Protein 4UYP (pdb70)

Nearest PDB structures (foldseek):
  4uyp-assembly1_D  TM=9.983E-01  e=4.289E-13  Acetivibrio cellulolyticus
  4uyq-assembly1_B  TM=9.859E-01  e=1.990E-11  Acetivibrio cellulolyticus
  4dh2-assembly2_D  TM=9.293E-01  e=2.620E-05  Acetivibrio thermocellus ATCC 27405
  4fl4-assembly3_G  TM=9.402E-01  e=3.414E-05  Acetivibrio thermocellus
  4fl4-assembly4_J  TM=9.364E-01  e=2.037E-04  Acetivibrio thermocellus

Foldseek 3Di:
DWEWEFEAEEDAAQDKDKTWIKIPPAAQLFWQKKKWKKFWQLVFKFFPDKFADPLDPDPVQKDKDADSVRGMIMMMGHQPPVPPRGRRHIDTGMMTTIGGHNPDDAFDKIKIGIDPVGIWIASDPPHTPPPYHYHIYIYGHHDD/DAAQCPLQRPRDRALVSLVVLVCCQVVVDVGTPPPCNQVSQPLLPPNDRHNVSSVQSNCCNVPVDVGGNVPPD/DKEWEFAAEEEAAQDKDKTWIKIPPAAQLFWQKKKWKKFWDLQFKFFPDKFADPLDPDCVQKDKDADSVGGMIMMMGHQPPVPPRGRRHIDTGMMTIIGGHNPDDAFDKMKTGIDVVGIWIASDPPHTDPDYYYHTYIYGHHDDDD/DAAQCPLQRPPDRALVSLVVLVCCQVVVDVGTNDPCNQVSQPQLPPPHRDNVSSVQSVCCNVPVDPGGNVVVD

CATH classification: 2.60.40.680

InterPro domains:
  IPR001119 S-layer homology domain [PF00395] (1042-1062)
  IPR001119 S-layer homology domain [PF00395] (1081-1124)
  IPR001119 S-layer homology domain [PF00395] (1142-1180)
  IPR001119 S-layer homology domain [PS51272] (1014-1077)
  IPR001119 S-layer homology domain [PS51272] (1078-1141)
  IPR001119 S-layer homology domain [PS51272] (1142-1201)
  IPR002102 Cellulosome anchoring protein, cohesin domain [PF00963] (41-179)
  IPR002102 Cellulosome anchoring protein, cohesin domain [PF00963] (184-322)
  IPR002102 Cellulosome anchoring protein, cohesin domain [PF00963] (327-465)
  IPR008965 CBM2/CBM3, carbohydrate-binding domain superfamily [SSF49384] (40-179)
  IPR008965 CBM2/CBM3, carbohydrate-binding domain superfamily [SSF49384] (183-322)
  IPR008965 CBM2/CBM3, carbohydrate-binding domain superfamily [SSF49384] (326-465)
  IPR051465 Cell Envelope Structural Component [PTHR43308] (1080-1146)

Secondary structure (DSSP, 8-state):
--EEEEPPEEE-TT-EEEEEEEEES--TT-B-EEEEEEE--TTTEEEEEEEE-TT-S-GGGEEEEEETTTTEEEEEEE--TT-SS-B-S-EEEEEEEEEE-TT--TT-EEEEEE-TTT-EEEEETTEE----EEE-EEEEE---/---TT-TT-SSS--HHHHHHHHHHHHTS-SS-SSTTHHHHH-TT-SSS--HHHHHHHHHHHTTS-SS-GGG--/--EEEE--EEE-TT-EEEEEEEEES--TT-B-EEEEEEE--TTTEEEEEEEE-TT-S-GGGEEEEEETTTTEEEEEEE--TT-SS-B-S-EEEEEEEEEEPTT--TT-EEEEEE-TTT-EEEEETTEE----EEE-EEEEE-SS--/---TT-TT-SSS--HHHHHHHHHHHHTS-SS-SSTTHHHHH-TT-SSS--HHHHHHHHHHHTTS-SS-GGGT-

Sequence (436 aa):
MMLQQVDIGSSTSGKKAGSSVVSSVPITTFTNVPKSGIYALSFRTTNFDPQKKVTVASIDAGSLIENASSDFTTYYNNEENGFASSMTFEAPVDRARIIDSDGVFATTINFKVSSDSAKVGELYNITTNSAYTSFYYSGTDDEIKNVVVVYNDGKKIEVIALKFIYGDVVDGNGSSVRSSIDAVLIRDYVLGKKINEFPYEYGMMLAADVDGNGSIIKINDAVVLVRDYVLGKIFLLFPVEEKMMLQVDIGSTSGKKAGSVVSSVPIITTFTTNVPKSGIYALSFRTTNFDPQKVTVASIDAGSLIEENASSDFTTYYNNEENGFASSMMTFEAPVVDRARIIDSDGVFATTINFKVSDSAKVGELYNITTNSAYTSSFYYSGTDDEIKNVVVYNNDGKIEVIALEHKFIYGDVDGNGSSVRSSIDAVLIRDYVLGKKINEFPYEYGMMLAADVDGNGSSIIKINDAVVLVRDYVLGKIFLFPVEEK

Structure (mmCIF, N/CA/C/O backbone):
data_4UYP
#
_entry.id   4UYP
#
_cell.length_a   107.750
_cell.length_b   107.750
_cell.length_c   100.810
_cell.angle_alpha   90.00
_cell.angle_beta   90.00
_cell.angle_gamma   90.00
#
_symmetry.space_group_name_H-M   'P 41 21 2'
#
loop_
_entity.id
_entity.type
_entity.pdbx_description
1 polymer 'Cellulosomal scaffoldin anchoring protein C'
2 polymer 'Cellulosomal scaffoldin adaptor protein B'
3 non-polymer 'SULFATE ION'
4 non-polymer '4-(2-HYDROXYETHYL)-1-PIPERAZINE ETHANESULFONIC ACID'
5 non-polymer (4S)-2-METHYL-2,4-PENTANEDIOL
6 non-polymer 'CALCIUM ION'
7 water water
#
loop_
_atom_site.group_PDB
_atom_site.id
_atom_site.type_symbol
_atom_site.label_atom_id
_atom_site.label_alt_id
_atom_site.label_comp_id
_atom_site.label_asym_id
_atom_site.label_entity_id
_atom_site.label_seq_id
_atom_site.pdbx_PDB_ins_code
_atom_site.Cartn_x
_atom_site.Cartn_y
_atom_site.Cartn_z
_atom_site.occupancy
_atom_site.B_iso_or_equiv
_atom_site.auth_seq_id
_atom_site.auth_comp_id
_atom_site.auth_asym_id
_atom_site.auth_atom_id
_atom_site.pdbx_PDB_model_num
ATOM 1 N N . MET A 1 1 ? 28.525 -24.209 13.858 1.00 19.61 1 MET A N 1
ATOM 2 C CA A MET A 1 1 ? 27.899 -25.600 13.883 0.50 16.39 1 MET A CA 1
ATOM 3 C CA B MET A 1 1 ? 27.661 -25.419 13.777 0.50 17.39 1 MET A CA 1
ATOM 4 C C . MET A 1 1 ? 27.966 -26.079 12.423 1.00 15.52 1 MET A C 1
ATOM 5 O O . MET A 1 1 ? 28.114 -25.339 11.497 1.00 15.68 1 MET A O 1
ATOM 14 N N . LEU A 1 2 ? 27.897 -27.425 12.311 1.00 13.95 2 LEU A N 1
ATOM 15 C CA . LEU A 1 2 ? 27.716 -27.950 10.931 1.00 15.83 2 LEU A CA 1
ATOM 16 C C . LEU A 1 2 ? 26.405 -27.399 10.343 1.00 14.47 2 LEU A C 1
ATOM 17 O O . LEU A 1 2 ? 25.359 -27.440 10.972 1.00 14.63 2 LEU A O 1
ATOM 22 N N . GLN A 1 3 ? 26.547 -26.994 9.102 1.00 13.59 3 GLN A N 1
ATOM 23 C CA A GLN A 1 3 ? 25.449 -26.362 8.338 0.50 14.00 3 GLN A CA 1
ATOM 24 C CA B GLN A 1 3 ? 25.427 -26.399 8.356 0.50 13.73 3 GLN A CA 1
ATOM 25 C C . GLN A 1 3 ? 25.235 -27.208 7.070 1.00 15.66 3 GLN A C 1
ATOM 26 O O . GLN A 1 3 ? 26.175 -27.376 6.247 1.00 15.55 3 GLN A O 1
ATOM 37 N N . VAL A 1 4 ? 24.026 -27.704 6.881 1.00 13.06 4 VAL A N 1
ATOM 38 C CA . VAL A 1 4 ? 23.660 -28.461 5.680 1.00 12.58 4 VAL A CA 1
ATOM 39 C C . VAL A 1 4 ? 22.790 -27.563 4.828 1.00 14.64 4 VAL A C 1
ATOM 40 O O . VAL A 1 4 ? 21.886 -26.942 5.394 1.00 15.36 4 VAL A O 1
ATOM 44 N N . ASP A 1 5 ? 23.048 -27.459 3.571 1.00 13.35 5 ASP A N 1
ATOM 45 C CA . ASP A 1 5 ? 22.300 -26.546 2.719 1.00 13.32 5 ASP A CA 1
ATOM 46 C C . ASP A 1 5 ? 21.768 -27.362 1.557 1.00 13.82 5 ASP A C 1
ATOM 47 O O . ASP A 1 5 ? 22.572 -28.009 0.820 1.00 12.84 5 ASP A O 1
ATOM 52 N N . ILE A 1 6 ? 20.469 -27.215 1.280 1.00 11.97 6 ILE A N 1
ATOM 53 C CA . ILE A 1 6 ? 19.894 -27.696 0.005 1.00 11.94 6 ILE A CA 1
ATOM 54 C C . ILE A 1 6 ? 19.926 -26.501 -0.920 1.00 12.63 6 ILE A C 1
ATOM 55 O O . ILE A 1 6 ? 19.282 -25.439 -0.610 1.00 14.65 6 ILE A O 1
ATOM 60 N N . GLY A 1 7 ? 20.656 -26.532 -2.036 1.00 13.10 7 GLY A N 1
ATOM 61 C CA . GLY A 1 7 ? 20.818 -25.415 -2.942 1.00 12.58 7 GLY A CA 1
ATOM 62 C C . GLY A 1 7 ? 19.598 -25.051 -3.666 1.00 18.11 7 GLY A C 1
ATOM 63 O O . GLY A 1 7 ? 18.760 -25.867 -3.914 1.00 21.25 7 GLY A O 1
ATOM 64 N N . SER A 1 8 ? 19.400 -23.782 -3.927 1.00 16.88 8 SER A N 1
ATOM 65 C CA A SER A 1 8 ? 18.260 -23.426 -4.788 0.50 18.77 8 SER A CA 1
ATOM 66 C CA B SER A 1 8 ? 18.295 -23.336 -4.761 0.50 15.42 8 SER A CA 1
ATOM 67 C C . SER A 1 8 ? 18.713 -23.252 -6.222 1.00 16.42 8 SER A C 1
ATOM 68 O O . SER A 1 8 ? 19.888 -23.067 -6.539 1.00 18.35 8 SER A O 1
ATOM 73 N N . THR A 1 9 ? 17.755 -23.357 -7.118 1.00 17.12 9 THR A N 1
ATOM 74 C CA . THR A 1 9 ? 18.062 -23.296 -8.531 1.00 17.45 9 THR A CA 1
ATOM 75 C C . THR A 1 9 ? 16.775 -22.887 -9.281 1.00 15.89 9 THR A C 1
ATOM 76 O O . THR A 1 9 ? 15.743 -22.607 -8.665 1.00 18.71 9 THR A O 1
ATOM 80 N N . SER A 1 10 ? 16.918 -22.871 -10.600 1.00 18.08 10 SER A N 1
ATOM 81 C CA . SER A 1 10 ? 15.779 -22.574 -11.499 1.00 17.40 10 SER A CA 1
ATOM 82 C C . SER A 1 10 ? 15.902 -23.307 -12.778 1.00 19.03 10 SER A C 1
ATOM 83 O O . SER A 1 10 ? 16.999 -23.702 -13.256 1.00 20.19 10 SER A O 1
ATOM 86 N N . GLY A 1 11 ? 14.754 -23.445 -13.413 1.00 17.40 11 GLY A N 1
ATOM 87 C CA . GLY A 1 11 ? 14.690 -24.009 -14.693 1.00 18.51 11 GLY A CA 1
ATOM 88 C C . GLY A 1 11 ? 13.321 -23.898 -15.356 1.00 16.22 11 GLY A C 1
ATOM 89 O O . GLY A 1 11 ? 12.323 -23.483 -14.714 1.00 19.09 11 GLY A O 1
ATOM 90 N N . LYS A 1 12 ? 13.290 -24.346 -16.604 1.00 19.02 12 LYS A N 1
ATOM 91 C CA A LYS A 1 12 ? 12.048 -24.307 -17.417 0.50 19.85 12 LYS A CA 1
ATOM 92 C CA B LYS A 1 12 ? 12.038 -24.273 -17.359 0.50 18.30 12 LYS A CA 1
ATOM 93 C C . LYS A 1 12 ? 11.129 -25.444 -17.092 1.00 18.31 12 LYS A C 1
ATOM 94 O O . LYS A 1 12 ? 11.596 -26.548 -16.593 1.00 15.62 12 LYS A O 1
ATOM 105 N N . ALA A 1 13 ? 9.854 -25.312 -17.407 1.00 18.49 13 ALA A N 1
ATOM 106 C CA . ALA A 1 13 ? 8.961 -26.378 -17.366 1.00 15.84 13 ALA A CA 1
ATOM 107 C C . ALA A 1 13 ? 9.466 -27.537 -18.225 1.00 16.22 13 ALA A C 1
ATOM 108 O O . ALA A 1 13 ? 10.007 -27.309 -19.284 1.00 17.44 13 ALA A O 1
ATOM 110 N N . GLY A 1 14 ? 9.400 -28.787 -17.705 1.00 14.02 14 GLY A N 1
ATOM 111 C CA . GLY A 1 14 ? 9.837 -29.924 -18.462 1.00 16.01 14 GLY A CA 1
ATOM 112 C C . GLY A 1 14 ? 11.356 -30.204 -18.334 1.00 13.55 14 GLY A C 1
ATOM 113 O O . GLY A 1 14 ? 11.766 -31.234 -18.905 1.00 13.97 14 GLY A O 1
ATOM 114 N N . SER A 1 15 ? 12.150 -29.359 -17.644 1.00 13.99 15 SER A N 1
ATOM 115 C CA A SER A 1 15 ? 13.622 -29.500 -17.680 0.50 13.79 15 SER A CA 1
ATOM 116 C CA B SER A 1 15 ? 13.618 -29.496 -17.677 0.50 11.85 15 SER A CA 1
ATOM 117 C C . SER A 1 15 ? 14.085 -30.370 -16.513 1.00 13.64 15 SER A C 1
ATOM 118 O O . SER A 1 15 ? 13.302 -30.611 -15.557 1.00 15.98 15 SER A O 1
ATOM 123 N N . VAL A 1 16 ? 15.307 -30.796 -16.601 1.00 12.18 16 VAL A N 1
ATOM 124 C CA . VAL A 1 16 ? 15.981 -31.397 -15.398 1.00 12.97 16 VAL A CA 1
ATOM 125 C C . VAL A 1 16 ? 16.861 -30.314 -14.790 1.00 12.90 16 VAL A C 1
ATOM 126 O O . VAL A 1 16 ? 17.714 -29.674 -15.521 1.00 15.56 16 VAL A O 1
ATOM 130 N N . VAL A 1 17 ? 16.762 -30.100 -13.470 1.00 13.35 17 VAL A N 1
ATOM 131 C CA . VAL A 1 17 ? 17.563 -29.117 -12.731 1.00 14.46 17 VAL A CA 1
ATOM 132 C C . VAL A 1 17 ? 18.358 -29.888 -11.685 1.00 14.01 17 VAL A C 1
ATOM 133 O O . VAL A 1 17 ? 18.013 -31.041 -11.339 1.00 14.22 17 VAL A O 1
ATOM 137 N N A SER A 1 18 ? 19.372 -29.285 -11.153 0.50 13.67 18 SER A N 1
ATOM 138 N N B SER A 1 18 ? 19.458 -29.322 -11.266 0.50 13.83 18 SER A N 1
ATOM 139 C CA A SER A 1 18 ? 20.277 -29.964 -10.263 0.50 13.46 18 SER A CA 1
ATOM 140 C CA B SER A 1 18 ? 20.367 -29.870 -10.261 0.50 13.49 18 SER A CA 1
ATOM 141 C C A SER A 1 18 ? 20.409 -29.199 -8.957 0.50 13.09 18 SER A C 1
ATOM 142 C C B SER A 1 18 ? 20.184 -29.141 -8.914 0.50 12.85 18 SER A C 1
ATOM 143 O O A SER A 1 18 ? 20.878 -28.013 -8.973 0.50 12.98 18 SER A O 1
ATOM 144 O O B SER A 1 18 ? 20.221 -27.931 -8.809 0.50 12.11 18 SER A O 1
ATOM 149 N N . VAL A 1 19 ? 20.017 -29.886 -7.864 1.00 11.98 19 VAL A N 1
ATOM 150 C CA . VAL A 1 19 ? 19.938 -29.310 -6.522 1.00 12.20 19 VAL A CA 1
ATOM 151 C C . VAL A 1 19 ? 21.076 -29.877 -5.649 1.00 12.89 19 VAL A C 1
ATOM 152 O O . VAL A 1 19 ? 21.021 -31.081 -5.260 1.00 12.89 19 VAL A O 1
ATOM 156 N N . PRO A 1 20 ? 22.147 -29.186 -5.344 1.00 13.04 20 PRO A N 1
ATOM 157 C CA . PRO A 1 20 ? 23.244 -29.693 -4.550 1.00 12.36 20 PRO A CA 1
ATOM 158 C C . PRO A 1 20 ? 22.986 -29.656 -3.058 1.00 13.13 20 PRO A C 1
ATOM 159 O O . PRO A 1 20 ? 22.326 -28.720 -2.588 1.00 16.06 20 PRO A O 1
ATOM 163 N N . ILE A 1 21 ? 23.440 -30.663 -2.341 1.00 11.85 21 ILE A N 1
ATOM 164 C CA . ILE A 1 21 ? 23.354 -30.707 -0.912 1.00 11.62 21 ILE A CA 1
ATOM 165 C C . ILE A 1 21 ? 24.774 -30.535 -0.430 1.00 13.22 21 ILE A C 1
ATOM 166 O O . ILE A 1 21 ? 25.638 -31.365 -0.688 1.00 12.66 21 ILE A O 1
ATOM 171 N N A THR A 1 22 ? 24.987 -29.417 0.289 0.50 12.26 22 THR A N 1
ATOM 172 N N B THR A 1 22 ? 25.035 -29.433 0.277 0.50 11.64 22 THR A N 1
ATOM 173 C CA A THR A 1 22 ? 26.327 -28.946 0.712 0.50 13.18 22 THR A CA 1
ATOM 174 C CA B THR A 1 22 ? 26.412 -29.118 0.681 0.50 12.10 22 THR A CA 1
ATOM 175 C C A THR A 1 22 ? 26.482 -29.106 2.264 0.50 12.48 22 THR A C 1
ATOM 176 C C B THR A 1 22 ? 26.527 -28.999 2.197 0.50 11.61 22 THR A C 1
ATOM 177 O O A THR A 1 22 ? 25.527 -29.041 3.044 0.50 13.48 22 THR A O 1
ATOM 178 O O B THR A 1 22 ? 25.639 -28.480 2.857 0.50 12.01 22 THR A O 1
ATOM 185 N N . PHE A 1 23 ? 27.709 -29.409 2.707 1.00 12.38 23 PHE A N 1
ATOM 186 C CA . PHE A 1 23 ? 28.023 -29.411 4.119 1.00 12.24 23 PHE A CA 1
ATOM 187 C C . PHE A 1 23 ? 29.104 -28.318 4.336 1.00 13.92 23 PHE A C 1
ATOM 188 O O . PHE A 1 23 ? 30.139 -28.308 3.605 1.00 14.39 23 PHE A O 1
ATOM 196 N N . THR A 1 24 ? 28.836 -27.437 5.289 1.00 13.38 24 THR A N 1
ATOM 197 C CA . THR A 1 24 ? 29.832 -26.367 5.693 1.00 13.67 24 THR A CA 1
ATOM 198 C C . THR A 1 24 ? 30.056 -26.519 7.168 1.00 14.17 24 THR A C 1
ATOM 199 O O . THR A 1 24 ? 29.221 -26.861 7.949 1.00 15.54 24 THR A O 1
ATOM 203 N N . ASN A 1 25 ? 31.289 -26.199 7.572 1.00 16.60 25 ASN A N 1
ATOM 204 C CA . ASN A 1 25 ? 31.709 -26.383 8.967 1.00 16.96 25 ASN A CA 1
ATOM 205 C C . ASN A 1 25 ? 31.622 -27.818 9.450 1.00 13.90 25 ASN A C 1
ATOM 206 O O . ASN A 1 25 ? 31.289 -28.149 10.558 1.00 17.16 25 ASN A O 1
ATOM 211 N N . VAL A 1 26 ? 32.085 -28.681 8.543 1.00 15.80 26 VAL A N 1
ATOM 212 C CA . VAL A 1 26 ? 32.211 -30.068 8.868 1.00 15.50 26 VAL A CA 1
ATOM 213 C C . VAL A 1 26 ? 33.279 -30.314 9.984 1.00 16.22 26 VAL A C 1
ATOM 214 O O . VAL A 1 26 ? 34.385 -29.719 9.882 1.00 17.76 26 VAL A O 1
ATOM 218 N N . PRO A 1 27 ? 32.938 -31.085 11.020 1.00 17.34 27 PRO A N 1
ATOM 219 C CA . PRO A 1 27 ? 33.927 -31.245 12.123 1.00 18.65 27 PRO A CA 1
ATOM 220 C C . PRO A 1 27 ? 35.172 -31.878 11.578 1.00 19.15 27 PRO A C 1
ATOM 221 O O . PRO A 1 27 ? 35.067 -32.918 10.877 1.00 19.41 27 PRO A O 1
ATOM 225 N N . LYS A 1 28 ? 36.396 -31.370 11.946 1.00 19.55 28 LYS A N 1
ATOM 226 C CA . LYS A 1 28 ? 37.572 -31.997 11.442 1.00 20.78 28 LYS A CA 1
ATOM 227 C C . LYS A 1 28 ? 37.816 -33.410 11.961 1.00 18.01 28 LYS A C 1
ATOM 228 O O . LYS A 1 28 ? 38.525 -34.194 11.332 1.00 22.28 28 LYS A O 1
ATOM 234 N N . SER A 1 29 ? 37.167 -33.763 13.080 1.00 18.10 29 SER A N 1
ATOM 235 C CA . SER A 1 29 ? 37.238 -35.125 13.578 1.00 19.05 29 SER A CA 1
ATOM 236 C C . SER A 1 29 ? 36.463 -36.166 12.741 1.00 18.25 29 SER A C 1
ATOM 237 O O . SER A 1 29 ? 36.617 -37.390 12.928 1.00 19.62 29 SER A O 1
ATOM 240 N N . GLY A 1 30 ? 35.515 -35.640 11.947 1.00 18.37 30 GLY A N 1
ATOM 241 C CA . GLY A 1 30 ? 34.841 -36.476 10.952 1.00 16.81 30 GLY A CA 1
ATOM 242 C C . GLY A 1 30 ? 33.408 -36.812 11.314 1.00 15.88 30 GLY A C 1
ATOM 243 O O . GLY A 1 30 ? 33.041 -37.139 12.445 1.00 15.12 30 GLY A O 1
ATOM 244 N N . ILE A 1 31 ? 32.608 -36.885 10.221 1.00 13.85 31 ILE A N 1
ATOM 245 C CA . ILE A 1 31 ? 31.256 -37.479 10.291 1.00 13.40 31 ILE A CA 1
ATOM 246 C C . ILE A 1 31 ? 31.396 -38.987 9.967 1.00 12.41 31 ILE A C 1
ATOM 247 O O . ILE A 1 31 ? 31.865 -39.285 8.834 1.00 14.56 31 ILE A O 1
ATOM 252 N N . TYR A 1 32 ? 30.993 -39.859 10.860 1.00 12.37 32 TYR A N 1
ATOM 253 C CA . TYR A 1 32 ? 31.109 -41.313 10.667 1.00 12.40 32 TYR A CA 1
ATOM 254 C C . TYR A 1 32 ? 29.877 -41.871 9.960 1.00 12.67 32 TYR A C 1
ATOM 255 O O . TYR A 1 32 ? 29.952 -42.889 9.278 1.00 12.14 32 TYR A O 1
ATOM 264 N N . ALA A 1 33 ? 28.674 -41.287 10.204 1.00 12.11 33 ALA A N 1
ATOM 265 C CA . ALA A 1 33 ? 27.434 -41.858 9.646 1.00 10.84 33 ALA A CA 1
ATOM 266 C C . ALA A 1 33 ? 26.400 -40.778 9.590 1.00 11.34 33 ALA A C 1
ATOM 267 O O . ALA A 1 33 ? 26.404 -39.889 10.480 1.00 12.35 33 ALA A O 1
ATOM 269 N N . LEU A 1 34 ? 25.587 -40.750 8.534 1.00 10.12 34 LEU A N 1
ATOM 270 C CA . LEU A 1 34 ? 24.505 -39.761 8.516 1.00 10.13 34 LEU A CA 1
ATOM 271 C C . LEU A 1 34 ? 23.417 -40.330 7.658 1.00 9.98 34 LEU A C 1
ATOM 272 O O . LEU A 1 34 ? 23.632 -41.184 6.761 1.00 9.19 34 LEU A O 1
ATOM 277 N N . SER A 1 35 ? 22.207 -39.800 7.855 1.00 9.72 35 SER A N 1
ATOM 278 C CA . SER A 1 35 ? 21.149 -39.936 6.868 1.00 9.35 35 SER A CA 1
ATOM 279 C C . SER A 1 35 ? 20.605 -38.573 6.568 1.00 9.52 35 SER A C 1
ATOM 280 O O . SER A 1 35 ? 20.585 -37.652 7.429 1.00 9.38 35 SER A O 1
ATOM 283 N N . PHE A 1 36 ? 20.138 -38.351 5.345 1.00 8.76 36 PHE A N 1
ATOM 284 C CA . PHE A 1 36 ? 19.580 -37.063 4.951 1.00 9.06 36 PHE A CA 1
ATOM 285 C C . PHE A 1 36 ? 18.376 -37.348 4.075 1.00 9.95 36 PHE A C 1
ATOM 286 O O . PHE A 1 36 ? 18.498 -38.046 3.058 1.00 9.34 36 PHE A O 1
ATOM 294 N N . ARG A 1 37 ? 17.218 -36.768 4.398 1.00 9.19 37 ARG A N 1
ATOM 295 C CA . ARG A 1 37 ? 15.949 -36.955 3.624 1.00 9.13 37 ARG A CA 1
ATOM 296 C C . ARG A 1 37 ? 15.407 -35.609 3.258 1.00 10.38 37 ARG A C 1
ATOM 297 O O . ARG A 1 37 ? 15.304 -34.690 4.097 1.00 10.46 37 ARG A O 1
ATOM 305 N N . THR A 1 38 ? 15.083 -35.440 1.947 1.00 9.92 38 THR A N 1
ATOM 306 C CA A THR A 1 38 ? 14.424 -34.238 1.422 0.50 10.67 38 THR A CA 1
ATOM 307 C CA B THR A 1 38 ? 14.424 -34.237 1.521 0.50 10.64 38 THR A CA 1
ATOM 308 C C . THR A 1 38 ? 13.046 -34.638 0.975 1.00 10.21 38 THR A C 1
ATOM 309 O O . THR A 1 38 ? 12.810 -35.740 0.389 1.00 10.46 38 THR A O 1
ATOM 316 N N . ASN A 1 39 ? 12.089 -33.782 1.235 1.00 9.05 39 ASN A N 1
ATOM 317 C CA . ASN A 1 39 ? 10.712 -33.913 0.651 1.00 9.30 39 ASN A CA 1
ATOM 318 C C . ASN A 1 39 ? 10.472 -32.873 -0.396 1.00 9.84 39 ASN A C 1
ATOM 319 O O . ASN A 1 39 ? 11.132 -31.802 -0.487 1.00 9.11 39 ASN A O 1
ATOM 324 N N . PHE A 1 40 ? 9.464 -33.205 -1.255 1.00 10.04 40 PHE A N 1
ATOM 325 C CA . PHE A 1 40 ? 9.064 -32.287 -2.355 1.00 9.60 40 PHE A CA 1
ATOM 326 C C . PHE A 1 40 ? 7.648 -32.787 -2.745 1.00 8.96 40 PHE A C 1
ATOM 327 O O . PHE A 1 40 ? 7.230 -33.893 -2.431 1.00 10.21 40 PHE A O 1
ATOM 335 N N . ASP A 1 41 ? 6.974 -31.854 -3.453 1.00 11.05 41 ASP A N 1
ATOM 336 C CA . ASP A 1 41 ? 5.600 -32.160 -3.973 1.00 11.28 41 ASP A CA 1
ATOM 337 C C . ASP A 1 41 ? 5.787 -32.822 -5.352 1.00 11.59 41 ASP A C 1
ATOM 338 O O . ASP A 1 41 ? 6.335 -32.134 -6.230 1.00 12.00 41 ASP A O 1
ATOM 343 N N . PRO A 1 42 ? 5.420 -34.122 -5.425 1.00 11.94 42 PRO A N 1
ATOM 344 C CA . PRO A 1 42 ? 5.710 -34.815 -6.735 1.00 12.73 42 PRO A CA 1
ATOM 345 C C . PRO A 1 42 ? 4.826 -34.350 -7.864 1.00 14.86 42 PRO A C 1
ATOM 346 O O . PRO A 1 42 ? 5.102 -34.782 -9.028 1.00 16.92 42 PRO A O 1
ATOM 350 N N . GLN A 1 43 ? 3.871 -33.472 -7.630 1.00 13.20 43 GLN A N 1
ATOM 351 C CA . GLN A 1 43 ? 3.172 -32.768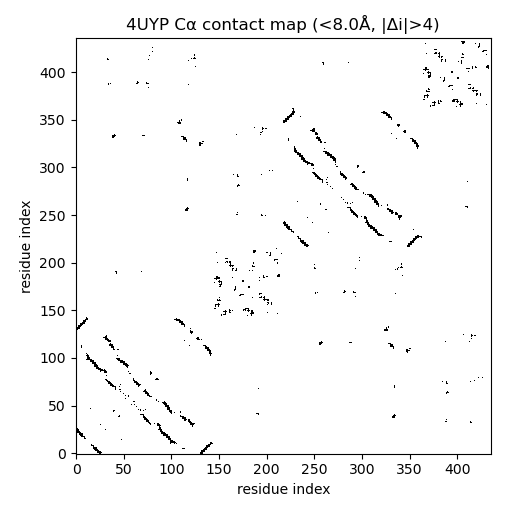 -8.775 1.00 17.71 43 GLN A CA 1
ATOM 352 C C . GLN A 1 43 ? 3.932 -31.653 -9.352 1.00 18.90 43 GLN A C 1
ATOM 353 O O . GLN A 1 43 ? 3.583 -31.134 -10.477 1.00 17.80 43 GLN A O 1
ATOM 359 N N . LYS A 1 44 ? 5.003 -31.254 -8.676 1.00 15.03 44 LYS A N 1
ATOM 360 C CA A LYS A 1 44 ? 5.797 -30.098 -9.064 0.50 15.42 44 LYS A CA 1
ATOM 361 C CA B LYS A 1 44 ? 5.779 -30.142 -9.147 0.50 14.69 44 LYS A CA 1
ATOM 362 C C . LYS A 1 44 ? 7.151 -30.578 -9.655 1.00 16.10 44 LYS A C 1
ATOM 363 O O . LYS A 1 44 ? 7.575 -30.099 -10.728 1.00 16.26 44 LYS A O 1
ATOM 374 N N . VAL A 1 45 ? 7.828 -31.452 -8.921 1.00 13.73 45 VAL A N 1
ATOM 375 C CA . VAL A 1 45 ? 9.104 -31.997 -9.412 1.00 12.20 45 VAL A CA 1
ATOM 376 C C . VAL A 1 45 ? 9.122 -33.472 -9.034 1.00 11.20 45 VAL A C 1
ATOM 377 O O . VAL A 1 45 ? 8.444 -33.947 -8.102 1.00 12.70 45 VAL A O 1
ATOM 381 N N . THR A 1 46 ? 9.931 -34.265 -9.768 1.00 11.83 46 THR A N 1
ATOM 382 C CA . THR A 1 46 ? 10.210 -35.653 -9.404 1.00 10.62 46 THR A CA 1
ATOM 383 C C . THR A 1 46 ? 11.717 -35.896 -9.532 1.00 10.95 46 THR A C 1
ATOM 384 O O . THR A 1 46 ? 12.401 -35.175 -10.234 1.00 11.50 46 THR A O 1
ATOM 388 N N . VAL A 1 47 ? 12.220 -36.877 -8.806 1.00 9.55 47 VAL A N 1
ATOM 389 C CA . VAL A 1 47 ? 13.633 -37.218 -8.890 1.00 9.18 47 VAL A CA 1
ATOM 390 C C . VAL A 1 47 ? 13.873 -38.052 -10.135 1.00 9.77 47 VAL A C 1
ATOM 391 O O . VAL A 1 47 ? 13.293 -39.120 -10.322 1.00 11.06 47 VAL A O 1
ATOM 395 N N . ALA A 1 48 ? 14.829 -37.567 -10.953 1.00 10.18 48 ALA A N 1
ATOM 396 C CA . ALA A 1 48 ? 15.378 -38.315 -12.080 1.00 10.19 48 ALA A CA 1
ATOM 397 C C . ALA A 1 48 ? 16.531 -39.202 -11.657 1.00 10.37 48 ALA A C 1
ATOM 398 O O . ALA A 1 48 ? 16.577 -40.368 -12.119 1.00 11.86 48 ALA A O 1
ATOM 400 N N . SER A 1 49 ? 17.419 -38.701 -10.802 1.00 10.34 49 SER A N 1
ATOM 401 C CA . SER A 1 49 ? 18.570 -39.461 -10.278 1.00 9.99 49 SER A CA 1
ATOM 402 C C . SER A 1 49 ? 19.170 -38.688 -9.163 1.00 10.01 49 SER A C 1
ATOM 403 O O . SER A 1 49 ? 18.875 -37.452 -8.981 1.00 10.04 49 SER A O 1
ATOM 406 N N . ILE A 1 50 ? 19.995 -39.331 -8.353 1.00 9.60 50 ILE A N 1
ATOM 407 C CA . ILE A 1 50 ? 20.762 -38.737 -7.283 1.00 9.46 50 ILE A CA 1
ATOM 408 C C . ILE A 1 50 ? 22.185 -39.099 -7.500 1.00 9.37 50 ILE A C 1
ATOM 409 O O . ILE A 1 50 ? 22.551 -40.285 -7.734 1.00 9.70 50 ILE A O 1
ATOM 414 N N . ASP A 1 51 ? 23.083 -38.089 -7.432 1.00 8.85 51 ASP A N 1
ATOM 415 C CA . ASP A 1 51 ? 24.535 -38.349 -7.702 1.00 9.94 51 ASP A CA 1
ATOM 416 C C . ASP A 1 51 ? 25.364 -38.001 -6.476 1.00 10.26 51 ASP A C 1
ATOM 417 O O . ASP A 1 51 ? 25.334 -36.877 -5.983 1.00 11.71 51 ASP A O 1
ATOM 422 N N . ALA A 1 52 ? 26.168 -38.942 -6.027 1.00 10.21 52 ALA A N 1
ATOM 423 C CA . ALA A 1 52 ? 27.147 -38.640 -4.981 1.00 9.96 52 ALA A CA 1
ATOM 424 C C . ALA A 1 52 ? 28.045 -37.506 -5.405 1.00 11.66 52 ALA A C 1
ATOM 425 O O . ALA A 1 52 ? 28.496 -37.416 -6.556 1.00 12.39 52 ALA A O 1
ATOM 427 N N . GLY A 1 53 ? 28.304 -36.658 -4.410 1.00 11.62 53 GLY A N 1
ATOM 428 C CA . GLY A 1 53 ? 29.221 -35.527 -4.587 1.00 12.98 53 GLY A CA 1
ATOM 429 C C . GLY A 1 53 ? 30.668 -35.862 -4.233 1.00 13.38 53 GLY A C 1
ATOM 430 O O . GLY A 1 53 ? 30.994 -36.995 -3.860 1.00 12.24 53 GLY A O 1
ATOM 431 N N . SER A 1 54 ? 31.536 -34.851 -4.389 1.00 14.04 54 SER A N 1
ATOM 432 C CA . SER A 1 54 ? 32.991 -35.131 -4.199 1.00 16.11 54 SER A CA 1
ATOM 433 C C . SER A 1 54 ? 33.364 -35.435 -2.763 1.00 14.96 54 SER A C 1
ATOM 434 O O . SER A 1 54 ? 34.458 -36.020 -2.522 1.00 16.79 54 SER A O 1
ATOM 437 N N . LEU A 1 55 ? 32.470 -35.211 -1.763 1.00 13.29 55 LEU A N 1
ATOM 438 C CA . LEU A 1 55 ? 32.750 -35.698 -0.439 1.00 13.27 55 LEU A CA 1
ATOM 439 C C . LEU A 1 55 ? 32.685 -37.201 -0.283 1.00 12.46 55 LEU A C 1
ATOM 440 O O . LEU A 1 55 ? 33.210 -37.763 0.721 1.00 14.99 55 LEU A O 1
ATOM 445 N N . ILE A 1 56 ? 32.079 -37.917 -1.264 1.00 12.44 56 ILE A N 1
ATOM 446 C CA . ILE A 1 56 ? 32.083 -39.354 -1.203 1.00 11.82 56 ILE A CA 1
ATOM 447 C C . ILE A 1 56 ? 33.341 -39.890 -1.955 1.00 14.08 56 ILE A C 1
ATOM 448 O O . ILE A 1 56 ? 33.446 -39.703 -3.145 1.00 15.94 56 ILE A O 1
ATOM 453 N N . GLU A 1 57 ? 34.186 -40.564 -1.195 1.00 13.79 57 GLU A N 1
ATOM 454 C CA . GLU A 1 57 ? 35.423 -41.113 -1.727 1.00 15.40 57 GLU A CA 1
ATOM 455 C C . GLU A 1 57 ? 35.212 -42.502 -2.228 1.00 16.77 57 GLU A C 1
ATOM 456 O O . GLU A 1 57 ? 36.053 -42.969 -2.990 1.00 20.18 57 GLU A O 1
ATOM 462 N N . ASN A 1 58 ? 34.260 -43.278 -1.749 1.00 13.58 58 ASN A N 1
ATOM 463 C CA . ASN A 1 58 ? 34.066 -44.630 -2.177 1.00 14.11 58 ASN A CA 1
ATOM 464 C C . ASN A 1 58 ? 32.569 -44.885 -2.175 1.00 12.53 58 ASN A C 1
ATOM 465 O O . ASN A 1 58 ? 31.915 -44.740 -1.143 1.00 12.84 58 ASN A O 1
ATOM 470 N N . ALA A 1 59 ? 32.030 -45.343 -3.328 1.00 12.16 59 ALA A N 1
ATOM 471 C CA . ALA A 1 59 ? 30.639 -45.653 -3.419 1.00 11.58 59 ALA A CA 1
ATOM 472 C C . ALA A 1 59 ? 30.087 -46.629 -2.443 1.00 12.51 59 ALA A C 1
ATOM 473 O O . ALA A 1 59 ? 28.862 -46.592 -2.150 1.00 11.91 59 ALA A O 1
ATOM 475 N N A SER A 1 60 ? 30.890 -47.550 -1.893 0.50 12.26 60 SER A N 1
ATOM 476 N N B SER A 1 60 ? 30.921 -47.503 -1.903 0.50 12.18 60 SER A N 1
ATOM 477 C CA A SER A 1 60 ? 30.382 -48.517 -0.918 0.50 12.61 60 SER A CA 1
ATOM 478 C CA B SER A 1 60 ? 30.478 -48.471 -0.949 0.50 12.40 60 SER A CA 1
ATOM 479 C C A SER A 1 60 ? 29.928 -47.804 0.334 0.50 11.49 60 SER A C 1
ATOM 480 C C B SER A 1 60 ? 29.875 -47.769 0.261 0.50 11.18 60 SER A C 1
ATOM 481 O O A SER A 1 60 ? 29.222 -48.432 1.135 0.50 12.74 60 SER A O 1
ATOM 482 O O B SER A 1 60 ? 28.935 -48.321 0.872 0.50 11.55 60 SER A O 1
ATOM 487 N N . ASP A 1 61 ? 30.328 -46.555 0.524 1.00 11.45 61 ASP A N 1
ATOM 488 C CA . ASP A 1 61 ? 29.903 -45.860 1.760 1.00 11.24 61 ASP A CA 1
ATOM 489 C C . ASP A 1 61 ? 28.558 -45.150 1.641 1.00 11.78 61 ASP A C 1
ATOM 490 O O . ASP A 1 61 ? 28.043 -44.584 2.678 1.00 11.61 61 ASP A O 1
ATOM 495 N N . PHE A 1 62 ? 28.035 -45.037 0.435 1.00 10.24 62 PHE A N 1
ATOM 496 C CA . PHE A 1 62 ? 26.931 -44.062 0.133 1.00 9.34 62 PHE A CA 1
ATOM 497 C C . PHE A 1 62 ? 25.788 -44.871 -0.473 1.00 10.39 62 PHE A C 1
ATOM 498 O O . PHE A 1 62 ? 25.953 -45.632 -1.402 1.00 10.91 62 PHE A O 1
ATOM 506 N N . THR A 1 63 ? 24.589 -44.638 -0.003 1.00 9.25 63 THR A N 1
ATOM 507 C CA . THR A 1 63 ? 23.381 -45.353 -0.465 1.00 9.35 63 THR A CA 1
ATOM 508 C C . THR A 1 63 ? 22.255 -44.356 -0.608 1.00 9.09 63 THR A C 1
ATOM 509 O O . THR A 1 63 ? 22.130 -43.420 0.183 1.00 10.55 63 THR A O 1
ATOM 513 N N . THR A 1 64 ? 21.472 -44.508 -1.687 1.00 9.80 64 THR A N 1
ATOM 514 C CA . THR A 1 64 ? 20.337 -43.601 -1.957 1.00 11.08 64 THR A CA 1
ATOM 515 C C . THR A 1 64 ? 19.070 -44.361 -2.271 1.00 11.54 64 THR A C 1
ATOM 516 O O . THR A 1 64 ? 19.086 -45.516 -2.688 1.00 12.72 64 THR A O 1
ATOM 520 N N . TYR A 1 65 ? 17.968 -43.635 -2.120 1.00 11.08 65 TYR A N 1
ATOM 521 C CA . TYR A 1 65 ? 16.666 -44.180 -2.453 1.00 10.08 65 TYR A CA 1
ATOM 522 C C . TYR A 1 65 ? 15.737 -43.046 -2.683 1.00 11.13 65 TYR A C 1
ATOM 523 O O . TYR A 1 65 ? 15.812 -42.092 -1.937 1.00 15.01 65 TYR A O 1
ATOM 532 N N . TYR A 1 66 ? 14.827 -43.133 -3.610 1.00 10.05 66 TYR A N 1
ATOM 533 C CA . TYR A 1 66 ? 13.809 -42.059 -3.664 1.00 10.07 66 TYR A CA 1
ATOM 534 C C . TYR A 1 66 ? 12.465 -42.759 -4.039 1.00 10.06 66 TYR A C 1
ATOM 535 O O . TYR A 1 66 ? 12.353 -43.852 -4.607 1.00 11.27 66 TYR A O 1
ATOM 544 N N . ASN A 1 67 ? 11.399 -42.078 -3.616 1.00 9.86 67 ASN A N 1
ATOM 545 C CA . ASN A 1 67 ? 10.031 -42.536 -3.915 1.00 10.82 67 ASN A CA 1
ATOM 546 C C . ASN A 1 67 ? 9.262 -41.355 -4.403 1.00 10.86 67 ASN A C 1
ATOM 547 O O . ASN A 1 67 ? 8.898 -40.447 -3.582 1.00 11.38 67 ASN A O 1
ATOM 552 N N . ASN A 1 68 ? 9.061 -41.286 -5.712 1.00 10.65 68 ASN A N 1
ATOM 553 C CA . ASN A 1 68 ? 8.385 -40.099 -6.223 1.00 11.89 68 ASN A CA 1
ATOM 554 C C . ASN A 1 68 ? 6.900 -39.980 -5.798 1.00 13.20 68 ASN A C 1
ATOM 555 O O . ASN A 1 68 ? 6.487 -38.836 -5.345 1.00 14.63 68 ASN A O 1
ATOM 560 N N . GLU A 1 69 ? 6.217 -41.136 -5.710 1.00 11.96 69 GLU A N 1
ATOM 561 C CA A GLU A 1 69 ? 4.777 -41.050 -5.297 0.50 13.37 69 GLU A CA 1
ATOM 562 C CA B GLU A 1 69 ? 4.790 -40.964 -5.306 0.50 12.69 69 GLU A CA 1
ATOM 563 C C . GLU A 1 69 ? 4.620 -40.422 -3.919 1.00 12.94 69 GLU A C 1
ATOM 564 O O . GLU A 1 69 ? 3.696 -39.644 -3.648 1.00 13.76 69 GLU A O 1
ATOM 575 N N . ASN A 1 70 ? 5.567 -40.760 -3.053 1.00 11.83 70 ASN A N 1
ATOM 576 C CA . ASN A 1 70 ? 5.476 -40.286 -1.637 1.00 12.11 70 ASN A CA 1
ATOM 577 C C . ASN A 1 70 ? 6.331 -39.079 -1.428 1.00 11.11 70 ASN A C 1
ATOM 578 O O . ASN A 1 70 ? 6.571 -38.670 -0.251 1.00 13.08 70 ASN A O 1
ATOM 583 N N . GLY A 1 71 ? 6.880 -38.465 -2.464 1.00 10.56 71 GLY A N 1
ATOM 584 C CA . GLY A 1 71 ? 7.615 -37.185 -2.358 1.00 10.19 71 GLY A CA 1
ATOM 585 C C . GLY A 1 71 ? 8.826 -37.133 -1.428 1.00 9.15 71 GLY A C 1
ATOM 586 O O . GLY A 1 71 ? 9.047 -36.164 -0.707 1.00 9.65 71 GLY A O 1
ATOM 587 N N . PHE A 1 72 ? 9.687 -38.136 -1.526 1.00 8.94 72 PHE A N 1
ATOM 588 C CA . PHE A 1 72 ? 10.939 -38.011 -0.813 1.00 9.10 72 PHE A CA 1
ATOM 589 C C . PHE A 1 72 ? 12.148 -38.676 -1.465 1.00 9.26 72 PHE A C 1
ATOM 590 O O . PHE A 1 72 ? 11.993 -39.579 -2.329 1.00 9.79 72 PHE A O 1
ATOM 598 N N . ALA A 1 73 ? 13.322 -38.208 -1.090 1.00 8.48 73 ALA A N 1
ATOM 599 C CA . ALA A 1 73 ? 14.605 -38.797 -1.501 1.00 8.93 73 ALA A CA 1
ATOM 600 C C . ALA A 1 73 ? 15.415 -38.882 -0.245 1.00 10.03 73 ALA A C 1
ATOM 601 O O . ALA A 1 73 ? 15.487 -37.899 0.549 1.00 10.74 73 ALA A O 1
ATOM 603 N N . SER A 1 74 ? 16.088 -40.026 -0.084 1.00 10.07 74 SER A N 1
ATOM 604 C CA A SER A 1 74 ? 16.930 -40.264 1.091 0.50 8.67 74 SER A CA 1
ATOM 605 C CA B SER A 1 74 ? 16.942 -40.202 1.076 0.50 10.58 74 SER A CA 1
ATOM 606 C C . SER A 1 74 ? 18.319 -40.650 0.679 1.00 9.93 74 SER A C 1
ATOM 607 O O . SER A 1 74 ? 18.539 -41.352 -0.326 1.00 10.23 74 SER A O 1
ATOM 612 N N . MET A 1 75 ? 19.322 -40.297 1.495 1.00 8.88 75 MET A N 1
ATOM 613 C CA . MET A 1 75 ? 20.709 -40.693 1.265 1.00 9.12 75 MET A CA 1
ATOM 614 C C . MET A 1 75 ? 21.317 -41.081 2.577 1.00 9.14 75 MET A C 1
ATOM 615 O O . MET A 1 75 ? 21.000 -40.442 3.662 1.00 9.88 75 MET A O 1
ATOM 620 N N . THR A 1 76 ? 22.184 -42.055 2.597 1.00 8.75 76 THR A N 1
ATOM 621 C CA . THR A 1 76 ? 22.973 -42.387 3.797 1.00 8.98 76 THR A CA 1
ATOM 622 C C . THR A 1 76 ? 24.460 -42.389 3.478 1.00 10.35 76 THR A C 1
ATOM 623 O O . THR A 1 76 ? 24.886 -42.744 2.379 1.00 10.15 76 THR A O 1
ATOM 627 N N . PHE A 1 77 ? 25.237 -42.113 4.529 1.00 9.95 77 PHE A N 1
ATOM 628 C CA . PHE A 1 77 ? 26.702 -42.272 4.515 1.00 9.30 77 PHE A CA 1
ATOM 629 C C . PHE A 1 77 ? 27.094 -43.092 5.687 1.00 9.78 77 PHE A C 1
ATOM 630 O O . PHE A 1 77 ? 26.636 -42.835 6.788 1.00 10.65 77 PHE A O 1
ATOM 638 N N . GLU A 1 78 ? 27.947 -44.123 5.486 1.00 10.71 78 GLU A N 1
ATOM 639 C CA . GLU A 1 78 ? 28.505 -44.942 6.543 1.00 11.35 78 GLU A CA 1
ATOM 640 C C . GLU A 1 78 ? 29.988 -45.063 6.233 1.00 12.69 78 GLU A C 1
ATOM 641 O O . GLU A 1 78 ? 30.376 -45.781 5.282 1.00 13.91 78 GLU A O 1
ATOM 647 N N . ALA A 1 79 ? 30.808 -44.433 7.031 1.00 12.69 79 ALA A N 1
ATOM 648 C CA . ALA A 1 79 ? 32.295 -44.562 6.817 1.00 14.13 79 ALA A CA 1
ATOM 649 C C . ALA A 1 79 ? 32.680 -45.969 7.188 1.00 15.06 79 ALA A C 1
ATOM 650 O O . ALA A 1 79 ? 32.027 -46.642 7.940 1.00 14.28 79 ALA A O 1
ATOM 652 N N . PRO A 1 80 ? 33.792 -46.477 6.588 1.00 15.17 80 PRO A N 1
ATOM 653 C CA . PRO A 1 80 ? 34.251 -47.773 6.943 1.00 17.25 80 PRO A CA 1
ATOM 654 C C . PRO A 1 80 ? 34.690 -47.760 8.395 1.00 17.93 80 PRO A C 1
ATOM 655 O O . PRO A 1 80 ? 35.036 -46.700 8.969 1.00 18.05 80 PRO A O 1
ATOM 659 N N . VAL A 1 81 ? 34.746 -48.964 8.932 1.00 18.05 81 VAL A N 1
ATOM 660 C CA . VAL A 1 81 ? 34.999 -49.118 10.375 1.00 20.94 81 VAL A CA 1
ATOM 661 C C . VAL A 1 81 ? 36.361 -48.613 10.812 1.00 20.65 81 VAL A C 1
ATOM 662 O O . VAL A 1 81 ? 36.495 -48.171 11.965 1.00 23.65 81 VAL A O 1
ATOM 666 N N . ASP A 1 82 ? 37.360 -48.568 9.913 1.00 22.89 82 ASP A N 1
ATOM 667 C CA . ASP A 1 82 ? 38.615 -47.951 10.274 1.00 25.13 82 ASP A CA 1
ATOM 668 C C . ASP A 1 82 ? 38.753 -46.468 10.047 1.00 25.92 82 ASP A C 1
ATOM 669 O O . ASP A 1 82 ? 39.771 -45.799 10.305 1.00 24.76 82 ASP A O 1
ATOM 674 N N . ARG A 1 83 ? 37.606 -45.828 9.665 1.00 22.13 83 ARG A N 1
ATOM 675 C CA . ARG A 1 83 ? 37.642 -44.403 9.366 1.00 22.34 83 ARG A CA 1
ATOM 676 C C . ARG A 1 83 ? 38.653 -44.014 8.304 1.00 22.58 83 ARG A C 1
ATOM 677 O O . ARG A 1 83 ? 39.031 -42.849 8.226 1.00 27.99 83 ARG A O 1
ATOM 685 N N . ALA A 1 84 ? 39.017 -44.987 7.463 1.00 26.12 84 ALA A N 1
ATOM 686 C CA . ALA A 1 84 ? 39.981 -44.706 6.341 1.00 31.06 84 ALA A CA 1
ATOM 687 C C . ALA A 1 84 ? 39.371 -43.770 5.344 1.00 34.52 84 ALA A C 1
ATOM 688 O O . ALA A 1 84 ? 40.097 -43.047 4.681 1.00 34.25 84 ALA A O 1
ATOM 690 N N . ARG A 1 85 ? 38.028 -43.783 5.236 1.00 26.42 85 ARG A N 1
ATOM 691 C CA . ARG A 1 85 ? 37.349 -42.661 4.558 1.00 23.07 85 ARG A CA 1
ATOM 692 C C . ARG A 1 85 ? 36.403 -42.115 5.597 1.00 21.02 85 ARG A C 1
ATOM 693 O O . ARG A 1 85 ? 35.922 -42.882 6.391 1.00 20.84 85 ARG A O 1
ATOM 701 N N . ILE A 1 86 ? 36.231 -40.802 5.557 1.00 20.89 86 ILE A N 1
ATOM 702 C CA . ILE A 1 86 ? 35.461 -40.070 6.620 1.00 17.72 86 ILE A CA 1
ATOM 703 C C . ILE A 1 86 ? 35.146 -38.767 5.953 1.00 18.47 86 ILE A C 1
ATOM 704 O O . ILE A 1 86 ? 35.817 -38.265 5.060 1.00 23.12 86 ILE A O 1
ATOM 709 N N . ILE A 1 87 ? 34.002 -38.170 6.353 1.00 14.23 87 ILE A N 1
ATOM 710 C CA . ILE A 1 87 ? 33.728 -36.815 5.834 1.00 14.79 87 ILE A CA 1
ATOM 711 C C . ILE A 1 87 ? 34.197 -35.796 6.871 1.00 15.95 87 ILE A C 1
ATOM 712 O O . ILE A 1 87 ? 33.657 -35.676 7.945 1.00 16.53 87 ILE A O 1
ATOM 717 N N . ASP A 1 88 ? 35.307 -35.133 6.560 1.00 17.26 88 ASP A N 1
ATOM 718 C CA . ASP A 1 88 ? 35.926 -34.256 7.556 1.00 18.78 88 ASP A CA 1
ATOM 719 C C . ASP A 1 88 ? 36.354 -32.985 6.884 1.00 16.81 88 ASP A C 1
ATOM 720 O O . ASP A 1 88 ? 37.318 -32.213 7.430 1.00 19.77 88 ASP A O 1
ATOM 725 N N . SER A 1 89 ? 35.724 -32.571 5.799 1.00 15.81 89 SER A N 1
ATOM 726 C CA . SER A 1 89 ? 35.990 -31.324 5.117 1.00 16.33 89 SER A CA 1
ATOM 727 C C . SER A 1 89 ? 34.713 -30.860 4.464 1.00 18.21 89 SER A C 1
ATOM 728 O O . SER A 1 89 ? 33.786 -31.677 4.300 1.00 15.08 89 SER A O 1
ATOM 731 N N . ASP A 1 90 ? 34.649 -29.614 4.028 1.00 16.76 90 ASP A N 1
ATOM 732 C CA . ASP A 1 90 ? 33.408 -29.031 3.481 1.00 16.35 90 ASP A CA 1
ATOM 733 C C . ASP A 1 90 ? 33.283 -29.275 1.977 1.00 17.23 90 ASP A C 1
ATOM 734 O O . ASP A 1 90 ? 34.283 -29.408 1.202 1.00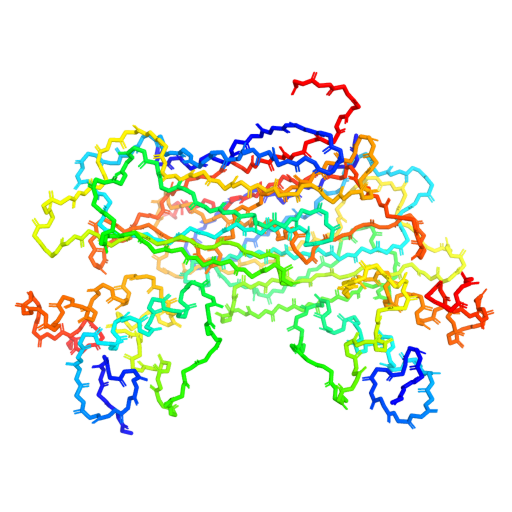 16.81 90 ASP A O 1
ATOM 739 N N . GLY A 1 91 ? 32.024 -29.365 1.531 1.00 15.35 91 GLY A N 1
ATOM 740 C CA . GLY A 1 91 ? 31.830 -29.512 0.107 1.00 15.30 91 GLY A CA 1
ATOM 741 C C . GLY A 1 91 ? 30.471 -30.141 -0.221 1.00 13.44 91 GLY A C 1
ATOM 742 O O . GLY A 1 91 ? 29.525 -30.115 0.568 1.00 13.47 91 GLY A O 1
ATOM 743 N N . VAL A 1 92 ? 30.386 -30.669 -1.421 1.00 13.54 92 VAL A N 1
ATOM 744 C CA . VAL A 1 92 ? 29.130 -31.194 -1.937 1.00 13.06 92 VAL A CA 1
ATOM 745 C C . VAL A 1 92 ? 28.984 -32.660 -1.543 1.00 11.25 92 VAL A C 1
ATOM 746 O O . VAL A 1 92 ? 29.798 -33.553 -1.938 1.00 11.52 92 VAL A O 1
ATOM 750 N N . PHE A 1 93 ? 27.942 -32.979 -0.790 1.00 12.55 93 PHE A N 1
ATOM 751 C CA . PHE A 1 93 ? 27.651 -34.370 -0.370 1.00 10.70 93 PHE A CA 1
ATOM 752 C C . PHE A 1 93 ? 26.954 -35.113 -1.512 1.00 11.26 93 PHE A C 1
ATOM 753 O O . PHE A 1 93 ? 27.347 -36.284 -1.782 1.00 11.71 93 PHE A O 1
ATOM 761 N N . ALA A 1 94 ? 25.972 -34.502 -2.138 1.00 11.58 94 ALA A N 1
ATOM 762 C CA . ALA A 1 94 ? 25.190 -35.169 -3.221 1.00 10.91 94 ALA A CA 1
ATOM 763 C C . ALA A 1 94 ? 24.458 -34.176 -3.981 1.00 11.76 94 ALA A C 1
ATOM 764 O O . ALA A 1 94 ? 24.281 -33.049 -3.477 1.00 12.95 94 ALA A O 1
ATOM 766 N N . THR A 1 95 ? 24.042 -34.510 -5.192 1.00 10.92 95 THR A N 1
ATOM 767 C CA A THR A 1 95 ? 23.176 -33.622 -5.930 0.50 11.01 95 THR A CA 1
ATOM 768 C CA B THR A 1 95 ? 23.160 -33.612 -5.977 0.50 11.81 95 THR A CA 1
ATOM 769 C C . THR A 1 95 ? 21.944 -34.425 -6.394 1.00 11.37 95 THR A C 1
ATOM 770 O O . THR A 1 95 ? 22.053 -35.583 -6.776 1.00 11.91 95 THR A O 1
ATOM 777 N N . ILE A 1 96 ? 20.774 -33.828 -6.291 1.00 10.90 96 ILE A N 1
ATOM 778 C CA . ILE A 1 96 ? 19.551 -34.443 -6.780 1.00 10.91 96 ILE A CA 1
ATOM 779 C C . ILE A 1 96 ? 19.142 -33.821 -8.084 1.00 12.18 96 ILE A C 1
ATOM 780 O O . ILE A 1 96 ? 19.070 -32.580 -8.217 1.00 11.88 96 ILE A O 1
ATOM 785 N N . ASN A 1 97 ? 19.049 -34.629 -9.104 1.00 10.62 97 ASN A N 1
ATOM 786 C CA . ASN A 1 97 ? 18.557 -34.152 -10.407 1.00 11.01 97 ASN A CA 1
ATOM 787 C C . ASN A 1 97 ? 17.034 -34.273 -10.459 1.00 9.97 97 ASN A C 1
ATOM 788 O O . ASN A 1 97 ? 16.520 -35.395 -10.477 1.00 11.01 97 ASN A O 1
ATOM 793 N N . PHE A 1 98 ? 16.370 -33.131 -10.473 1.00 10.57 98 PHE A N 1
ATOM 794 C CA . PHE A 1 98 ? 14.885 -33.119 -10.420 1.00 10.38 98 PHE A CA 1
ATOM 795 C C . PHE A 1 98 ? 14.315 -32.783 -11.833 1.00 11.21 98 PHE A C 1
ATOM 796 O O . PHE A 1 98 ? 14.796 -31.819 -12.465 1.00 13.26 98 PHE A O 1
ATOM 804 N N . LYS A 1 99 ? 13.321 -33.541 -12.231 1.00 12.21 99 LYS A N 1
ATOM 805 C CA . LYS A 1 99 ? 12.542 -33.176 -13.447 1.00 13.12 99 LYS A CA 1
ATOM 806 C C . LYS A 1 99 ? 11.447 -32.185 -12.990 1.00 13.13 99 LYS A C 1
ATOM 807 O O . LYS A 1 99 ? 10.623 -32.574 -12.151 1.00 12.48 99 LYS A O 1
ATOM 813 N N . VAL A 1 100 ? 11.436 -30.963 -13.556 1.00 12.30 100 VAL A N 1
ATOM 814 C CA . VAL A 1 100 ? 10.349 -29.994 -13.301 1.00 13.49 100 VAL A CA 1
ATOM 815 C C . VAL A 1 100 ? 9.150 -30.431 -14.165 1.00 14.67 100 VAL A C 1
ATOM 816 O O . VAL A 1 100 ? 9.276 -30.728 -15.382 1.00 14.26 100 VAL A O 1
ATOM 820 N N . SER A 1 101 ? 7.986 -30.503 -13.538 1.00 14.98 101 SER A N 1
ATOM 821 C CA A SER A 1 101 ? 6.748 -30.782 -14.296 0.50 14.93 101 SER A CA 1
ATOM 822 C CA B SER A 1 101 ? 6.802 -30.885 -14.338 0.50 16.62 101 SER A CA 1
ATOM 823 C C . SER A 1 101 ? 6.632 -30.041 -15.633 1.00 14.30 101 SER A C 1
ATOM 824 O O . SER A 1 101 ? 6.922 -28.806 -15.661 1.00 15.22 101 SER A O 1
ATOM 829 N N . ASP A 1 102 ? 6.174 -30.734 -16.653 1.00 17.88 102 ASP A N 1
ATOM 830 C CA . ASP A 1 102 ? 5.813 -30.071 -17.932 1.00 16.59 102 ASP A CA 1
ATOM 831 C C . ASP A 1 102 ? 4.743 -29.007 -17.693 1.00 17.42 102 ASP A C 1
ATOM 832 O O . ASP A 1 102 ? 4.704 -28.066 -18.532 1.00 19.65 102 ASP A O 1
ATOM 837 N N . SER A 1 103 ? 3.953 -29.119 -16.650 1.00 18.53 103 SER A N 1
ATOM 838 C CA . SER A 1 103 ? 2.923 -28.108 -16.395 1.00 20.74 103 SER A CA 1
ATOM 839 C C . SER A 1 103 ? 3.289 -26.940 -15.499 1.00 20.81 103 SER A C 1
ATOM 840 O O . SER A 1 103 ? 2.447 -26.075 -15.181 1.00 21.25 103 SER A O 1
ATOM 843 N N . ALA A 1 104 ? 4.553 -26.828 -15.072 1.00 17.39 104 ALA A N 1
ATOM 844 C CA . ALA A 1 104 ? 5.050 -25.757 -14.283 1.00 16.17 104 ALA A CA 1
ATOM 845 C C . ALA A 1 104 ? 4.762 -24.418 -15.007 1.00 19.72 104 ALA A C 1
ATOM 846 O O . ALA A 1 104 ? 4.940 -24.321 -16.240 1.00 18.11 104 ALA A O 1
ATOM 848 N N . LYS A 1 105 ? 4.501 -23.396 -14.234 1.00 19.57 105 LYS A N 1
ATOM 849 C CA . LYS A 1 105 ? 4.328 -22.028 -14.776 1.00 20.76 105 LYS A CA 1
ATOM 850 C C . LYS A 1 105 ? 5.370 -21.124 -14.202 1.00 22.86 105 LYS A C 1
ATOM 851 O O . LYS A 1 105 ? 5.757 -21.204 -13.000 1.00 20.59 105 LYS A O 1
ATOM 857 N N . VAL A 1 106 ? 5.768 -20.155 -15.024 1.00 23.22 106 VAL A N 1
ATOM 858 C CA . VAL A 1 106 ? 6.709 -19.185 -14.626 1.00 22.22 106 VAL A CA 1
ATOM 859 C C . VAL A 1 106 ? 6.291 -18.477 -13.306 1.00 26.90 106 VAL A C 1
ATOM 860 O O . VAL A 1 106 ? 5.118 -18.084 -13.139 1.00 26.60 106 VAL A O 1
ATOM 864 N N . GLY A 1 107 ? 7.247 -18.317 -12.376 1.00 24.60 107 GLY A N 1
ATOM 865 C CA . GLY A 1 107 ? 7.096 -17.791 -11.007 1.00 22.37 107 GLY A CA 1
ATOM 866 C C . GLY A 1 107 ? 6.683 -18.697 -9.875 1.00 22.88 107 GLY A C 1
ATOM 867 O O . GLY A 1 107 ? 6.656 -18.304 -8.700 1.00 25.02 107 GLY A O 1
ATOM 868 N N . GLU A 1 108 ? 6.399 -19.962 -10.203 1.00 19.53 108 GLU A N 1
ATOM 869 C CA . GLU A 1 108 ? 6.079 -20.949 -9.180 1.00 18.85 108 GLU A CA 1
ATOM 870 C C . GLU A 1 108 ? 7.338 -21.251 -8.440 1.00 19.96 108 GLU A C 1
ATOM 871 O O . GLU A 1 108 ? 8.410 -21.119 -9.038 1.00 21.43 108 GLU A O 1
ATOM 877 N N . LEU A 1 109 ? 7.169 -21.604 -7.155 1.00 18.72 109 LEU A N 1
ATOM 878 C CA . LEU A 1 109 ? 8.315 -21.909 -6.245 1.00 18.00 109 LEU A CA 1
ATOM 879 C C . LEU A 1 109 ? 8.047 -23.242 -5.631 1.00 19.07 109 LEU A C 1
ATOM 880 O O . LEU A 1 109 ? 7.022 -23.435 -5.000 1.00 19.43 109 LEU A O 1
ATOM 885 N N . TYR A 1 110 ? 9.016 -24.190 -5.771 1.00 16.00 110 TYR A N 1
ATOM 886 C CA . TYR A 1 110 ? 8.810 -25.540 -5.315 1.00 14.84 110 TYR A CA 1
ATOM 887 C C . TYR A 1 110 ? 9.826 -25.745 -4.215 1.00 16.42 110 TYR A C 1
ATOM 888 O O . TYR A 1 110 ? 11.059 -25.699 -4.458 1.00 19.09 110 TYR A O 1
ATOM 897 N N . ASN A 1 111 ? 9.345 -25.881 -3.015 1.00 13.92 111 ASN A N 1
ATOM 898 C CA . ASN A 1 111 ? 10.280 -26.002 -1.866 1.00 14.92 111 ASN A CA 1
ATOM 899 C C . ASN A 1 111 ? 10.770 -27.448 -1.736 1.00 12.77 111 ASN A C 1
ATOM 900 O O . ASN A 1 111 ? 10.027 -28.414 -1.821 1.00 13.35 111 ASN A O 1
ATOM 905 N N . ILE A 1 112 ? 12.100 -27.537 -1.545 1.00 12.54 112 ILE A N 1
ATOM 906 C CA . ILE A 1 112 ? 12.796 -28.827 -1.372 1.00 11.62 112 ILE A CA 1
ATOM 907 C C . ILE A 1 112 ? 13.260 -28.781 0.089 1.00 10.49 112 ILE A C 1
ATOM 908 O O . ILE A 1 112 ? 14.135 -27.957 0.424 1.00 11.98 112 ILE A O 1
ATOM 913 N N . THR A 1 113 ? 12.681 -29.640 0.898 1.00 11.06 113 THR A N 1
ATOM 914 C CA . THR A 1 113 ? 12.751 -29.432 2.338 1.00 11.18 113 THR A CA 1
ATOM 915 C C . THR A 1 113 ? 13.537 -30.527 3.025 1.00 12.66 113 THR A C 1
ATOM 916 O O . THR A 1 113 ? 13.476 -31.669 2.609 1.00 13.88 113 THR A O 1
ATOM 920 N N . THR A 1 114 ? 14.216 -30.227 4.123 1.00 11.18 114 THR A N 1
ATOM 921 C CA . THR A 1 114 ? 14.871 -31.210 4.916 1.00 10.97 114 THR A CA 1
ATOM 922 C C . THR A 1 114 ? 13.961 -31.886 5.895 1.00 11.13 114 THR A C 1
ATOM 923 O O . THR A 1 114 ? 13.280 -31.171 6.691 1.00 13.15 114 THR A O 1
ATOM 927 N N . ASN A 1 115 ? 13.897 -33.181 5.995 1.00 10.43 115 ASN A N 1
ATOM 928 C CA . ASN A 1 115 ? 13.013 -33.846 6.880 1.00 9.86 115 ASN A CA 1
ATOM 929 C C . ASN A 1 115 ? 13.787 -34.184 8.147 1.00 10.69 115 ASN A C 1
ATOM 930 O O . ASN A 1 115 ? 14.537 -35.188 8.232 1.00 11.34 115 ASN A O 1
ATOM 935 N N . SER A 1 116 ? 13.478 -33.463 9.249 1.00 10.58 116 SER A N 1
ATOM 936 C CA . SER A 1 116 ? 14.255 -33.669 10.459 1.00 10.70 116 SER A CA 1
ATOM 937 C C . SER A 1 116 ? 13.980 -34.992 11.135 1.00 10.63 116 SER A C 1
ATOM 938 O O . SER A 1 116 ? 14.768 -35.437 12.014 1.00 11.79 116 SER A O 1
ATOM 941 N N . ALA A 1 117 ? 12.881 -35.705 10.861 1.00 9.45 117 ALA A N 1
ATOM 942 C CA . ALA A 1 117 ? 12.609 -36.985 11.460 1.00 9.47 117 ALA A CA 1
ATOM 943 C C . ALA A 1 117 ? 13.465 -38.105 10.897 1.00 10.42 117 ALA A C 1
ATOM 944 O O . ALA A 1 117 ? 13.570 -39.157 11.513 1.00 13.39 117 ALA A O 1
ATOM 946 N N . TYR A 1 118 ? 13.995 -37.874 9.678 1.00 10.48 118 TYR A N 1
ATOM 947 C CA . TYR A 1 118 ? 14.751 -38.936 8.991 1.00 10.38 118 TYR A CA 1
ATOM 948 C C . TYR A 1 118 ? 16.127 -38.481 8.666 1.00 10.91 118 TYR A C 1
ATOM 949 O O . TYR A 1 118 ? 16.868 -39.223 7.920 1.00 10.97 118 TYR A O 1
ATOM 958 N N . THR A 1 119 ? 16.624 -37.413 9.250 1.00 10.07 119 THR A N 1
ATOM 959 C CA . THR A 1 119 ? 17.922 -36.855 9.010 1.00 9.70 119 THR A CA 1
ATOM 960 C C . THR A 1 119 ? 18.677 -36.868 10.342 1.00 11.84 119 THR A C 1
ATOM 961 O O . THR A 1 119 ? 18.165 -36.288 11.352 1.00 13.21 119 THR A O 1
ATOM 965 N N . SER A 1 120 ? 19.912 -37.351 10.361 1.00 10.32 120 SER A N 1
ATOM 966 C CA . SER A 1 120 ? 20.725 -37.311 11.582 1.00 10.06 120 SER A CA 1
ATOM 967 C C . SER A 1 120 ? 22.179 -37.437 11.174 1.00 10.19 120 SER A C 1
ATOM 968 O O . SER A 1 120 ? 22.493 -38.003 10.131 1.00 10.52 120 SER A O 1
ATOM 971 N N . PHE A 1 121 ? 23.079 -37.032 12.025 1.00 9.91 121 PHE A N 1
ATOM 972 C CA . PHE A 1 121 ? 24.557 -36.948 11.743 1.00 10.13 121 PHE A CA 1
ATOM 973 C C . PHE A 1 121 ? 25.270 -37.464 12.996 1.00 11.71 121 PHE A C 1
ATOM 974 O O . PHE A 1 121 ? 24.868 -37.053 14.135 1.00 11.46 121 PHE A O 1
ATOM 982 N N . TYR A 1 122 ? 26.325 -38.291 12.795 1.00 11.38 122 TYR A N 1
ATOM 983 C CA . TYR A 1 122 ? 27.048 -38.877 13.927 1.00 11.58 122 TYR A CA 1
ATOM 984 C C . TYR A 1 122 ? 28.530 -38.749 13.764 1.00 12.81 122 TYR A C 1
ATOM 985 O O . TYR A 1 122 ? 29.087 -38.979 12.681 1.00 13.01 122 TYR A O 1
ATOM 994 N N . TYR A 1 123 ? 29.143 -38.389 14.895 1.00 11.71 123 TYR A N 1
ATOM 995 C CA . TYR A 1 123 ? 30.609 -38.439 14.972 1.00 12.75 123 TYR A CA 1
ATOM 996 C C . TYR A 1 123 ? 31.110 -39.851 15.065 1.00 13.51 123 TYR A C 1
ATOM 997 O O . TYR A 1 123 ? 32.295 -40.031 14.624 1.00 16.06 123 TYR A O 1
ATOM 1006 N N . SER A 1 124 ? 30.401 -40.759 15.659 1.00 12.89 124 SER A N 1
ATOM 1007 C CA . SER A 1 124 ? 30.803 -42.140 15.859 1.00 14.26 124 SER A CA 1
ATOM 1008 C C . SER A 1 124 ? 29.564 -42.969 16.011 1.00 14.42 124 SER A C 1
ATOM 1009 O O . SER A 1 124 ? 28.419 -42.393 15.943 1.00 16.50 124 SER A O 1
ATOM 1012 N N . GLY A 1 125 ? 29.600 -44.276 16.227 1.00 15.70 125 GLY A N 1
ATOM 1013 C CA . GLY A 1 125 ? 28.422 -45.061 16.387 1.00 14.91 125 GLY A CA 1
ATOM 1014 C C . GLY A 1 125 ? 27.490 -44.575 17.513 1.00 15.42 125 GLY A C 1
ATOM 1015 O O . GLY A 1 125 ? 26.336 -44.862 17.435 1.00 15.45 125 GLY A O 1
ATOM 1016 N N . THR A 1 126 ? 28.023 -43.961 18.568 1.00 17.32 126 THR A N 1
ATOM 1017 C CA . THR A 1 126 ? 27.216 -43.561 19.737 1.00 17.70 126 THR A CA 1
ATOM 1018 C C . THR A 1 126 ? 27.204 -42.068 20.012 1.00 19.63 126 THR A C 1
ATOM 1019 O O . THR A 1 126 ? 26.768 -41.683 21.115 1.00 28.26 126 THR A O 1
ATOM 1023 N N . ASP A 1 127 ? 27.864 -41.276 19.228 1.00 14.35 127 ASP A N 1
ATOM 1024 C CA A ASP A 1 127 ? 28.025 -39.867 19.552 0.50 14.69 127 ASP A CA 1
ATOM 1025 C CA B ASP A 1 127 ? 28.012 -39.850 19.552 0.50 15.80 127 ASP A CA 1
ATOM 1026 C C . ASP A 1 127 ? 27.399 -39.044 18.420 1.00 15.30 127 ASP A C 1
ATOM 1027 O O . ASP A 1 127 ? 27.966 -38.930 17.367 1.00 13.56 127 ASP A O 1
ATOM 1036 N N . GLU A 1 128 ? 26.192 -38.540 18.669 1.00 13.42 128 GLU A N 1
ATOM 1037 C CA . GLU A 1 128 ? 25.451 -37.792 17.635 1.00 13.59 128 GLU A CA 1
ATOM 1038 C C . GLU A 1 128 ? 25.891 -36.325 17.589 1.00 13.35 128 GLU A C 1
ATOM 1039 O O . GLU A 1 128 ? 26.309 -35.709 18.629 1.00 15.83 128 GLU A O 1
ATOM 1045 N N . ILE A 1 129 ? 25.894 -35.717 16.388 1.00 11.78 129 ILE A N 1
ATOM 1046 C CA . ILE A 1 129 ? 26.095 -34.322 16.184 1.00 11.59 129 ILE A CA 1
ATOM 1047 C C . ILE A 1 129 ? 24.725 -33.703 16.404 1.00 13.54 129 ILE A C 1
ATOM 1048 O O . ILE A 1 129 ? 23.839 -33.780 15.537 1.00 13.92 129 ILE A O 1
ATOM 1053 N N . LYS A 1 130 ? 24.556 -33.010 17.547 1.00 14.23 130 LYS A N 1
ATOM 1054 C CA . LYS A 1 130 ? 23.215 -32.624 18.027 1.00 14.65 130 LYS A CA 1
ATOM 1055 C C . LYS A 1 130 ? 22.991 -31.102 17.835 1.00 14.28 130 LYS A C 1
ATOM 1056 O O . LYS A 1 130 ? 21.902 -30.685 18.335 1.00 16.22 130 LYS A O 1
ATOM 1062 N N . ASN A 1 131 ? 23.872 -30.418 17.167 1.00 12.75 131 ASN A N 1
ATOM 1063 C CA . ASN A 1 131 ? 23.685 -28.989 16.855 1.00 14.55 131 ASN A CA 1
ATOM 1064 C C . ASN A 1 131 ? 23.823 -28.667 15.426 1.00 13.58 131 ASN A C 1
ATOM 1065 O O . ASN A 1 131 ? 24.241 -27.614 15.018 1.00 16.13 131 ASN A O 1
ATOM 1070 N N . VAL A 1 132 ? 23.494 -29.664 14.556 1.00 13.19 132 VAL A N 1
ATOM 1071 C CA A VAL A 1 132 ? 23.495 -29.360 13.124 0.50 12.32 132 VAL A CA 1
ATOM 1072 C CA B VAL A 1 132 ? 23.497 -29.439 13.149 0.50 13.39 132 VAL A CA 1
ATOM 1073 C C . VAL A 1 132 ? 22.294 -28.544 12.737 1.00 13.86 132 VAL A C 1
ATOM 1074 O O . VAL A 1 132 ? 21.162 -28.765 13.275 1.00 14.77 132 VAL A O 1
ATOM 1081 N N . VAL A 1 133 ? 22.537 -27.599 11.845 1.00 13.90 133 VAL A N 1
ATOM 1082 C CA A VAL A 1 133 ? 21.500 -26.674 11.331 0.50 14.37 133 VAL A CA 1
ATOM 1083 C CA B VAL A 1 133 ? 21.465 -26.722 11.311 0.50 14.97 133 VAL A CA 1
ATOM 1084 C C . VAL A 1 133 ? 21.196 -27.055 9.885 1.00 16.54 133 VAL A C 1
ATOM 1085 O O . VAL A 1 133 ? 22.146 -27.199 9.089 1.00 15.53 133 VAL A O 1
ATOM 1092 N N . TYR A 1 134 ? 19.897 -27.242 9.595 1.00 18.09 134 TYR A N 1
ATOM 1093 C CA . TYR A 1 134 ? 19.433 -27.557 8.235 1.00 17.95 134 TYR A CA 1
ATOM 1094 C C . TYR A 1 134 ? 18.976 -26.240 7.549 1.00 20.50 134 TYR A C 1
ATOM 1095 O O . TYR A 1 134 ? 18.235 -25.416 8.192 1.00 22.24 134 TYR A O 1
ATOM 1104 N N . ASN A 1 135 ? 19.318 -25.963 6.294 1.00 17.38 135 ASN A N 1
ATOM 1105 C CA . ASN A 1 135 ? 18.852 -24.853 5.466 1.00 17.80 135 ASN A CA 1
ATOM 1106 C C . ASN A 1 135 ? 18.218 -25.430 4.169 1.00 16.30 135 ASN A C 1
ATOM 1107 O O . ASN A 1 135 ? 18.896 -26.204 3.458 1.00 17.41 135 ASN A O 1
ATOM 1112 N N . ASP A 1 136 ? 16.998 -25.057 3.849 1.00 13.73 136 ASP A N 1
ATOM 1113 C CA . ASP A 1 136 ? 16.289 -25.663 2.674 1.00 13.37 136 ASP A CA 1
ATOM 1114 C C . ASP A 1 136 ? 16.442 -24.891 1.444 1.00 13.71 136 ASP A C 1
ATOM 1115 O O . ASP A 1 136 ? 17.005 -23.760 1.401 1.00 16.53 136 ASP A O 1
ATOM 1120 N N . GLY A 1 137 ? 15.924 -25.419 0.331 1.00 13.53 137 GLY A N 1
ATOM 1121 C CA . GLY A 1 137 ? 16.116 -24.781 -0.954 1.00 15.24 137 GLY A CA 1
ATOM 1122 C C . GLY A 1 137 ? 14.828 -24.767 -1.754 1.00 15.52 137 GLY A C 1
ATOM 1123 O O . GLY A 1 137 ? 13.810 -25.280 -1.289 1.00 16.01 137 GLY A O 1
ATOM 1124 N N . LYS A 1 138 ? 14.897 -24.084 -2.868 1.00 17.53 138 LYS A N 1
ATOM 1125 C CA A LYS A 1 138 ? 13.737 -23.702 -3.691 0.50 19.31 138 LYS A CA 1
ATOM 1126 C CA B LYS A 1 138 ? 13.691 -24.069 -3.701 0.50 17.42 138 LYS A CA 1
ATOM 1127 C C . LYS A 1 138 ? 14.108 -23.959 -5.169 1.00 17.65 138 LYS A C 1
ATOM 1128 O O . LYS A 1 138 ? 15.222 -23.639 -5.527 1.00 18.66 138 LYS A O 1
ATOM 1139 N N . ILE A 1 139 ? 13.196 -24.476 -6.010 1.00 16.51 139 ILE A N 1
ATOM 1140 C CA . ILE A 1 139 ? 13.345 -24.454 -7.462 1.00 14.92 139 ILE A CA 1
ATOM 1141 C C . ILE A 1 139 ? 12.322 -23.427 -7.996 1.00 16.42 139 ILE A C 1
ATOM 1142 O O . ILE A 1 139 ? 11.154 -23.577 -7.742 1.00 16.83 139 ILE A O 1
ATOM 1147 N N . GLU A 1 140 ? 12.844 -22.464 -8.672 1.00 19.17 140 GLU A N 1
ATOM 1148 C CA . GLU A 1 140 ? 11.990 -21.418 -9.310 1.00 18.96 140 GLU A CA 1
ATOM 1149 C C . GLU A 1 140 ? 11.800 -21.716 -10.763 1.00 21.57 140 GLU A C 1
ATOM 1150 O O . GLU A 1 140 ? 12.733 -22.011 -11.489 1.00 20.57 140 GLU A O 1
ATOM 1156 N N . VAL A 1 141 ? 10.555 -21.593 -11.215 1.00 20.81 141 VAL A N 1
ATOM 1157 C CA . VAL A 1 141 ? 10.305 -21.804 -12.626 1.00 20.53 141 VAL A CA 1
ATOM 1158 C C . VAL A 1 141 ? 10.489 -20.525 -13.418 1.00 26.96 141 VAL A C 1
ATOM 1159 O O . VAL A 1 141 ? 9.873 -19.500 -13.022 1.00 24.31 141 VAL A O 1
ATOM 1163 N N . ILE A 1 142 ? 11.281 -20.640 -14.460 1.00 22.76 142 ILE A N 1
ATOM 1164 C CA . ILE A 1 142 ? 11.592 -19.540 -15.342 1.00 24.86 142 ILE A CA 1
ATOM 1165 C C . ILE A 1 142 ? 11.116 -19.803 -16.745 1.00 29.94 142 ILE A C 1
ATOM 1166 O O . ILE A 1 142 ? 10.797 -20.901 -17.144 1.00 27.06 142 ILE A O 1
ATOM 1171 N N . ALA A 1 143 ? 11.051 -18.723 -17.502 1.00 34.26 143 ALA A N 1
ATOM 1172 C CA . ALA A 1 143 ? 10.482 -18.783 -18.816 1.00 39.62 143 ALA A CA 1
ATOM 1173 C C . ALA A 1 143 ? 11.486 -19.189 -19.822 1.00 42.10 143 ALA A C 1
ATOM 1174 O O . ALA A 1 143 ? 12.678 -18.863 -19.784 1.00 42.54 143 ALA A O 1
ATOM 1176 N N . LEU A 1 144 ? 10.948 -19.938 -20.745 1.00 34.51 144 LEU A N 1
ATOM 1177 C CA . LEU A 1 144 ? 11.564 -20.126 -22.004 1.00 34.63 144 LEU A CA 1
ATOM 1178 C C . LEU A 1 144 ? 11.251 -18.877 -22.822 1.00 35.73 144 LEU A C 1
ATOM 1179 O O . LEU A 1 144 ? 10.171 -18.782 -23.400 1.00 35.67 144 LEU A O 1
ATOM 1181 N N . LYS B 2 1 ? -13.551 -51.181 -11.293 1.00 54.12 1 LYS B N 1
ATOM 1182 C CA . LYS B 2 1 ? -14.803 -50.373 -11.078 1.00 47.65 1 LYS B CA 1
ATOM 1183 C C . LYS B 2 1 ? -14.795 -49.690 -9.685 1.00 44.00 1 LYS B C 1
ATOM 1184 O O . LYS B 2 1 ? -14.599 -50.350 -8.651 1.00 40.16 1 LYS B O 1
ATOM 1190 N N . PHE B 2 2 ? -14.999 -48.368 -9.675 1.00 32.97 2 PHE B N 1
ATOM 1191 C CA . PHE B 2 2 ? -15.168 -47.651 -8.421 1.00 30.07 2 PHE B CA 1
ATOM 1192 C C . PHE B 2 2 ? -15.878 -46.326 -8.739 1.00 26.74 2 PHE B C 1
ATOM 1193 O O . PHE B 2 2 ? -15.894 -45.893 -9.911 1.00 25.16 2 PHE B O 1
ATOM 1201 N N . ILE B 2 3 ? -16.436 -45.658 -7.721 1.00 20.60 3 ILE B N 1
ATOM 1202 C CA . ILE B 2 3 ? -17.042 -44.311 -7.867 1.00 18.99 3 ILE B CA 1
ATOM 1203 C C . ILE B 2 3 ? -16.086 -43.259 -7.325 1.00 18.76 3 ILE B C 1
ATOM 1204 O O . ILE B 2 3 ? -15.585 -43.429 -6.224 1.00 18.43 3 ILE B O 1
ATOM 1209 N N . TYR B 2 4 ? -15.783 -42.272 -8.154 1.00 16.24 4 TYR B N 1
ATOM 1210 C CA . TYR B 2 4 ? -14.877 -41.174 -7.698 1.00 16.73 4 TYR B CA 1
ATOM 1211 C C . TYR B 2 4 ? -15.512 -40.604 -6.402 1.00 14.69 4 TYR B C 1
ATOM 1212 O O . TYR B 2 4 ? -16.696 -40.301 -6.355 1.00 16.73 4 TYR B O 1
ATOM 1221 N N . GLY B 2 5 ? -14.651 -40.381 -5.426 1.00 13.77 5 GLY B N 1
ATOM 1222 C CA . GLY B 2 5 ? -15.189 -39.782 -4.162 1.00 14.24 5 GLY B CA 1
ATOM 1223 C C . GLY B 2 5 ? -15.489 -40.818 -3.124 1.00 14.84 5 GLY B C 1
ATOM 1224 O O . GLY B 2 5 ? -15.547 -40.524 -1.935 1.00 14.77 5 GLY B O 1
ATOM 1225 N N . ASP B 2 6 ? -15.660 -42.088 -3.540 1.00 13.52 6 ASP B N 1
ATOM 1226 C CA . ASP B 2 6 ? -16.127 -43.112 -2.614 1.00 13.75 6 ASP B CA 1
ATOM 1227 C C . ASP B 2 6 ? -14.987 -43.875 -1.976 1.00 15.89 6 ASP B C 1
ATOM 1228 O O . ASP B 2 6 ? -14.650 -44.999 -2.297 1.00 17.16 6 ASP B O 1
ATOM 1233 N N . VAL B 2 7 ? -14.288 -43.175 -1.062 1.00 14.34 7 VAL B N 1
ATOM 1234 C CA A VAL B 2 7 ? -12.973 -43.636 -0.631 0.50 13.83 7 VAL B CA 1
ATOM 1235 C CA B VAL B 2 7 ? -13.003 -43.621 -0.598 0.50 13.56 7 VAL B CA 1
ATOM 1236 C C . VAL B 2 7 ? -13.059 -44.847 0.341 1.00 14.67 7 VAL B C 1
ATOM 1237 O O . VAL B 2 7 ? -12.114 -45.604 0.407 1.00 15.41 7 VAL B O 1
ATOM 1244 N N . ASP B 2 8 ? -14.211 -45.024 0.987 1.00 14.58 8 ASP B N 1
ATOM 1245 C CA . ASP B 2 8 ? -14.471 -46.199 1.841 1.00 15.06 8 ASP B CA 1
ATOM 1246 C C . ASP B 2 8 ? -15.107 -47.348 1.076 1.00 17.07 8 ASP B C 1
ATOM 1247 O O . ASP B 2 8 ? -15.302 -48.407 1.677 1.00 18.92 8 ASP B O 1
ATOM 1252 N N . GLY B 2 9 ? -15.399 -47.138 -0.207 1.00 16.80 9 GLY B N 1
ATOM 1253 C CA . GLY B 2 9 ? -15.892 -48.266 -1.079 1.00 19.32 9 GLY B CA 1
ATOM 1254 C C . GLY B 2 9 ? -17.267 -48.702 -0.734 1.00 19.79 9 GLY B C 1
ATOM 1255 O O . GLY B 2 9 ? -17.598 -49.863 -1.043 1.00 22.74 9 GLY B O 1
ATOM 1256 N N . ASN B 2 10 ? -18.115 -47.920 -0.132 1.00 16.99 10 ASN B N 1
ATOM 1257 C CA . ASN B 2 10 ? -19.399 -48.403 0.307 1.00 18.32 10 ASN B CA 1
ATOM 1258 C C . ASN B 2 10 ? -20.476 -48.147 -0.790 1.00 17.17 10 ASN B C 1
ATOM 1259 O O . ASN B 2 10 ? -21.675 -48.416 -0.490 1.00 22.29 10 ASN B O 1
ATOM 1264 N N . GLY B 2 11 ? -20.085 -47.591 -1.941 1.00 18.44 11 GLY B N 1
ATOM 1265 C CA . GLY B 2 11 ? -21.082 -47.392 -2.999 1.00 21.01 11 GLY B CA 1
ATOM 1266 C C . GLY B 2 11 ? -21.723 -46.006 -3.053 1.00 20.07 11 GLY B C 1
ATOM 1267 O O . GLY B 2 11 ? -22.610 -45.767 -3.909 1.00 21.84 11 GLY B O 1
ATOM 1268 N N . SER B 2 12 ? -21.336 -45.078 -2.122 1.00 18.20 12 SER B N 1
ATOM 1269 C CA A SER B 2 12 ? -21.957 -43.823 -2.021 0.50 17.19 12 SER B CA 1
ATOM 1270 C CA B SER B 2 12 ? -21.903 -43.766 -2.189 0.50 16.18 12 SER B CA 1
ATOM 1271 C C . SER B 2 12 ? -20.896 -42.770 -1.662 1.00 15.93 12 SER B C 1
ATOM 1272 O O . SER B 2 12 ? -20.063 -43.122 -0.836 1.00 15.98 12 SER B O 1
ATOM 1277 N N . VAL B 2 13 ? -20.983 -41.557 -2.206 1.00 15.38 13 VAL B N 1
ATOM 1278 C CA . VAL B 2 13 ? -20.078 -40.480 -1.790 1.00 14.44 13 VAL B CA 1
ATOM 1279 C C . VAL B 2 13 ? -20.783 -39.712 -0.690 1.00 15.53 13 VAL B C 1
ATOM 1280 O O . VAL B 2 13 ? -21.863 -39.146 -0.837 1.00 15.10 13 VAL B O 1
ATOM 1284 N N . ARG B 2 14 ? -20.124 -39.683 0.488 1.00 14.35 14 ARG B N 1
ATOM 1285 C CA . ARG B 2 14 ? -20.750 -39.223 1.734 1.00 15.55 14 ARG B CA 1
ATOM 1286 C C . ARG B 2 14 ? -19.759 -38.362 2.480 1.00 13.46 14 ARG B C 1
ATOM 1287 O O . ARG B 2 14 ? -18.582 -38.376 2.219 1.00 12.30 14 ARG B O 1
ATOM 1295 N N . SER B 2 15 ? -20.280 -37.681 3.482 1.00 12.63 15 SER B N 1
ATOM 1296 C CA A SER B 2 15 ? -19.405 -36.775 4.298 0.50 11.57 15 SER B CA 1
ATOM 1297 C CA B SER B 2 15 ? -19.362 -36.761 4.172 0.50 13.44 15 SER B CA 1
ATOM 1298 C C . SER B 2 15 ? -18.160 -37.457 4.805 1.00 11.46 15 SER B C 1
ATOM 1299 O O . SER B 2 15 ? -17.018 -36.893 4.869 1.00 12.48 15 SER B O 1
ATOM 1304 N N . ILE B 2 16 ? -18.355 -38.707 5.281 1.00 11.11 16 ILE B N 1
ATOM 1305 C CA . ILE B 2 16 ? -17.229 -39.420 5.898 1.00 11.78 16 ILE B CA 1
ATOM 1306 C C . ILE B 2 16 ? -16.095 -39.669 4.925 1.00 12.13 16 ILE B C 1
ATOM 1307 O O . ILE B 2 16 ? -14.939 -39.754 5.296 1.00 11.97 16 ILE B O 1
ATOM 1312 N N . ASP B 2 17 ? -16.427 -39.842 3.599 1.00 11.15 17 ASP B N 1
ATOM 1313 C CA . ASP B 2 17 ? -15.358 -40.025 2.613 1.00 11.36 17 ASP B CA 1
ATOM 1314 C C . ASP B 2 17 ? -14.369 -38.858 2.654 1.00 11.62 17 ASP B C 1
ATOM 1315 O O . ASP B 2 17 ? -13.192 -39.089 2.501 1.00 11.99 17 ASP B O 1
ATOM 1320 N N . ALA B 2 18 ? -14.871 -37.628 2.819 1.00 11.18 18 ALA B N 1
ATOM 1321 C CA . ALA B 2 18 ? -13.943 -36.494 2.798 1.00 10.93 18 ALA B CA 1
ATOM 1322 C C . ALA B 2 18 ? -13.145 -36.505 4.098 1.00 11.18 18 ALA B C 1
ATOM 1323 O O . ALA B 2 18 ? -12.004 -36.043 4.102 1.00 10.33 18 ALA B O 1
ATOM 1325 N N . VAL B 2 19 ? -13.764 -36.941 5.222 1.00 10.28 19 VAL B N 1
ATOM 1326 C CA . VAL B 2 19 ? -12.998 -37.090 6.475 1.00 9.95 19 VAL B CA 1
ATOM 1327 C C . VAL B 2 19 ? -11.849 -38.076 6.312 1.00 10.18 19 VAL B C 1
ATOM 1328 O O . VAL B 2 19 ? -10.701 -37.837 6.784 1.00 10.74 19 VAL B O 1
ATOM 1332 N N . LEU B 2 20 ? -12.080 -39.200 5.611 1.00 11.31 20 LEU B N 1
ATOM 1333 C CA . LEU B 2 20 ? -11.041 -40.171 5.388 1.00 10.85 20 LEU B CA 1
ATOM 1334 C C . LEU B 2 20 ? -9.911 -39.637 4.571 1.00 10.96 20 LEU B C 1
ATOM 1335 O O . LEU B 2 20 ? -8.719 -39.899 4.850 1.00 11.01 20 LEU B O 1
ATOM 1340 N N . ILE B 2 21 ? -10.198 -38.816 3.514 1.00 10.85 21 ILE B N 1
ATOM 1341 C CA . ILE B 2 21 ? -9.128 -38.222 2.757 1.00 10.14 21 ILE B CA 1
ATOM 1342 C C . ILE B 2 21 ? -8.336 -37.272 3.682 1.00 10.54 21 ILE B C 1
ATOM 1343 O O . ILE B 2 21 ? -7.076 -37.266 3.608 1.00 10.22 21 ILE B O 1
ATOM 1348 N N . ARG B 2 22 ? -9.038 -36.475 4.495 1.00 10.20 22 ARG B N 1
ATOM 1349 C CA . ARG B 2 22 ? -8.313 -35.622 5.461 1.00 9.69 22 ARG B CA 1
ATOM 1350 C C . ARG B 2 22 ? -7.406 -36.487 6.431 1.00 9.61 22 ARG B C 1
ATOM 1351 O O . ARG B 2 22 ? -6.241 -36.075 6.704 1.00 10.41 22 ARG B O 1
ATOM 1359 N N . ASP B 2 23 ? -7.889 -37.643 6.842 1.00 9.80 23 ASP B N 1
ATOM 1360 C CA . ASP B 2 23 ? -7.059 -38.522 7.742 1.00 10.88 23 ASP B CA 1
ATOM 1361 C C . ASP B 2 23 ? -5.831 -38.887 6.987 1.00 12.12 23 ASP B C 1
ATOM 1362 O O . ASP B 2 23 ? -4.728 -38.995 7.612 1.00 11.35 23 ASP B O 1
ATOM 1367 N N . TYR B 2 24 ? -5.886 -39.201 5.666 1.00 10.42 24 TYR B N 1
ATOM 1368 C CA . TYR B 2 24 ? -4.678 -39.519 4.934 1.00 11.07 24 TYR B CA 1
ATOM 1369 C C . TYR B 2 24 ? -3.679 -38.364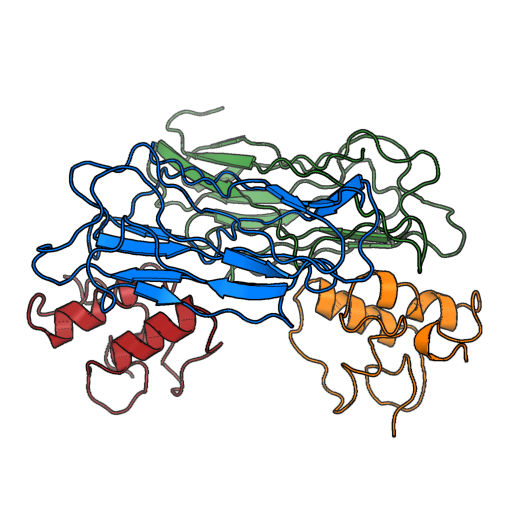 4.827 1.00 10.02 24 TYR B C 1
ATOM 1370 O O . TYR B 2 24 ? -2.449 -38.510 5.027 1.00 13.00 24 TYR B O 1
ATOM 1379 N N . VAL B 2 25 ? -4.212 -37.154 4.513 1.00 10.03 25 VAL B N 1
ATOM 1380 C CA . VAL B 2 25 ? -3.374 -35.991 4.459 1.00 10.03 25 VAL B CA 1
ATOM 1381 C C . VAL B 2 25 ? -2.684 -35.691 5.809 1.00 9.94 25 VAL B C 1
ATOM 1382 O O . VAL B 2 25 ? -1.490 -35.298 5.836 1.00 11.27 25 VAL B O 1
ATOM 1386 N N . LEU B 2 26 ? -3.441 -35.864 6.880 1.00 9.53 26 LEU B N 1
ATOM 1387 C CA . LEU B 2 26 ? -2.922 -35.663 8.263 1.00 9.32 26 LEU B CA 1
ATOM 1388 C C . LEU B 2 26 ? -1.881 -36.695 8.643 1.00 11.36 26 LEU B C 1
ATOM 1389 O O . LEU B 2 26 ? -1.116 -36.482 9.609 1.00 10.62 26 LEU B O 1
ATOM 1394 N N . GLY B 2 27 ? -1.885 -37.833 7.965 1.00 11.53 27 GLY B N 1
ATOM 1395 C CA . GLY B 2 27 ? -0.951 -38.912 8.354 1.00 11.20 27 GLY B CA 1
ATOM 1396 C C . GLY B 2 27 ? -1.540 -39.853 9.361 1.00 11.97 27 GLY B C 1
ATOM 1397 O O . GLY B 2 27 ? -0.783 -40.724 9.853 1.00 13.55 27 GLY B O 1
ATOM 1398 N N . LYS B 2 28 ? -2.816 -39.775 9.724 1.00 12.13 28 LYS B N 1
ATOM 1399 C CA A LYS B 2 28 ? -3.434 -40.720 10.640 0.50 13.12 28 LYS B CA 1
ATOM 1400 C CA B LYS B 2 28 ? -3.460 -40.759 10.668 0.50 12.51 28 LYS B CA 1
ATOM 1401 C C . LYS B 2 28 ? -3.562 -42.107 9.994 1.00 14.39 28 LYS B C 1
ATOM 1402 O O . LYS B 2 28 ? -3.507 -43.132 10.710 1.00 17.32 28 LYS B O 1
ATOM 1413 N N . ILE B 2 29 ? -3.646 -42.145 8.665 1.00 14.55 29 ILE B N 1
ATOM 1414 C CA . ILE B 2 29 ? -3.648 -43.378 7.912 1.00 15.91 29 ILE B CA 1
ATOM 1415 C C . ILE B 2 29 ? -2.659 -43.284 6.841 1.00 18.80 29 ILE B C 1
ATOM 1416 O O . ILE B 2 29 ? -2.417 -42.198 6.316 1.00 18.26 29 ILE B O 1
ATOM 1421 N N . ASN B 2 30 ? -2.167 -44.447 6.347 1.00 19.84 30 ASN B N 1
ATOM 1422 C CA . ASN B 2 30 ? -1.192 -44.515 5.282 1.00 21.89 30 ASN B CA 1
ATOM 1423 C C . ASN B 2 30 ? -1.742 -45.219 4.015 1.00 21.68 30 ASN B C 1
ATOM 1424 O O . ASN B 2 30 ? -1.078 -45.273 2.986 1.00 23.79 30 ASN B O 1
ATOM 1429 N N . GLU B 2 31 ? -2.948 -45.667 4.146 1.00 21.67 31 GLU B N 1
ATOM 1430 C CA . GLU B 2 31 ? -3.623 -46.317 3.035 1.00 24.16 31 GLU B CA 1
ATOM 1431 C C . GLU B 2 31 ? -5.056 -46.310 3.312 1.00 22.90 31 GLU B C 1
ATOM 1432 O O . GLU B 2 31 ? -5.524 -46.052 4.432 1.00 26.13 31 GLU B O 1
ATOM 1438 N N . PHE B 2 32 ? -5.880 -46.517 2.289 1.00 25.04 32 PHE B N 1
ATOM 1439 C CA . PHE B 2 32 ? -7.292 -46.630 2.464 1.00 21.81 32 PHE B CA 1
ATOM 1440 C C . PHE B 2 32 ? -7.678 -48.173 2.530 1.00 24.39 32 PHE B C 1
ATOM 1441 O O . PHE B 2 32 ? -7.115 -48.901 1.804 1.00 28.48 32 PHE B O 1
ATOM 1449 N N . PRO B 2 33 ? -8.510 -48.617 3.497 1.00 32.70 33 PRO B N 1
ATOM 1450 C CA . PRO B 2 33 ? -9.271 -49.895 3.470 1.00 35.93 33 PRO B CA 1
ATOM 1451 C C . PRO B 2 33 ? -10.512 -49.814 2.484 1.00 36.12 33 PRO B C 1
ATOM 1452 O O . PRO B 2 33 ? -11.734 -49.852 2.806 1.00 48.86 33 PRO B O 1
ATOM 1456 N N . TYR B 2 34 ? -10.121 -49.655 1.264 1.00 24.48 34 TYR B N 1
ATOM 1457 C CA . TYR B 2 34 ? -10.919 -50.040 0.107 1.00 22.75 34 TYR B CA 1
ATOM 1458 C C . TYR B 2 34 ? -9.880 -50.203 -0.921 1.00 22.71 34 TYR B C 1
ATOM 1459 O O . TYR B 2 34 ? -8.919 -49.415 -1.026 1.00 22.25 34 TYR B O 1
ATOM 1468 N N . GLU B 2 35 ? -10.023 -51.308 -1.671 1.00 21.82 35 GLU B N 1
ATOM 1469 C CA . GLU B 2 35 ? -9.082 -51.654 -2.716 1.00 23.90 35 GLU B CA 1
ATOM 1470 C C . GLU B 2 35 ? -8.780 -50.529 -3.749 1.00 21.42 35 GLU B C 1
ATOM 1471 O O . GLU B 2 35 ? -7.695 -50.341 -4.257 1.00 22.93 35 GLU B O 1
ATOM 1477 N N . TYR B 2 36 ? -9.815 -49.736 -4.033 1.00 18.49 36 TYR B N 1
ATOM 1478 C CA . TYR B 2 36 ? -9.726 -48.595 -4.947 1.00 19.78 36 TYR B CA 1
ATOM 1479 C C . TYR B 2 36 ? -9.775 -47.206 -4.247 1.00 18.15 36 TYR B C 1
ATOM 1480 O O . TYR B 2 36 ? -10.068 -46.217 -4.943 1.00 19.40 36 TYR B O 1
ATOM 1489 N N . GLY B 2 37 ? -9.463 -47.197 -2.943 1.00 17.15 37 GLY B N 1
ATOM 1490 C CA . GLY B 2 37 ? -9.635 -45.879 -2.178 1.00 15.89 37 GLY B CA 1
ATOM 1491 C C . GLY B 2 37 ? -8.670 -44.885 -2.716 1.00 16.38 37 GLY B C 1
ATOM 1492 O O . GLY B 2 37 ? -9.016 -43.682 -2.764 1.00 16.17 37 GLY B O 1
ATOM 1493 N N . MET B 2 38 ? -7.427 -45.225 -3.046 1.00 16.44 38 MET B N 1
ATOM 1494 C CA A MET B 2 38 ? -6.507 -44.220 -3.517 0.50 20.44 38 MET B CA 1
ATOM 1495 C CA B MET B 2 38 ? -6.496 -44.206 -3.584 0.50 19.17 38 MET B CA 1
ATOM 1496 C C . MET B 2 38 ? -6.960 -43.547 -4.815 1.00 20.70 38 MET B C 1
ATOM 1497 O O . MET B 2 38 ? -6.943 -42.323 -4.945 1.00 20.82 38 MET B O 1
ATOM 1506 N N . LEU B 2 39 ? -7.410 -44.342 -5.814 1.00 18.94 39 LEU B N 1
ATOM 1507 C CA . LEU B 2 39 ? -7.868 -43.773 -7.033 1.00 19.15 39 LEU B CA 1
ATOM 1508 C C . LEU B 2 39 ? -9.187 -42.990 -6.780 1.00 16.31 39 LEU B C 1
ATOM 1509 O O . LEU B 2 39 ? -9.427 -41.919 -7.390 1.00 21.36 39 LEU B O 1
ATOM 1514 N N . ALA B 2 40 ? -10.049 -43.498 -5.887 1.00 15.35 40 ALA B N 1
ATOM 1515 C CA . ALA B 2 40 ? -11.324 -42.823 -5.631 1.00 15.17 40 ALA B CA 1
ATOM 1516 C C . ALA B 2 40 ? -11.073 -41.461 -4.921 1.00 15.04 40 ALA B C 1
ATOM 1517 O O . ALA B 2 40 ? -11.865 -40.542 -5.081 1.00 15.72 40 ALA B O 1
ATOM 1519 N N . ALA B 2 41 ? -10.026 -41.434 -4.131 1.00 13.66 41 ALA B N 1
ATOM 1520 C CA . ALA B 2 41 ? -9.785 -40.180 -3.363 1.00 14.15 41 ALA B CA 1
ATOM 1521 C C . ALA B 2 41 ? -9.252 -39.064 -4.254 1.00 13.84 41 ALA B C 1
ATOM 1522 O O . ALA B 2 41 ? -9.332 -37.887 -3.898 1.00 13.92 41 ALA B O 1
ATOM 1524 N N . ASP B 2 42 ? -8.584 -39.374 -5.359 1.00 13.70 42 ASP B N 1
ATOM 1525 C CA . ASP B 2 42 ? -7.908 -38.387 -6.152 1.00 12.55 42 ASP B CA 1
ATOM 1526 C C . ASP B 2 42 ? -8.940 -37.730 -7.129 1.00 14.07 42 ASP B C 1
ATOM 1527 O O . ASP B 2 42 ? -8.847 -37.939 -8.381 1.00 14.41 42 ASP B O 1
ATOM 1532 N N . VAL B 2 43 ? -9.826 -36.938 -6.566 1.00 12.52 43 VAL B N 1
ATOM 1533 C CA . VAL B 2 43 ? -10.946 -36.462 -7.363 1.00 12.83 43 VAL B CA 1
ATOM 1534 C C . VAL B 2 43 ? -10.527 -35.326 -8.274 1.00 15.16 43 VAL B C 1
ATOM 1535 O O . VAL B 2 43 ? -11.332 -34.990 -9.193 1.00 15.97 43 VAL B O 1
ATOM 1539 N N . ASP B 2 44 ? -9.405 -34.632 -8.086 1.00 14.57 44 ASP B N 1
ATOM 1540 C CA . ASP B 2 44 ? -8.928 -33.715 -9.140 1.00 18.31 44 ASP B CA 1
ATOM 1541 C C . ASP B 2 44 ? -8.063 -34.407 -10.241 1.00 17.90 44 ASP B C 1
ATOM 1542 O O . ASP B 2 44 ? -7.701 -33.762 -11.216 1.00 21.95 44 ASP B O 1
ATOM 1547 N N . GLY B 2 45 ? -7.801 -35.649 -10.092 1.00 16.43 45 GLY B N 1
ATOM 1548 C CA . GLY B 2 45 ? -7.140 -36.480 -11.066 1.00 18.82 45 GLY B CA 1
ATOM 1549 C C . GLY B 2 45 ? -5.698 -36.088 -11.288 1.00 22.91 45 GLY B C 1
ATOM 1550 O O . GLY B 2 45 ? -5.117 -36.416 -12.324 1.00 22.61 45 GLY B O 1
ATOM 1551 N N . ASN B 2 46 ? -5.084 -35.408 -10.308 1.00 19.69 46 ASN B N 1
ATOM 1552 C CA . ASN B 2 46 ? -3.676 -34.969 -10.529 1.00 20.95 46 ASN B CA 1
ATOM 1553 C C . ASN B 2 46 ? -2.647 -35.959 -10.168 1.00 21.71 46 ASN B C 1
ATOM 1554 O O . ASN B 2 46 ? -1.438 -35.720 -10.496 1.00 24.73 46 ASN B O 1
ATOM 1559 N N . GLY B 2 47 ? -3.010 -37.096 -9.594 1.00 18.19 47 GLY B N 1
ATOM 1560 C CA . GLY B 2 47 ? -2.081 -38.136 -9.258 1.00 17.28 47 GLY B CA 1
ATOM 1561 C C . GLY B 2 47 ? -1.575 -38.209 -7.836 1.00 17.93 47 GLY B C 1
ATOM 1562 O O . GLY B 2 47 ? -0.960 -39.202 -7.448 1.00 18.47 47 GLY B O 1
ATOM 1563 N N . SER B 2 48 ? -1.998 -37.208 -7.022 1.00 14.93 48 SER B N 1
ATOM 1564 C CA . SER B 2 48 ? -1.624 -37.154 -5.607 1.00 14.16 48 SER B CA 1
ATOM 1565 C C . SER B 2 48 ? -2.857 -36.896 -4.797 1.00 13.28 48 SER B C 1
ATOM 1566 O O . SER B 2 48 ? -3.834 -36.265 -5.278 1.00 15.51 48 SER B O 1
ATOM 1569 N N . ILE B 2 49 ? -2.867 -37.443 -3.570 1.00 12.34 49 ILE B N 1
ATOM 1570 C CA A ILE B 2 49 ? -3.929 -37.127 -2.616 0.50 12.07 49 ILE B CA 1
ATOM 1571 C CA B ILE B 2 49 ? -3.931 -37.117 -2.610 0.50 11.41 49 ILE B CA 1
ATOM 1572 C C . ILE B 2 49 ? -3.481 -35.897 -1.792 1.00 12.31 49 ILE B C 1
ATOM 1573 O O . ILE B 2 49 ? -2.412 -35.932 -1.149 1.00 13.28 49 ILE B O 1
ATOM 1582 N N . LYS B 2 50 ? -4.248 -34.829 -1.850 1.00 11.69 50 LYS B N 1
ATOM 1583 C CA . LYS B 2 50 ? -3.930 -33.582 -1.156 1.00 11.13 50 LYS B CA 1
ATOM 1584 C C . LYS B 2 50 ? -5.150 -33.051 -0.545 1.00 10.11 50 LYS B C 1
ATOM 1585 O O . LYS B 2 50 ? -6.270 -33.532 -0.709 1.00 10.61 50 LYS B O 1
ATOM 1591 N N . ILE B 2 51 ? -4.986 -31.988 0.307 1.00 9.95 51 ILE B N 1
ATOM 1592 C CA . ILE B 2 51 ? -6.135 -31.494 1.026 1.00 10.66 51 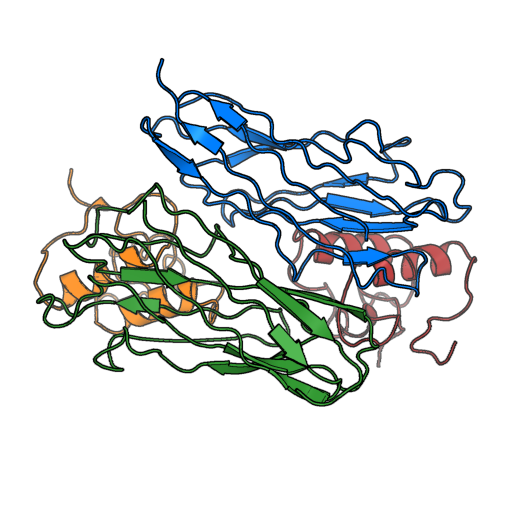ILE B CA 1
ATOM 1593 C C . ILE B 2 51 ? -7.285 -31.036 0.108 1.00 10.31 51 ILE B C 1
ATOM 1594 O O . ILE B 2 51 ? -8.444 -31.090 0.555 1.00 10.87 51 ILE B O 1
ATOM 1599 N N . ASN B 2 52 ? -6.940 -30.526 -1.077 1.00 10.08 52 ASN B N 1
ATOM 1600 C CA . ASN B 2 52 ? -8.093 -30.067 -1.857 1.00 10.57 52 ASN B CA 1
ATOM 1601 C C . ASN B 2 52 ? -8.926 -31.227 -2.362 1.00 11.31 52 ASN B C 1
ATOM 1602 O O . ASN B 2 52 ? -10.126 -30.999 -2.577 1.00 11.34 52 ASN B O 1
ATOM 1607 N N . ASP B 2 53 ? -8.402 -32.440 -2.471 1.00 10.31 53 ASP B N 1
ATOM 1608 C CA . ASP B 2 53 ? -9.268 -33.599 -2.802 1.00 10.65 53 ASP B CA 1
ATOM 1609 C C . ASP B 2 53 ? -10.292 -33.759 -1.736 1.00 11.38 53 ASP B C 1
ATOM 1610 O O . ASP B 2 53 ? -11.453 -34.061 -2.002 1.00 11.58 53 ASP B O 1
ATOM 1615 N N . ALA B 2 54 ? -9.903 -33.556 -0.425 1.00 10.68 54 ALA B N 1
ATOM 1616 C CA . ALA B 2 54 ? -10.868 -33.771 0.636 1.00 10.95 54 ALA B CA 1
ATOM 1617 C C . ALA B 2 54 ? -11.976 -32.683 0.553 1.00 10.38 54 ALA B C 1
ATOM 1618 O O . ALA B 2 54 ? -13.143 -33.030 0.732 1.00 11.07 54 ALA B O 1
ATOM 1620 N N . VAL B 2 55 ? -11.601 -31.442 0.311 1.00 11.29 55 VAL B N 1
ATOM 1621 C CA A VAL B 2 55 ? -12.600 -30.401 0.289 0.50 10.48 55 VAL B CA 1
ATOM 1622 C CA B VAL B 2 55 ? -12.607 -30.391 0.287 0.50 11.61 55 VAL B CA 1
ATOM 1623 C C . VAL B 2 55 ? -13.493 -30.522 -0.953 1.00 11.06 55 VAL B C 1
ATOM 1624 O O . VAL B 2 55 ? -14.692 -30.232 -0.831 1.00 11.55 55 VAL B O 1
ATOM 1631 N N . LEU B 2 56 ? -12.923 -31.043 -2.050 1.00 11.53 56 LEU B N 1
ATOM 1632 C CA . LEU B 2 56 ? -13.775 -31.335 -3.222 1.00 11.50 56 LEU B CA 1
ATOM 1633 C C . LEU B 2 56 ? -14.793 -32.372 -2.906 1.00 12.28 56 LEU B C 1
ATOM 1634 O O . LEU B 2 56 ? -15.981 -32.223 -3.319 1.00 11.99 56 LEU B O 1
ATOM 1639 N N . VAL B 2 57 ? -14.414 -33.469 -2.285 1.00 11.43 57 VAL B N 1
ATOM 1640 C CA . VAL B 2 57 ? -15.430 -34.432 -1.912 1.00 11.12 57 VAL B CA 1
ATOM 1641 C C . VAL B 2 57 ? -16.475 -33.834 -0.986 1.00 12.73 57 VAL B C 1
ATOM 1642 O O . VAL B 2 57 ? -17.696 -34.039 -1.179 1.00 12.57 57 VAL B O 1
ATOM 1646 N N . ARG B 2 58 ? -16.070 -33.094 0.064 1.00 11.65 58 ARG B N 1
ATOM 1647 C CA . ARG B 2 58 ? -17.059 -32.473 0.919 1.00 12.41 58 ARG B CA 1
ATOM 1648 C C . ARG B 2 58 ? -17.998 -31.573 0.131 1.00 12.35 58 ARG B C 1
ATOM 1649 O O . ARG B 2 58 ? -19.225 -31.633 0.336 1.00 12.16 58 ARG B O 1
ATOM 1657 N N . ASP B 2 59 ? -17.409 -30.785 -0.768 1.00 11.68 59 ASP B N 1
ATOM 1658 C CA . ASP B 2 59 ? -18.237 -29.811 -1.554 1.00 12.64 59 ASP B CA 1
ATOM 1659 C C . ASP B 2 59 ? -19.142 -30.558 -2.493 1.00 13.63 59 ASP B C 1
ATOM 1660 O O . ASP B 2 59 ? -20.268 -30.033 -2.714 1.00 15.01 59 ASP B O 1
ATOM 1665 N N . TYR B 2 60 ? -18.766 -31.678 -3.029 1.00 12.72 60 TYR B N 1
ATOM 1666 C CA . TYR B 2 60 ? -19.740 -32.467 -3.820 1.00 13.84 60 TYR B CA 1
ATOM 1667 C C . TYR B 2 60 ? -20.893 -32.940 -2.916 1.00 14.29 60 TYR B C 1
ATOM 1668 O O . TYR B 2 60 ? -22.090 -32.862 -3.283 1.00 15.62 60 TYR B O 1
ATOM 1677 N N . VAL B 2 61 ? -20.563 -33.503 -1.746 1.00 12.69 61 VAL B N 1
ATOM 1678 C CA . VAL B 2 61 ? -21.596 -33.988 -0.838 1.00 14.04 61 VAL B CA 1
ATOM 1679 C C . VAL B 2 61 ? -22.591 -32.873 -0.541 1.00 15.93 61 VAL B C 1
ATOM 1680 O O . VAL B 2 61 ? -23.808 -33.108 -0.460 1.00 17.32 61 VAL B O 1
ATOM 1684 N N . LEU B 2 62 ? -22.073 -31.661 -0.305 1.00 13.89 62 LEU B N 1
ATOM 1685 C CA . LEU B 2 62 ? -22.918 -30.513 0.109 1.00 15.09 62 LEU B CA 1
ATOM 1686 C C . LEU B 2 62 ? -23.651 -29.897 -1.084 1.00 16.56 62 LEU B C 1
ATOM 1687 O O . LEU B 2 62 ? -24.450 -28.965 -0.845 1.00 20.20 62 LEU B O 1
ATOM 1692 N N . GLY B 2 63 ? -23.349 -30.305 -2.282 1.00 15.95 63 GLY B N 1
ATOM 1693 C CA . GLY B 2 63 ? -24.114 -29.807 -3.397 1.00 16.83 63 GLY B CA 1
ATOM 1694 C C . GLY B 2 63 ? -23.537 -28.590 -4.062 1.00 17.67 63 GLY B C 1
ATOM 1695 O O . GLY B 2 63 ? -24.223 -27.961 -4.855 1.00 18.78 63 GLY B O 1
ATOM 1696 N N . LYS B 2 64 ? -22.276 -28.237 -3.831 1.00 14.84 64 LYS B N 1
ATOM 1697 C CA . LYS B 2 64 ? -21.655 -27.107 -4.519 1.00 15.68 64 LYS B CA 1
ATOM 1698 C C . LYS B 2 64 ? -21.266 -27.486 -5.909 1.00 17.82 64 LYS B C 1
ATOM 1699 O O . LYS B 2 64 ? -21.365 -26.639 -6.859 1.00 20.28 64 LYS B O 1
ATOM 1705 N N . ILE B 2 65 ? -20.796 -28.721 -6.113 1.00 16.65 65 ILE B N 1
ATOM 1706 C CA . ILE B 2 65 ? -20.398 -29.191 -7.428 1.00 16.60 65 ILE B CA 1
ATOM 1707 C C . ILE B 2 65 ? -21.125 -30.505 -7.666 1.00 17.51 65 ILE B C 1
ATOM 1708 O O . ILE B 2 65 ? -21.554 -31.220 -6.727 1.00 16.65 65 ILE B O 1
ATOM 1713 N N . PHE B 2 66 ? -21.292 -30.843 -8.953 1.00 19.94 66 PHE B N 1
ATOM 1714 C CA . PHE B 2 66 ? -22.080 -32.025 -9.337 1.00 19.76 66 PHE B CA 1
ATOM 1715 C C . PHE B 2 66 ? -21.304 -33.097 -10.019 1.00 19.88 66 PHE B C 1
ATOM 1716 O O . PHE B 2 66 ? -21.812 -34.155 -10.390 1.00 21.86 66 PHE B O 1
ATOM 1724 N N . LEU B 2 67 ? -20.017 -32.833 -10.202 1.00 19.41 67 LEU B N 1
ATOM 1725 C CA A LEU B 2 67 ? -19.074 -33.792 -10.731 0.50 19.28 67 LEU B CA 1
ATOM 1726 C CA B LEU B 2 67 ? -19.085 -33.816 -10.697 0.50 17.61 67 LEU B CA 1
ATOM 1727 C C . LEU B 2 67 ? -17.713 -33.361 -10.235 1.00 17.17 67 LEU B C 1
ATOM 1728 O O . LEU B 2 67 ? -17.528 -32.159 -9.889 1.00 17.72 67 LEU B O 1
ATOM 1737 N N . PHE B 2 68 ? -16.784 -34.295 -10.283 1.00 16.83 68 PHE B N 1
ATOM 1738 C CA . PHE B 2 68 ? -15.381 -33.994 -9.890 1.00 14.70 68 PHE B CA 1
ATOM 1739 C C . PHE B 2 68 ? -14.563 -33.569 -11.087 1.00 18.08 68 PHE B C 1
ATOM 1740 O O . PHE B 2 68 ? -14.860 -33.947 -12.258 1.00 18.54 68 PHE B O 1
ATOM 1748 N N . PRO B 2 69 ? -13.501 -32.796 -10.909 1.00 17.98 69 PRO B N 1
ATOM 1749 C CA . PRO B 2 69 ? -12.650 -32.420 -12.055 1.00 18.83 69 PRO B CA 1
ATOM 1750 C C . PRO B 2 69 ? -12.110 -33.595 -12.810 1.00 22.12 69 PRO B C 1
ATOM 1751 O O . PRO B 2 69 ? -12.025 -33.501 -14.096 1.00 24.08 69 PRO B O 1
ATOM 1755 N N . VAL B 2 70 ? -11.784 -34.750 -12.169 1.00 18.29 70 VAL B N 1
ATOM 1756 C CA . VAL B 2 70 ? -11.332 -35.922 -12.893 1.00 22.96 70 VAL B CA 1
ATOM 1757 C C . VAL B 2 70 ? -12.378 -36.461 -13.896 1.00 25.23 70 VAL B C 1
ATOM 1758 O O . VAL B 2 70 ? -11.979 -37.122 -14.864 1.00 26.17 70 VAL B O 1
ATOM 1762 N N . GLU B 2 71 ? -13.642 -36.174 -13.652 1.00 21.90 71 GLU B N 1
ATOM 1763 C CA . GLU B 2 71 ? -14.762 -36.646 -14.540 1.00 23.86 71 GLU B CA 1
ATOM 1764 C C . GLU B 2 71 ? -15.044 -35.638 -15.688 1.00 30.25 71 GLU B C 1
ATOM 1765 O O . GLU B 2 71 ? -15.784 -36.011 -16.631 1.00 36.46 71 GLU B O 1
ATOM 1771 N N . GLU B 2 72 ? -14.588 -34.395 -15.638 1.00 32.08 72 GLU B N 1
ATOM 1772 C CA . GLU B 2 72 ? -14.936 -33.428 -16.681 1.00 43.18 72 GLU B CA 1
ATOM 1773 C C . GLU B 2 72 ? -14.174 -33.883 -17.935 1.00 51.23 72 GLU B C 1
ATOM 1774 O O . GLU B 2 72 ? -12.968 -34.101 -17.877 1.00 57.41 72 GLU B O 1
ATOM 1780 N N . LYS B 2 73 ? -14.912 -34.085 -19.048 1.00 68.84 73 LYS B N 1
ATOM 1781 C CA . LYS B 2 73 ? -14.403 -34.787 -20.275 1.00 74.61 73 LYS B CA 1
ATOM 1782 C C . LYS B 2 73 ? -13.672 -33.893 -21.298 1.00 71.62 73 LYS B C 1
ATOM 1783 O O . LYS B 2 73 ? -13.523 -32.682 -21.107 1.00 69.83 73 LYS B O 1
ATOM 1785 N N . MET C 1 1 ? 4.841 -12.880 -1.746 1.00 20.71 1 MET C N 1
ATOM 1786 C CA A MET C 1 1 ? 4.015 -14.123 -1.759 0.50 19.67 1 MET C CA 1
ATOM 1787 C CA B MET C 1 1 ? 4.215 -14.247 -1.763 0.50 18.16 1 MET C CA 1
ATOM 1788 C C . MET C 1 1 ? 3.774 -14.566 -0.329 1.00 16.99 1 MET C C 1
ATOM 1789 O O . MET C 1 1 ? 4.364 -13.989 0.593 1.00 16.25 1 MET C O 1
ATOM 1798 N N . LEU C 1 2 ? 2.823 -15.486 -0.193 1.00 12.52 2 LEU C N 1
ATOM 1799 C CA . LEU C 1 2 ? 2.506 -16.025 1.158 1.00 13.59 2 LEU C CA 1
ATOM 1800 C C . LEU C 1 2 ? 3.772 -16.623 1.767 1.00 12.57 2 LEU C C 1
ATOM 1801 O O . LEU C 1 2 ? 4.475 -17.386 1.091 1.00 13.36 2 LEU C O 1
ATOM 1806 N N . GLN C 1 3 ? 3.970 -16.280 3.052 1.00 12.17 3 GLN C N 1
ATOM 1807 C CA . GLN C 1 3 ? 5.184 -16.791 3.783 1.00 13.10 3 GLN C CA 1
ATOM 1808 C C . GLN C 1 3 ? 4.658 -17.441 5.044 1.00 12.77 3 GLN C C 1
ATOM 1809 O O . GLN C 1 3 ? 3.924 -16.832 5.858 1.00 14.12 3 GLN C O 1
ATOM 1815 N N . VAL C 1 4 ? 5.153 -18.664 5.194 1.00 11.37 4 VAL C N 1
ATOM 1816 C CA . VAL C 1 4 ? 4.833 -19.446 6.453 1.00 11.40 4 VAL C CA 1
ATOM 1817 C C . VAL C 1 4 ? 6.141 -19.471 7.289 1.00 12.35 4 VAL C C 1
ATOM 1818 O O . VAL C 1 4 ? 7.212 -19.840 6.782 1.00 15.07 4 VAL C O 1
ATOM 1822 N N . ASP C 1 5 ? 5.991 -19.106 8.543 1.00 12.22 5 ASP C N 1
ATOM 1823 C CA . ASP C 1 5 ? 7.187 -19.042 9.451 1.00 13.39 5 ASP C CA 1
ATOM 1824 C C . ASP C 1 5 ? 6.931 -20.011 10.603 1.00 12.75 5 ASP C C 1
ATOM 1825 O O . ASP C 1 5 ? 5.911 -19.843 11.319 1.00 12.04 5 ASP C O 1
ATOM 1830 N N . ILE C 1 6 ? 7.870 -20.928 10.838 1.00 12.21 6 ILE C N 1
ATOM 1831 C CA . ILE C 1 6 ? 7.903 -21.750 12.097 1.00 10.53 6 ILE C CA 1
ATOM 1832 C C . ILE C 1 6 ? 8.800 -20.997 13.046 1.00 11.41 6 ILE C C 1
ATOM 1833 O O . ILE C 1 6 ? 10.030 -20.824 12.750 1.00 11.93 6 ILE C O 1
ATOM 1838 N N . GLY C 1 7 ? 8.316 -20.487 14.166 1.00 11.35 7 GLY C N 1
ATOM 1839 C CA . GLY C 1 7 ? 9.124 -19.683 15.085 1.00 11.58 7 GLY C CA 1
ATOM 1840 C C . GLY C 1 7 ? 10.168 -20.542 15.800 1.00 11.25 7 GLY C C 1
ATOM 1841 O O . GLY C 1 7 ? 9.993 -21.761 15.973 1.00 15.85 7 GLY C O 1
ATOM 1842 N N . SER C 1 8 ? 11.241 -19.907 16.158 1.00 11.08 8 SER C N 1
ATOM 1843 C CA . SER C 1 8 ? 12.249 -20.544 16.969 1.00 9.62 8 SER C CA 1
ATOM 1844 C C . SER C 1 8 ? 12.055 -20.151 18.440 1.00 10.23 8 SER C C 1
ATOM 1845 O O . SER C 1 8 ? 11.445 -19.128 18.815 1.00 10.63 8 SER C O 1
ATOM 1848 N N . THR C 1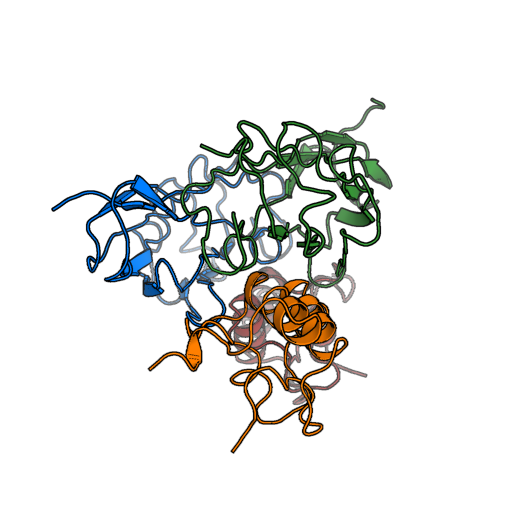 9 ? 12.557 -21.038 19.316 1.00 9.02 9 THR C N 1
ATOM 1849 C CA . THR C 1 9 ? 12.494 -20.811 20.730 1.00 8.84 9 THR C CA 1
ATOM 1850 C C . THR C 1 9 ? 13.547 -21.560 21.465 1.00 9.76 9 THR C C 1
ATOM 1851 O O . THR C 1 9 ? 14.431 -22.141 20.837 1.00 9.58 9 THR C O 1
ATOM 1855 N N . SER C 1 10 ? 13.500 -21.532 22.782 1.00 9.92 10 SER C N 1
ATOM 1856 C CA . SER C 1 10 ? 14.503 -22.181 23.607 1.00 9.58 10 SER C CA 1
ATOM 1857 C C . SER C 1 10 ? 13.874 -22.600 24.910 1.00 9.33 10 SER C C 1
ATOM 1858 O O . SER C 1 10 ? 12.895 -22.035 25.365 1.00 10.82 10 SER C O 1
ATOM 1861 N N . GLY C 1 11 ? 14.474 -23.619 25.531 1.00 9.10 11 GLY C N 1
ATOM 1862 C CA . GLY C 1 11 ? 13.991 -24.057 26.877 1.00 9.36 11 GLY C CA 1
ATOM 1863 C C . GLY C 1 11 ? 14.950 -25.065 27.434 1.00 8.96 11 GLY C C 1
ATOM 1864 O O . GLY C 1 11 ? 15.898 -25.533 26.749 1.00 9.00 11 GLY C O 1
ATOM 1865 N N . LYS C 1 12 ? 14.655 -25.410 28.701 1.00 9.77 12 LYS C N 1
ATOM 1866 C CA A LYS C 1 12 ? 15.451 -26.360 29.453 0.50 10.79 12 LYS C CA 1
ATOM 1867 C CA B LYS C 1 12 ? 15.532 -26.406 29.356 0.50 9.68 12 LYS C CA 1
ATOM 1868 C C . LYS C 1 12 ? 15.107 -27.813 29.077 1.00 10.08 12 LYS C C 1
ATOM 1869 O O . LYS C 1 12 ? 13.934 -28.102 28.641 1.00 11.16 12 LYS C O 1
ATOM 1880 N N . ALA C 1 13 ? 16.007 -28.728 29.295 1.00 11.48 13 ALA C N 1
ATOM 1881 C CA . ALA C 1 13 ? 15.620 -30.137 29.267 1.00 11.37 13 ALA C CA 1
ATOM 1882 C C . ALA C 1 13 ? 14.439 -30.370 30.172 1.00 10.38 13 ALA C C 1
ATOM 1883 O O . ALA C 1 13 ? 14.386 -29.874 31.279 1.00 12.44 13 ALA C O 1
ATOM 1885 N N . GLY C 1 14 ? 13.496 -31.164 29.659 1.00 10.31 14 GLY C N 1
ATOM 1886 C CA . GLY C 1 14 ? 12.314 -31.444 30.491 1.00 10.09 14 GLY C CA 1
ATOM 1887 C C . GLY C 1 14 ? 11.177 -30.466 30.390 1.00 10.63 14 GLY C C 1
ATOM 1888 O O . GLY C 1 14 ? 10.085 -30.713 30.909 1.00 11.79 14 GLY C O 1
ATOM 1889 N N . SER C 1 15 ? 11.368 -29.295 29.724 1.00 9.42 15 SER C N 1
ATOM 1890 C CA . SER C 1 15 ? 10.389 -28.252 29.669 1.00 9.70 15 SER C CA 1
ATOM 1891 C C . SER C 1 15 ? 9.413 -28.450 28.495 1.00 10.16 15 SER C C 1
ATOM 1892 O O . SER C 1 15 ? 9.678 -29.225 27.557 1.00 10.37 15 SER C O 1
ATOM 1895 N N . VAL C 1 16 ? 8.358 -27.655 28.537 1.00 9.79 16 VAL C N 1
ATOM 1896 C CA . VAL C 1 16 ? 7.460 -27.505 27.370 1.00 10.05 16 VAL C CA 1
ATOM 1897 C C . VAL C 1 16 ? 7.734 -26.113 26.772 1.00 10.65 16 VAL C C 1
ATOM 1898 O O . VAL C 1 16 ? 7.702 -25.116 27.484 1.00 12.90 16 VAL C O 1
ATOM 1902 N N . VAL C 1 17 ? 8.084 -26.088 25.483 1.00 9.92 17 VAL C N 1
ATOM 1903 C CA . VAL C 1 17 ? 8.326 -24.848 24.719 1.00 9.89 17 VAL C CA 1
ATOM 1904 C C . VAL C 1 17 ? 7.220 -24.686 23.671 1.00 9.83 17 VAL C C 1
ATOM 1905 O O . VAL C 1 17 ? 6.529 -25.678 23.339 1.00 10.57 17 VAL C O 1
ATOM 1909 N N . SER C 1 18 ? 7.014 -23.473 23.169 1.00 9.48 18 SER C N 1
ATOM 1910 C CA A SER C 1 18 ? 5.987 -23.300 22.203 0.50 9.23 18 SER C CA 1
ATOM 1911 C CA B SER C 1 18 ? 5.974 -23.128 22.258 0.50 10.79 18 SER C CA 1
ATOM 1912 C C . SER C 1 18 ? 6.575 -22.706 20.903 1.00 9.22 18 SER C C 1
ATOM 1913 O O . SER C 1 18 ? 7.411 -21.744 20.933 1.00 10.12 18 SER C O 1
ATOM 1918 N N . VAL C 1 19 ? 6.122 -23.316 19.814 1.00 9.12 19 VAL C N 1
ATOM 1919 C CA . VAL C 1 19 ? 6.580 -22.968 18.476 1.00 9.04 19 VAL C CA 1
ATOM 1920 C C . VAL C 1 19 ? 5.340 -22.440 17.709 1.00 9.26 19 VAL C C 1
ATOM 1921 O O . VAL C 1 19 ? 4.524 -23.244 17.258 1.00 9.52 19 VAL C O 1
ATOM 1925 N N . PRO C 1 20 ? 5.300 -21.127 17.443 1.00 9.36 20 PRO C N 1
ATOM 1926 C CA . PRO C 1 20 ? 4.168 -20.539 16.653 1.00 9.62 20 PRO C CA 1
ATOM 1927 C C . PRO C 1 20 ? 4.398 -20.723 15.158 1.00 11.07 20 PRO C C 1
ATOM 1928 O O . PRO C 1 20 ? 5.505 -20.615 14.673 1.00 11.71 20 PRO C O 1
ATOM 1932 N N . ILE C 1 21 ? 3.302 -20.984 14.465 1.00 10.12 21 ILE C N 1
ATOM 1933 C CA A ILE C 1 21 ? 3.300 -21.047 13.019 0.50 9.38 21 ILE C CA 1
ATOM 1934 C CA B ILE C 1 21 ? 3.252 -21.089 13.008 0.50 9.67 21 ILE C CA 1
ATOM 1935 C C . ILE C 1 21 ? 2.513 -19.808 12.539 1.00 9.66 21 ILE C C 1
ATOM 1936 O O . ILE C 1 21 ? 1.304 -19.663 12.817 1.00 10.93 21 ILE C O 1
ATOM 1945 N N . THR C 1 22 ? 3.221 -18.916 11.828 1.00 9.82 22 THR C N 1
ATOM 1946 C CA A THR C 1 22 ? 2.699 -17.592 11.452 0.50 10.63 22 THR C CA 1
ATOM 1947 C CA B THR C 1 22 ? 2.564 -17.686 11.449 0.50 10.98 22 THR C CA 1
ATOM 1948 C C . THR C 1 22 ? 2.549 -17.557 9.943 1.00 10.51 22 THR C C 1
ATOM 1949 O O . THR C 1 22 ? 3.406 -18.056 9.203 1.00 11.41 22 THR C O 1
ATOM 1956 N N . PHE C 1 23 ? 1.471 -16.953 9.465 1.00 9.74 23 PHE C N 1
ATOM 1957 C CA . PHE C 1 23 ? 1.337 -16.700 8.034 1.00 10.39 23 PHE C CA 1
ATOM 1958 C C . PHE C 1 23 ? 1.379 -15.153 7.768 1.00 10.38 23 PHE C C 1
ATOM 1959 O O . PHE C 1 23 ? 0.735 -14.337 8.455 1.00 11.84 23 PHE C O 1
ATOM 1967 N N . THR C 1 24 ? 2.219 -14.823 6.788 1.00 10.90 24 THR C N 1
ATOM 1968 C CA A THR C 1 24 ? 2.449 -13.409 6.393 0.50 11.94 24 THR C CA 1
ATOM 1969 C CA B THR C 1 24 ? 2.337 -13.405 6.422 0.50 13.20 24 THR C CA 1
ATOM 1970 C C . THR C 1 24 ? 2.111 -13.298 4.913 1.00 11.66 24 THR C C 1
ATOM 1971 O O . THR C 1 24 ? 2.345 -14.172 4.139 1.00 12.64 24 THR C O 1
ATOM 1978 N N . ASN C 1 25 ? 1.622 -12.102 4.525 1.00 12.38 25 ASN C N 1
ATOM 1979 C CA . ASN C 1 25 ? 1.215 -11.829 3.111 1.00 13.44 25 ASN C CA 1
ATOM 1980 C C . ASN C 1 25 ? 0.126 -12.815 2.643 1.00 10.83 25 ASN C C 1
ATOM 1981 O O . ASN C 1 25 ? 0.116 -13.376 1.520 1.00 13.49 25 ASN C O 1
ATOM 1986 N N . VAL C 1 26 ? -0.829 -13.058 3.572 1.00 11.08 26 VAL C N 1
ATOM 1987 C CA . VAL C 1 26 ? -1.937 -13.936 3.188 1.00 11.08 26 VAL C CA 1
ATOM 1988 C C . VAL C 1 26 ? -2.766 -13.239 2.040 1.00 11.41 26 VAL C C 1
ATOM 1989 O O . VAL C 1 26 ? -3.091 -12.066 2.249 1.00 13.26 26 VAL C O 1
ATOM 1993 N N . PRO C 1 27 ? -3.182 -13.985 1.067 1.00 11.95 27 PRO C N 1
ATOM 1994 C CA . PRO C 1 27 ? -3.948 -13.346 -0.042 1.00 13.14 27 PRO C CA 1
ATOM 1995 C C . PRO C 1 27 ? -5.256 -12.860 0.520 1.00 14.05 27 PRO C C 1
ATOM 1996 O O . PRO C 1 27 ? -6.014 -13.566 1.199 1.00 13.15 27 PRO C O 1
ATOM 2000 N N . LYS C 1 28 ? -5.632 -11.593 0.110 1.00 13.55 28 LYS C N 1
ATOM 2001 C CA . LYS C 1 28 ? -6.903 -11.088 0.589 1.00 14.27 28 LYS C CA 1
ATOM 2002 C C . LYS C 1 28 ? -8.142 -11.802 0.029 1.00 12.38 28 LYS C C 1
ATOM 2003 O O . LYS C 1 28 ? -9.224 -11.739 0.648 1.00 14.39 28 LYS C O 1
ATOM 2009 N N . SER C 1 29 ? -7.935 -12.501 -1.084 1.00 13.15 29 SER C N 1
ATOM 2010 C CA . SER C 1 29 ? -9.048 -13.298 -1.601 1.00 14.32 29 SER C CA 1
ATOM 2011 C C . SER C 1 29 ? -9.317 -14.537 -0.799 1.00 13.60 29 SER C C 1
ATOM 2012 O O . SER C 1 29 ? -10.355 -15.189 -0.971 1.00 14.43 29 SER C O 1
ATOM 2015 N N . GLY C 1 30 ? -8.321 -14.932 0.009 1.00 12.40 30 GLY C N 1
ATOM 2016 C CA . GLY C 1 30 ? -8.606 -15.991 0.993 1.00 11.65 30 GLY C CA 1
ATOM 2017 C C . GLY C 1 30 ? -7.963 -17.338 0.670 1.00 11.84 30 GLY C C 1
ATOM 2018 O O . GLY C 1 30 ? -7.929 -17.776 -0.501 1.00 12.68 30 GLY C O 1
ATOM 2019 N N . ILE C 1 31 ? -7.506 -18.010 1.759 1.00 10.62 31 ILE C N 1
ATOM 2020 C CA . ILE C 1 31 ? -7.081 -19.395 1.668 1.00 10.91 31 ILE C CA 1
ATOM 2021 C C . ILE C 1 31 ? -8.280 -20.252 2.054 1.00 10.95 31 ILE C C 1
ATOM 2022 O O . ILE C 1 31 ? -8.834 -20.086 3.182 1.00 10.71 31 ILE C O 1
ATOM 2027 N N . TYR C 1 32 ? -8.744 -21.075 1.103 1.00 10.47 32 TYR C N 1
ATOM 2028 C CA . TYR C 1 32 ? -9.894 -21.932 1.353 1.00 10.11 32 TYR C CA 1
ATOM 2029 C C . TYR C 1 32 ? -9.527 -23.251 2.049 1.00 9.61 32 TYR C C 1
ATOM 2030 O O . TYR C 1 32 ? -10.365 -23.835 2.746 1.00 10.09 32 TYR C O 1
ATOM 2039 N N . ALA C 1 33 ? -8.328 -23.792 1.716 1.00 9.53 33 ALA C N 1
ATOM 2040 C CA . ALA C 1 33 ? -7.978 -25.115 2.310 1.00 9.89 33 ALA C CA 1
ATOM 2041 C C . ALA C 1 33 ? -6.463 -25.151 2.342 1.00 9.86 33 ALA C C 1
ATOM 2042 O O . ALA C 1 33 ? -5.779 -24.640 1.485 1.00 11.02 33 ALA C O 1
ATOM 2044 N N . LEU C 1 34 ? -5.909 -25.827 3.353 1.00 8.30 34 LEU C N 1
ATOM 2045 C CA . LEU C 1 34 ? -4.442 -25.998 3.443 1.00 8.53 34 LEU C CA 1
ATOM 2046 C C . LEU C 1 34 ? -4.187 -27.177 4.329 1.00 8.50 34 LEU C C 1
ATOM 2047 O O . LEU C 1 34 ? -4.968 -27.570 5.213 1.00 8.20 34 LEU C O 1
ATOM 2052 N N . SER C 1 35 ? -3.035 -27.795 4.073 1.00 8.18 35 SER C N 1
ATOM 2053 C CA . SER C 1 35 ? -2.423 -28.712 5.091 1.00 7.97 35 SER C CA 1
ATOM 2054 C C . SER C 1 35 ? -1.001 -28.207 5.355 1.00 8.72 35 SER C C 1
ATOM 2055 O O . SER C 1 35 ? -0.366 -27.623 4.509 1.00 9.25 35 SER C O 1
ATOM 2058 N N . PHE C 1 36 ? -0.606 -28.432 6.600 1.00 9.29 36 PHE C N 1
ATOM 2059 C CA . PHE C 1 36 ? 0.711 -27.969 7.001 1.00 9.24 36 PHE C CA 1
ATOM 2060 C C . PHE C 1 36 ? 1.306 -29.047 7.872 1.00 8.98 36 PHE C C 1
ATOM 2061 O O . PHE C 1 36 ? 0.677 -29.456 8.863 1.00 9.28 36 PHE C O 1
ATOM 2069 N N . ARG C 1 37 ? 2.470 -29.634 7.513 1.00 8.37 37 ARG C N 1
ATOM 2070 C CA . ARG C 1 37 ? 3.090 -30.678 8.352 1.00 9.17 37 ARG C CA 1
ATOM 2071 C C . ARG C 1 37 ? 4.484 -30.288 8.700 1.00 8.73 37 ARG C C 1
ATOM 2072 O O . ARG C 1 37 ? 5.227 -29.784 7.849 1.00 9.27 37 ARG C O 1
ATOM 2080 N N . THR C 1 38 ? 4.811 -30.465 9.976 1.00 9.74 38 THR C N 1
ATOM 2081 C CA A THR C 1 38 ? 6.190 -30.228 10.520 0.50 9.75 38 THR C CA 1
ATOM 2082 C CA B THR C 1 38 ? 6.207 -30.227 10.346 0.50 9.90 38 THR C CA 1
ATOM 2083 C C . THR C 1 38 ? 6.760 -31.555 10.919 1.00 9.72 38 THR C C 1
ATOM 2084 O O . THR C 1 38 ? 6.093 -32.381 11.552 1.00 10.96 38 THR C O 1
ATOM 2091 N N . ASN C 1 39 ? 8.063 -31.787 10.631 1.00 9.45 39 ASN C N 1
ATOM 2092 C CA . ASN C 1 39 ? 8.777 -32.895 11.272 1.00 9.23 39 ASN C CA 1
ATOM 2093 C C . ASN C 1 39 ? 9.738 -32.406 12.369 1.00 8.85 39 ASN C C 1
ATOM 2094 O O . ASN C 1 39 ? 10.132 -31.261 12.391 1.00 9.98 39 ASN C O 1
ATOM 2099 N N . PHE C 1 40 ? 10.046 -33.418 13.129 1.00 8.54 40 PHE C N 1
ATOM 2100 C CA . PHE C 1 40 ? 10.992 -33.217 14.260 1.00 8.39 40 PHE C CA 1
ATOM 2101 C C . PHE C 1 40 ? 11.564 -34.575 14.629 1.00 9.88 40 PHE C C 1
ATOM 2102 O O . PHE C 1 40 ? 11.011 -35.636 14.334 1.00 9.87 40 PHE C O 1
ATOM 2110 N N . ASP C 1 41 ? 12.750 -34.537 15.284 1.00 10.31 41 ASP C N 1
ATOM 2111 C CA . ASP C 1 41 ? 13.333 -35.738 15.825 1.00 10.89 41 ASP C CA 1
ATOM 2112 C C . ASP C 1 41 ? 12.702 -36.238 17.051 1.00 11.72 41 ASP C C 1
ATOM 2113 O O . ASP C 1 41 ? 12.710 -35.496 18.051 1.00 9.65 41 ASP C O 1
ATOM 2118 N N . PRO C 1 42 ? 11.902 -37.348 17.069 1.00 12.07 42 PRO C N 1
ATOM 2119 C CA . PRO C 1 42 ? 11.063 -37.678 18.165 1.00 12.13 42 PRO C CA 1
ATOM 2120 C C . PRO C 1 42 ? 11.738 -38.141 19.452 1.00 11.05 42 PRO C C 1
ATOM 2121 O O . PRO C 1 42 ? 11.069 -38.304 20.459 1.00 14.21 42 PRO C O 1
ATOM 2125 N N . GLN C 1 43 ? 13.061 -38.333 19.331 1.00 14.48 43 GLN C N 1
ATOM 2126 C CA . GLN C 1 43 ? 13.785 -38.598 20.626 1.00 15.65 43 GLN C CA 1
ATOM 2127 C C . GLN C 1 43 ? 14.392 -37.391 21.207 1.00 13.81 43 GLN C C 1
ATOM 2128 O O . GLN C 1 43 ? 15.013 -37.426 22.244 1.00 15.90 43 GLN C O 1
ATOM 2134 N N . LYS C 1 44 ? 14.132 -36.225 20.534 1.00 11.74 44 LYS C N 1
ATOM 2135 C CA . LYS C 1 44 ? 14.543 -34.941 21.103 1.00 11.23 44 LYS C CA 1
ATOM 2136 C C . LYS C 1 44 ? 13.372 -34.174 21.666 1.00 10.32 44 LYS C C 1
ATOM 2137 O O . LYS C 1 44 ? 13.453 -33.582 22.731 1.00 10.14 44 LYS C O 1
ATOM 2143 N N . VAL C 1 45 ? 12.292 -34.091 20.904 1.00 10.14 45 VAL C N 1
ATOM 2144 C CA . VAL C 1 45 ? 11.077 -33.410 21.340 1.00 10.35 45 VAL C CA 1
ATOM 2145 C C . VAL C 1 45 ? 9.912 -34.304 20.955 1.00 10.36 45 VAL C C 1
ATOM 2146 O O . VAL C 1 45 ? 9.962 -35.111 20.023 1.00 10.96 45 VAL C O 1
ATOM 2150 N N . THR C 1 46 ? 8.814 -34.062 21.636 1.00 9.12 46 THR C N 1
ATOM 2151 C CA . THR C 1 46 ? 7.549 -34.727 21.313 1.00 9.87 46 THR C CA 1
ATOM 2152 C C . THR C 1 46 ? 6.443 -33.651 21.446 1.00 9.52 46 THR C C 1
ATOM 2153 O O . THR C 1 46 ? 6.569 -32.638 22.176 1.00 9.81 46 THR C O 1
ATOM 2157 N N . VAL C 1 47 ? 5.328 -33.841 20.758 1.00 9.32 47 VAL C N 1
ATOM 2158 C CA . VAL C 1 47 ? 4.233 -32.859 20.852 1.00 8.19 47 VAL C CA 1
ATOM 2159 C C . VAL C 1 47 ? 3.364 -33.111 22.088 1.00 8.56 47 VAL C C 1
ATOM 2160 O O . VAL C 1 47 ? 2.847 -34.229 22.287 1.00 10.14 47 VAL C O 1
ATOM 2164 N N . ALA C 1 48 ? 3.253 -32.121 22.950 1.00 8.61 48 ALA C N 1
ATOM 2165 C CA . ALA C 1 48 ? 2.347 -32.155 24.098 1.00 8.99 48 ALA C CA 1
ATOM 2166 C C . ALA C 1 48 ? 0.942 -31.773 23.676 1.00 9.53 48 ALA C C 1
ATOM 2167 O O . ALA C 1 48 ? -0.072 -32.363 24.153 1.00 11.54 48 ALA C O 1
ATOM 2169 N N . SER C 1 49 ? 0.820 -30.764 22.800 1.00 9.09 49 SER C N 1
ATOM 2170 C CA . SER C 1 49 ? -0.514 -30.298 22.353 1.00 9.12 49 SER C CA 1
ATOM 2171 C C . SER C 1 49 ? -0.296 -29.335 21.198 1.00 8.12 49 SER C C 1
ATOM 2172 O O . SER C 1 49 ? 0.833 -28.799 20.980 1.00 8.70 49 SER C O 1
ATOM 2175 N N . ILE C 1 50 ? -1.326 -29.122 20.359 1.00 8.40 50 ILE C N 1
ATOM 2176 C CA . ILE C 1 50 ? -1.313 -28.106 19.303 1.00 8.99 50 ILE C CA 1
ATOM 2177 C C . ILE C 1 50 ? -2.474 -27.168 19.561 1.00 9.54 50 ILE C C 1
ATOM 2178 O O . ILE C 1 50 ? -3.607 -27.681 19.723 1.00 10.73 50 ILE C O 1
ATOM 2183 N N . ASP C 1 51 ? -2.283 -25.864 19.550 1.00 8.77 51 ASP C N 1
ATOM 2184 C CA . ASP C 1 51 ? -3.353 -24.904 19.813 1.00 8.37 51 ASP C CA 1
ATOM 2185 C C . ASP C 1 51 ? -3.586 -24.077 18.549 1.00 9.16 51 ASP C C 1
ATOM 2186 O O . ASP C 1 51 ? -2.679 -23.363 18.092 1.00 10.24 51 ASP C O 1
ATOM 2191 N N . ALA C 1 52 ? -4.832 -24.082 18.108 1.00 9.30 52 ALA C N 1
ATOM 2192 C CA . ALA C 1 52 ? -5.175 -23.127 17.011 1.00 9.10 52 ALA C CA 1
ATOM 2193 C C . ALA C 1 52 ? -4.917 -21.712 17.410 1.00 9.27 52 ALA C C 1
ATOM 2194 O O . ALA C 1 52 ? -5.164 -21.324 18.570 1.00 10.40 52 ALA C O 1
ATOM 2196 N N . GLY C 1 53 ? -4.483 -20.930 16.414 1.00 9.42 53 GLY C N 1
ATOM 2197 C CA . GLY C 1 53 ? -4.210 -19.514 16.662 1.00 9.89 53 GLY C CA 1
ATOM 2198 C C . GLY C 1 53 ? -5.398 -18.657 16.242 1.00 9.88 53 GLY C C 1
ATOM 2199 O O . GLY C 1 53 ? -6.484 -19.150 15.897 1.00 10.17 53 GLY C O 1
ATOM 2200 N N . SER C 1 54 ? -5.129 -17.337 16.346 1.00 10.87 54 SER C N 1
ATOM 2201 C CA . SER C 1 54 ? -6.202 -16.363 16.115 1.00 12.57 54 SER C CA 1
ATOM 2202 C C . SER C 1 54 ? -6.761 -16.413 14.669 1.00 11.65 54 SER C C 1
ATOM 2203 O O . SER C 1 54 ? -7.938 -15.976 14.453 1.00 13.61 54 SER C O 1
ATOM 2206 N N . LEU C 1 55 ? -6.038 -16.964 13.712 1.00 9.99 55 LEU C N 1
ATOM 2207 C CA . LEU C 1 55 ? -6.548 -17.101 12.370 1.00 9.72 55 LEU C CA 1
ATOM 2208 C C . LEU C 1 55 ? -7.691 -18.084 12.259 1.00 10.07 55 LEU C C 1
ATOM 2209 O O . LEU C 1 55 ? -8.443 -18.052 11.248 1.00 11.88 55 LEU C O 1
ATOM 2214 N N . ILE C 1 56 ? -7.869 -18.996 13.243 1.00 9.69 56 ILE C N 1
ATOM 2215 C CA . ILE C 1 56 ? -8.979 -19.934 13.232 1.00 9.73 56 ILE C CA 1
ATOM 2216 C C . ILE C 1 56 ? -10.133 -19.364 14.010 1.00 11.44 56 ILE C C 1
ATOM 2217 O O . ILE C 1 56 ? -10.103 -19.220 15.223 1.00 13.62 56 ILE C O 1
ATOM 2222 N N . GLU C 1 57 ? -11.162 -19.057 13.241 1.00 12.01 57 GLU C N 1
ATOM 2223 C CA A GLU C 1 57 ? -12.356 -18.435 13.840 0.50 11.88 57 GLU C CA 1
ATOM 2224 C CA B GLU C 1 57 ? -12.398 -18.457 13.734 0.50 12.99 57 GLU C CA 1
ATOM 2225 C C . GLU C 1 57 ? -13.366 -19.481 14.320 1.00 12.77 57 GLU C C 1
ATOM 2226 O O . GLU C 1 57 ? -14.187 -19.136 15.227 1.00 16.31 57 GLU C O 1
ATOM 2237 N N . ASN C 1 58 ? -13.347 -20.737 13.850 1.00 11.32 58 ASN C N 1
ATOM 2238 C CA . ASN C 1 58 ? -14.277 -21.742 14.256 1.00 10.26 58 ASN C CA 1
ATOM 2239 C C . ASN C 1 58 ? -13.565 -23.061 14.201 1.00 10.71 58 ASN C C 1
ATOM 2240 O O . ASN C 1 58 ? -13.037 -23.441 13.169 1.00 10.40 58 ASN C O 1
ATOM 2245 N N . ALA C 1 59 ? -13.567 -23.762 15.339 1.00 10.28 59 ALA C N 1
ATOM 2246 C CA . ALA C 1 59 ? -12.868 -25.046 15.410 1.00 10.30 59 ALA C CA 1
ATOM 2247 C C . ALA C 1 59 ? -13.292 -26.077 14.411 1.00 10.79 59 ALA C C 1
ATOM 2248 O O . ALA C 1 59 ? -12.528 -27.008 14.139 1.00 11.55 59 ALA C O 1
ATOM 2250 N N . SER C 1 60 ? -14.534 -26.019 13.902 1.00 11.36 60 SER C N 1
ATOM 2251 C CA A SER C 1 60 ? -14.984 -26.969 12.925 0.50 11.25 60 SER C CA 1
ATOM 2252 C CA B SER C 1 60 ? -14.983 -26.982 12.930 0.50 12.40 60 SER C CA 1
ATOM 2253 C C . SER C 1 60 ? -14.088 -27.002 11.720 1.00 10.38 60 SER C C 1
ATOM 2254 O O . SER C 1 60 ? -13.989 -28.048 11.031 1.00 11.80 60 SER C O 1
ATOM 2259 N N . ASP C 1 61 ? -13.394 -25.898 11.478 1.00 9.08 61 ASP C N 1
ATOM 2260 C CA . ASP C 1 61 ? -12.626 -25.785 10.224 1.00 9.72 61 ASP C CA 1
ATOM 2261 C C . ASP C 1 61 ? -11.204 -26.323 10.369 1.00 9.53 61 ASP C C 1
ATOM 2262 O O . ASP C 1 61 ? -10.447 -26.430 9.366 1.00 9.44 61 ASP C O 1
ATOM 2267 N N . PHE C 1 62 ? -10.759 -26.638 11.570 1.00 8.33 62 PHE C N 1
ATOM 2268 C CA . PHE C 1 62 ? -9.33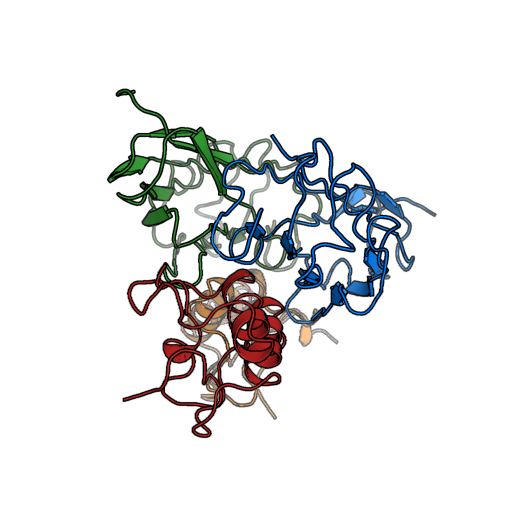8 -26.919 11.883 1.00 8.71 62 PHE C CA 1
ATOM 2269 C C . PHE C 1 62 ? -9.181 -28.275 12.541 1.00 8.95 62 PHE C C 1
ATOM 2270 O O . PHE C 1 62 ? -9.908 -28.651 13.407 1.00 10.40 62 PHE C O 1
ATOM 2278 N N . THR C 1 63 ? -8.274 -29.068 11.971 1.00 8.69 63 THR C N 1
ATOM 2279 C CA . THR C 1 63 ? -8.044 -30.436 12.420 1.00 9.46 63 THR C CA 1
ATOM 2280 C C . THR C 1 63 ? -6.566 -30.641 12.626 1.00 8.83 63 THR C C 1
ATOM 2281 O O . THR C 1 63 ? -5.733 -30.147 11.818 1.00 9.49 63 THR C O 1
ATOM 2285 N N . THR C 1 64 ? -6.161 -31.378 13.675 1.00 10.63 64 THR C N 1
ATOM 2286 C CA . THR C 1 64 ? -4.725 -31.628 13.908 1.00 10.60 64 THR C CA 1
ATOM 2287 C C . THR C 1 64 ? -4.522 -33.111 14.251 1.00 11.76 64 THR C C 1
ATOM 2288 O O . THR C 1 64 ? -5.420 -33.806 14.674 1.00 12.86 64 THR C O 1
ATOM 2292 N N . TYR C 1 65 ? -3.274 -33.496 14.042 1.00 11.06 65 TYR C N 1
ATOM 2293 C CA . TYR C 1 65 ? -2.881 -34.875 14.315 1.00 12.13 65 TYR C CA 1
ATOM 2294 C C . TYR C 1 65 ? -1.392 -34.840 14.542 1.00 13.84 65 TYR C C 1
ATOM 2295 O O . TYR C 1 65 ? -0.682 -34.192 13.823 1.00 15.11 65 TYR C O 1
ATOM 2304 N N . TYR C 1 66 ? -0.880 -35.659 15.457 1.00 12.60 66 TYR C N 1
ATOM 2305 C CA . TYR C 1 66 ? 0.562 -35.779 15.549 1.00 11.86 66 TYR C CA 1
ATOM 2306 C C . TYR C 1 66 ? 0.898 -37.235 15.876 1.00 11.95 66 TYR C C 1
ATOM 2307 O O . TYR C 1 66 ? 0.104 -37.934 16.466 1.00 12.86 66 TYR C O 1
ATOM 2316 N N . ASN C 1 67 ? 2.104 -37.591 15.476 1.00 12.61 67 ASN C N 1
ATOM 2317 C CA . ASN C 1 67 ? 2.583 -38.948 15.751 1.00 12.88 67 ASN C CA 1
ATOM 2318 C C . ASN C 1 67 ? 3.983 -38.763 16.374 1.00 10.97 67 ASN C C 1
ATOM 2319 O O . ASN C 1 67 ? 4.946 -38.401 15.705 1.00 11.50 67 ASN C O 1
ATOM 2324 N N . ASN C 1 68 ? 4.058 -39.045 17.662 1.00 11.11 68 ASN C N 1
ATOM 2325 C CA . ASN C 1 68 ? 5.282 -38.821 18.450 1.00 11.39 68 ASN C CA 1
ATOM 2326 C C . ASN C 1 68 ? 6.245 -40.009 18.339 1.00 14.80 68 ASN C C 1
ATOM 2327 O O . ASN C 1 68 ? 7.367 -39.909 18.885 1.00 16.08 68 ASN C O 1
ATOM 2332 N N . GLU C 1 69 ? 5.881 -41.063 17.678 1.00 13.27 69 GLU C N 1
ATOM 2333 C CA A GLU C 1 69 ? 6.847 -42.072 17.390 0.50 13.96 69 GLU C CA 1
ATOM 2334 C CA B GLU C 1 69 ? 6.860 -42.084 17.377 0.50 14.70 69 GLU C CA 1
ATOM 2335 C C . GLU C 1 69 ? 7.543 -41.828 16.103 1.00 15.14 69 GLU C C 1
ATOM 2336 O O . GLU C 1 69 ? 8.784 -42.036 15.990 1.00 17.17 69 GLU C O 1
ATOM 2347 N N . ASN C 1 70 ? 6.822 -41.278 15.112 1.00 14.53 70 ASN C N 1
ATOM 2348 C CA . ASN C 1 70 ? 7.373 -41.047 13.814 1.00 16.01 70 ASN C CA 1
ATOM 2349 C C . ASN C 1 70 ? 7.873 -39.619 13.575 1.00 15.98 70 ASN C C 1
ATOM 2350 O O . ASN C 1 70 ? 8.573 -39.325 12.636 1.00 18.58 70 ASN C O 1
ATOM 2355 N N . GLY C 1 71 ? 7.561 -38.730 14.453 1.00 11.12 71 GLY C N 1
ATOM 2356 C CA . GLY C 1 71 ? 8.180 -37.379 14.302 1.00 10.94 71 GLY C CA 1
ATOM 2357 C C . GLY C 1 71 ? 7.490 -36.405 13.328 1.00 9.60 71 GLY C C 1
ATOM 2358 O O . GLY C 1 71 ? 8.112 -35.696 12.573 1.00 9.80 71 GLY C O 1
ATOM 2359 N N . PHE C 1 72 ? 6.102 -36.414 13.411 1.00 9.75 72 PHE C N 1
ATOM 2360 C CA . PHE C 1 72 ? 5.478 -35.319 12.625 1.00 10.60 72 PHE C CA 1
ATOM 2361 C C . PHE C 1 72 ? 4.203 -34.855 13.347 1.00 9.45 72 PHE C C 1
ATOM 2362 O O . PHE C 1 72 ? 3.608 -35.509 14.155 1.00 9.81 72 PHE C O 1
ATOM 2370 N N . ALA C 1 73 ? 3.878 -33.637 12.958 1.00 9.68 73 ALA C N 1
ATOM 2371 C CA . ALA C 1 73 ? 2.631 -32.956 13.366 1.00 10.20 73 ALA C CA 1
ATOM 2372 C C . ALA C 1 73 ? 2.021 -32.363 12.134 1.00 9.36 73 ALA C C 1
ATOM 2373 O O . ALA C 1 73 ? 2.672 -31.658 11.385 1.00 9.70 73 ALA C O 1
ATOM 2375 N N . SER C 1 74 ? 0.705 -32.555 12.002 1.00 9.63 74 SER C N 1
ATOM 2376 C CA A SER C 1 74 ? -0.060 -32.110 10.793 0.50 7.70 74 SER C CA 1
ATOM 2377 C CA B SER C 1 74 ? -0.002 -32.036 10.814 0.50 9.69 74 SER C CA 1
ATOM 2378 C C . SER C 1 74 ? -1.256 -31.307 11.231 1.00 8.65 74 SER C C 1
ATOM 2379 O O . SER C 1 74 ? -1.896 -31.630 12.224 1.00 9.26 74 SER C O 1
ATOM 2384 N N . MET C 1 75 ? -1.535 -30.291 10.464 1.00 8.59 75 MET C N 1
ATOM 2385 C CA A MET C 1 75 ? -2.668 -29.357 10.707 0.50 7.85 75 MET C CA 1
ATOM 2386 C CA B MET C 1 75 ? -2.766 -29.513 10.702 0.50 9.18 75 MET C CA 1
ATOM 2387 C C . MET C 1 75 ? -3.414 -29.197 9.373 1.00 8.87 75 MET C C 1
ATOM 2388 O O . MET C 1 75 ? -2.742 -28.999 8.351 1.00 10.25 75 MET C O 1
ATOM 2397 N N . THR C 1 76 ? -4.735 -29.181 9.423 1.00 8.71 76 THR C N 1
ATOM 2398 C CA . THR C 1 76 ? -5.499 -28.780 8.202 1.00 8.71 76 THR C CA 1
ATOM 2399 C C . THR C 1 76 ? -6.478 -27.697 8.532 1.00 9.98 76 THR C C 1
ATOM 2400 O O . THR C 1 76 ? -7.022 -27.600 9.641 1.00 9.54 76 THR C O 1
ATOM 2404 N N . PHE C 1 77 ? -6.715 -26.851 7.518 1.00 9.29 77 PHE C N 1
ATOM 2405 C CA . PHE C 1 77 ? -7.819 -25.864 7.536 1.00 8.43 77 PHE C CA 1
ATOM 2406 C C . PHE C 1 77 ? -8.675 -26.091 6.318 1.00 9.61 77 PHE C C 1
ATOM 2407 O O . PHE C 1 77 ? -8.163 -26.300 5.195 1.00 9.57 77 PHE C O 1
ATOM 2415 N N . GLU C 1 78 ? -9.997 -26.172 6.538 1.00 9.74 78 GLU C N 1
ATOM 2416 C CA . GLU C 1 78 ? -10.974 -26.280 5.432 1.00 10.33 78 GLU C CA 1
ATOM 2417 C C . GLU C 1 78 ? -12.023 -25.211 5.705 1.00 9.93 78 GLU C C 1
ATOM 2418 O O . GLU C 1 78 ? -12.810 -25.393 6.686 1.00 10.36 78 GLU C O 1
ATOM 2424 N N . ALA C 1 79 ? -12.054 -24.132 4.952 1.00 9.92 79 ALA C N 1
ATOM 2425 C CA . ALA C 1 79 ? -13.138 -23.179 5.125 1.00 10.52 79 ALA C CA 1
ATOM 2426 C C . ALA C 1 79 ? -14.467 -23.826 4.829 1.00 10.57 79 ALA C C 1
ATOM 2427 O O . ALA C 1 79 ? -14.539 -24.781 4.076 1.00 11.66 79 ALA C O 1
ATOM 2429 N N . PRO C 1 80 ? -15.502 -23.334 5.477 1.00 10.55 80 PRO C N 1
ATOM 2430 C CA . PRO C 1 80 ? -16.830 -23.853 5.096 1.00 11.21 80 PRO C CA 1
ATOM 2431 C C . PRO C 1 80 ? -17.170 -23.496 3.639 1.00 12.45 80 PRO C C 1
ATOM 2432 O O . PRO C 1 80 ? -16.569 -22.570 3.059 1.00 13.83 80 PRO C O 1
ATOM 2436 N N . VAL C 1 81 ? -18.203 -24.199 3.166 1.00 15.06 81 VAL C N 1
ATOM 2437 C CA A VAL C 1 81 ? -18.495 -24.116 1.712 0.50 17.08 81 VAL C CA 1
ATOM 2438 C CA B VAL C 1 81 ? -18.515 -24.190 1.729 0.50 16.54 81 VAL C CA 1
ATOM 2439 C C . VAL C 1 81 ? -18.958 -22.770 1.262 1.00 19.56 81 VAL C C 1
ATOM 2440 O O . VAL C 1 81 ? -18.795 -22.408 0.080 1.00 21.74 81 VAL C O 1
ATOM 2447 N N . ASP C 1 82 ? -19.508 -21.963 2.174 1.00 16.79 82 ASP C N 1
ATOM 2448 C CA . ASP C 1 82 ? -19.859 -20.577 1.923 1.00 15.90 82 ASP C CA 1
ATOM 2449 C C . ASP C 1 82 ? -18.824 -19.561 2.159 1.00 20.52 82 ASP C C 1
ATOM 2450 O O . ASP C 1 82 ? -19.069 -18.348 2.130 1.00 24.17 82 ASP C O 1
ATOM 2455 N N . ARG C 1 83 ? -17.559 -20.007 2.452 1.00 17.29 83 ARG C N 1
ATOM 2456 C CA . ARG C 1 83 ? -16.545 -19.118 2.829 1.00 19.51 83 ARG C CA 1
ATOM 2457 C C . ARG C 1 83 ? -16.946 -18.174 4.005 1.00 19.38 83 ARG C C 1
ATOM 2458 O O . ARG C 1 83 ? -16.290 -17.094 4.166 1.00 27.37 83 ARG C O 1
ATOM 2466 N N . ALA C 1 84 ? -17.823 -18.616 4.905 1.00 18.74 84 ALA C N 1
ATOM 2467 C CA . ALA C 1 84 ? -18.236 -17.798 6.100 1.00 22.24 84 ALA C CA 1
ATOM 2468 C C . ALA C 1 84 ? -17.042 -17.558 7.019 1.00 26.36 84 ALA C C 1
ATOM 2469 O O . ALA C 1 84 ? -16.995 -16.569 7.783 1.00 25.39 84 ALA C O 1
ATOM 2471 N N . ARG C 1 85 ? -16.046 -18.443 6.935 1.00 20.31 85 ARG C N 1
ATOM 2472 C CA . ARG C 1 85 ? -14.771 -18.219 7.651 1.00 17.37 85 ARG C CA 1
ATOM 2473 C C . ARG C 1 85 ? -13.789 -18.454 6.520 1.00 16.27 85 ARG C C 1
ATOM 2474 O O . ARG C 1 85 ? -14.045 -19.298 5.643 1.00 15.91 85 ARG C O 1
ATOM 2482 N N . ILE C 1 86 ? -12.714 -17.720 6.527 1.00 15.49 86 ILE C N 1
ATOM 2483 C CA . ILE C 1 86 ? -11.711 -17.870 5.447 1.00 14.70 86 ILE C CA 1
ATOM 2484 C C . ILE C 1 86 ? -10.451 -17.330 6.086 1.00 13.68 86 ILE C C 1
ATOM 2485 O O . ILE C 1 86 ? -10.577 -16.515 7.058 1.00 17.96 86 ILE C O 1
ATOM 2490 N N . ILE C 1 87 ? -9.239 -17.752 5.660 1.00 10.49 87 ILE C N 1
ATOM 2491 C CA . ILE C 1 87 ? -8.027 -17.108 6.201 1.00 10.04 87 ILE C CA 1
ATOM 2492 C C . ILE C 1 87 ? -7.603 -16.072 5.154 1.00 10.92 87 ILE C C 1
ATOM 2493 O O . ILE C 1 87 ? -7.212 -16.464 4.027 1.00 11.71 87 ILE C O 1
ATOM 2498 N N . ASP C 1 88 ? -7.797 -14.786 5.511 1.00 11.14 88 ASP C N 1
ATOM 2499 C CA . ASP C 1 88 ? -7.507 -13.744 4.535 1.00 11.86 88 ASP C CA 1
ATOM 2500 C C . ASP C 1 88 ? -6.792 -12.588 5.199 1.00 11.99 88 ASP C C 1
ATOM 2501 O O . ASP C 1 88 ? -6.831 -11.411 4.682 1.00 14.28 88 ASP C O 1
ATOM 2506 N N . SER C 1 89 ? -6.063 -12.805 6.302 1.00 11.46 89 SER C N 1
ATOM 2507 C CA . SER C 1 89 ? -5.291 -11.798 6.975 1.00 11.02 89 SER C CA 1
ATOM 2508 C C . SER C 1 89 ? -4.100 -12.486 7.672 1.00 12.67 89 SER C C 1
ATOM 2509 O O . SER C 1 89 ? -4.077 -13.769 7.761 1.00 12.01 89 SER C O 1
ATOM 2512 N N . ASP C 1 90 ? -3.137 -11.705 8.155 1.00 13.00 90 ASP C N 1
ATOM 2513 C CA . ASP C 1 90 ? -1.884 -12.299 8.662 1.00 11.68 90 ASP C CA 1
ATOM 2514 C C . ASP C 1 90 ? -1.975 -12.543 10.134 1.00 12.40 90 ASP C C 1
ATOM 2515 O O . ASP C 1 90 ? -2.652 -11.874 10.867 1.00 14.11 90 ASP C O 1
ATOM 2520 N N . GLY C 1 91 ? -1.260 -13.620 10.567 1.00 11.45 91 GLY C N 1
ATOM 2521 C CA . GLY C 1 91 ? -1.257 -13.845 12.030 1.00 12.59 91 GLY C CA 1
ATOM 2522 C C . GLY C 1 91 ? -0.847 -15.249 12.319 1.00 11.41 91 GLY C C 1
ATOM 2523 O O . GLY C 1 91 ? -0.269 -15.934 11.518 1.00 11.14 91 GLY C O 1
ATOM 2524 N N . VAL C 1 92 ? -1.121 -15.655 13.559 1.00 11.33 92 VAL C N 1
ATOM 2525 C CA . VAL C 1 92 ? -0.764 -17.011 14.011 1.00 11.26 92 VAL C CA 1
ATOM 2526 C C . VAL C 1 92 ? -1.832 -18.019 13.597 1.00 9.63 92 VAL C C 1
ATOM 2527 O O . VAL C 1 92 ? -3.058 -17.906 13.984 1.00 10.38 92 VAL C O 1
ATOM 2531 N N . PHE C 1 93 ? -1.394 -19.024 12.843 1.00 8.88 93 PHE C N 1
ATOM 2532 C CA . PHE C 1 93 ? -2.257 -20.086 12.436 1.00 8.61 93 PHE C CA 1
ATOM 2533 C C . PHE C 1 93 ? -2.396 -21.106 13.566 1.00 9.81 93 PHE C C 1
ATOM 2534 O O . PHE C 1 93 ? -3.512 -21.563 13.810 1.00 9.59 93 PHE C O 1
ATOM 2542 N N . ALA C 1 94 ? -1.274 -21.514 14.200 1.00 8.92 94 ALA C N 1
ATOM 2543 C CA . ALA C 1 94 ? -1.315 -22.545 15.257 1.00 8.87 94 ALA C CA 1
ATOM 2544 C C . ALA C 1 94 ? -0.050 -22.443 15.997 1.00 8.78 94 ALA C C 1
ATOM 2545 O O . ALA C 1 94 ? 0.954 -21.888 15.498 1.00 10.83 94 ALA C O 1
ATOM 2547 N N . THR C 1 95 ? -0.011 -23.022 17.200 1.00 8.78 95 THR C N 1
ATOM 2548 C CA A THR C 1 95 ? 1.209 -23.111 18.004 0.50 7.84 95 THR C CA 1
ATOM 2549 C CA B THR C 1 95 ? 1.211 -23.116 17.987 0.50 10.08 95 THR C CA 1
ATOM 2550 C C . THR C 1 95 ? 1.373 -24.545 18.443 1.00 8.94 95 THR C C 1
ATOM 2551 O O . THR C 1 95 ? 0.422 -25.149 18.943 1.00 9.19 95 THR C O 1
ATOM 2558 N N . ILE C 1 96 ? 2.566 -25.069 18.260 1.00 8.39 96 ILE C N 1
ATOM 2559 C CA . ILE C 1 96 ? 2.838 -26.467 18.688 1.00 8.55 96 ILE C CA 1
ATOM 2560 C C . ILE C 1 96 ? 3.562 -26.404 20.046 1.00 8.77 96 ILE C C 1
ATOM 2561 O O . ILE C 1 96 ? 4.593 -25.671 20.117 1.00 9.31 96 ILE C O 1
ATOM 2566 N N . ASN C 1 97 ? 3.024 -27.012 21.096 1.00 8.42 97 ASN C N 1
ATOM 2567 C CA . ASN C 1 97 ? 3.755 -27.101 22.368 1.00 8.11 97 ASN C CA 1
ATOM 2568 C C . ASN C 1 97 ? 4.536 -28.371 22.441 1.00 8.36 97 ASN C C 1
ATOM 2569 O O . ASN C 1 97 ? 3.924 -29.445 22.419 1.00 10.04 97 ASN C O 1
ATOM 2574 N N . PHE C 1 98 ? 5.850 -28.232 22.436 1.00 8.31 98 PHE C N 1
ATOM 2575 C CA . PHE C 1 98 ? 6.746 -29.402 22.379 1.00 8.41 98 PHE C CA 1
ATOM 2576 C C . PHE C 1 98 ? 7.388 -29.682 23.752 1.00 9.45 98 PHE C C 1
ATOM 2577 O O . PHE C 1 98 ? 7.859 -28.742 24.426 1.00 10.25 98 PHE C O 1
ATOM 2585 N N . LYS C 1 99 ? 7.307 -30.911 24.193 1.00 9.16 99 LYS C N 1
ATOM 2586 C CA . LYS C 1 99 ? 8.108 -31.363 25.357 1.00 9.65 99 LYS C CA 1
ATOM 2587 C C . LYS C 1 99 ? 9.535 -31.686 24.917 1.00 9.01 99 LYS C C 1
ATOM 2588 O O . LYS C 1 99 ? 9.754 -32.532 24.064 1.00 10.34 99 LYS C O 1
ATOM 2594 N N . VAL C 1 100 ? 10.497 -30.954 25.520 1.00 9.45 100 VAL C N 1
ATOM 2595 C CA . VAL C 1 100 ? 11.916 -31.210 25.321 1.00 10.23 100 VAL C CA 1
ATOM 2596 C C . VAL C 1 100 ? 12.304 -32.446 26.195 1.00 9.72 100 VAL C C 1
ATOM 2597 O O . VAL C 1 100 ? 12.046 -32.417 27.409 1.00 11.10 100 VAL C O 1
ATOM 2601 N N . SER C 1 101 ? 12.973 -33.381 25.529 1.00 9.98 101 SER C N 1
ATOM 2602 C CA . SER C 1 101 ? 13.377 -34.591 26.288 1.00 12.27 101 SER C CA 1
ATOM 2603 C C . SER C 1 101 ? 14.103 -34.256 27.614 1.00 12.72 101 SER C C 1
ATOM 2604 O O . SER C 1 101 ? 14.919 -33.311 27.651 1.00 11.38 101 SER C O 1
ATOM 2607 N N . ASP C 1 102 ? 13.835 -35.047 28.617 1.00 12.27 102 ASP C N 1
ATOM 2608 C CA . ASP C 1 102 ? 14.534 -34.800 29.867 1.00 13.07 102 ASP C CA 1
ATOM 2609 C C . ASP C 1 102 ? 16.041 -35.089 29.715 1.00 12.49 102 ASP C C 1
ATOM 2610 O O . ASP C 1 102 ? 16.803 -34.514 30.547 1.00 13.31 102 ASP C O 1
ATOM 2615 N N . SER C 1 103 ? 16.484 -35.856 28.727 1.00 12.04 103 SER C N 1
ATOM 2616 C CA . SER C 1 103 ? 17.901 -36.128 28.538 1.00 12.71 103 SER C CA 1
ATOM 2617 C C . SER C 1 103 ? 18.639 -35.185 27.620 1.00 13.74 103 SER C C 1
ATOM 2618 O O . SER C 1 103 ? 19.839 -35.348 27.382 1.00 15.91 103 SER C O 1
ATOM 2621 N 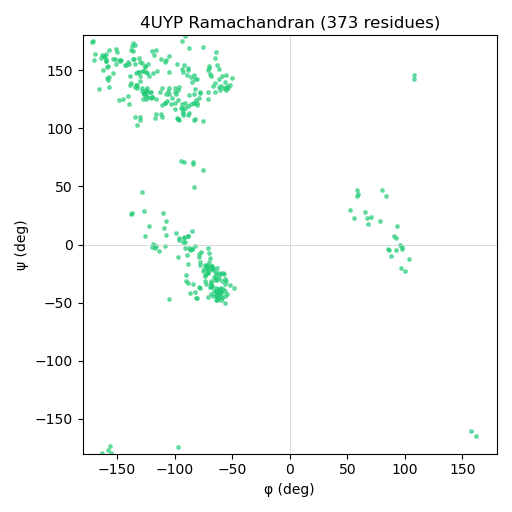N . ALA C 1 104 ? 17.926 -34.135 27.205 1.00 13.57 104 ALA C N 1
ATOM 2622 C CA . ALA C 1 104 ? 18.565 -33.114 26.310 1.00 13.09 104 ALA C CA 1
ATOM 2623 C C . ALA C 1 104 ? 19.763 -32.451 27.004 1.00 12.73 104 ALA C C 1
ATOM 2624 O O . ALA C 1 104 ? 19.711 -32.153 28.204 1.00 13.29 104 ALA C O 1
ATOM 2626 N N . LYS C 1 105 ? 20.803 -32.177 26.213 1.00 13.79 105 LYS C N 1
ATOM 2627 C CA . LYS C 1 105 ? 21.969 -31.490 26.732 1.00 13.52 105 LYS C CA 1
ATOM 2628 C C . LYS C 1 105 ? 21.930 -30.076 26.234 1.00 11.31 105 LYS C C 1
ATOM 2629 O O . LYS C 1 105 ? 21.467 -29.739 25.146 1.00 11.67 105 LYS C O 1
ATOM 2635 N N . VAL C 1 106 ? 22.475 -29.185 27.088 1.00 11.96 106 VAL C N 1
ATOM 2636 C CA . VAL C 1 106 ? 22.551 -27.761 26.676 1.00 11.87 106 VAL C CA 1
ATOM 2637 C C . VAL C 1 106 ? 23.383 -27.591 25.411 1.00 12.07 106 VAL C C 1
ATOM 2638 O O . VAL C 1 106 ? 24.482 -28.220 25.248 1.00 14.23 106 VAL C O 1
ATOM 2642 N N . GLY C 1 107 ? 22.834 -26.812 24.463 1.00 10.54 107 GLY C N 1
ATOM 2643 C CA . GLY C 1 107 ? 23.490 -26.568 23.232 1.00 11.72 107 GLY C CA 1
ATOM 2644 C C . GLY C 1 107 ? 22.940 -27.348 22.033 1.00 10.92 107 GLY C C 1
ATOM 2645 O O . GLY C 1 107 ? 23.231 -27.016 20.865 1.00 12.35 107 GLY C O 1
ATOM 2646 N N . GLU C 1 108 ? 22.102 -28.336 22.351 1.00 10.44 108 GLU C N 1
ATOM 2647 C CA . GLU C 1 108 ? 21.474 -29.081 21.246 1.00 10.17 108 GLU C CA 1
ATOM 2648 C C . GLU C 1 108 ? 20.495 -28.174 20.532 1.00 9.16 108 GLU C C 1
ATOM 2649 O O . GLU C 1 108 ? 19.855 -27.227 21.127 1.00 10.09 108 GLU C O 1
ATOM 2655 N N . LEU C 1 109 ? 20.372 -28.376 19.222 1.00 10.37 109 LEU C N 1
ATOM 2656 C CA . LEU C 1 109 ? 19.483 -27.562 18.369 1.00 9.76 109 LEU C CA 1
ATOM 2657 C C . LEU C 1 109 ? 18.563 -28.513 17.646 1.00 10.33 109 LEU C C 1
ATOM 2658 O O . LEU C 1 109 ? 19.067 -29.466 16.963 1.00 12.41 109 LEU C O 1
ATOM 2663 N N . TYR C 1 110 ? 17.280 -28.311 17.761 1.00 9.17 110 TYR C N 1
ATOM 2664 C CA . TYR C 1 110 ? 16.302 -29.229 17.105 1.00 9.17 110 TYR C CA 1
ATOM 2665 C C . TYR C 1 110 ? 15.656 -28.490 16.019 1.00 10.12 110 TYR C C 1
ATOM 2666 O O . TYR C 1 110 ? 15.018 -27.427 16.168 1.00 11.30 110 TYR C O 1
ATOM 2675 N N . ASN C 1 111 ? 15.810 -29.005 14.755 1.00 10.10 111 ASN C N 1
ATOM 2676 C CA . ASN C 1 111 ? 15.193 -28.381 13.557 1.00 10.53 111 ASN C CA 1
ATOM 2677 C C . ASN C 1 111 ? 13.717 -28.825 13.445 1.00 10.20 111 ASN C C 1
ATOM 2678 O O . ASN C 1 111 ? 13.412 -30.050 13.440 1.00 10.82 111 ASN C O 1
ATOM 2683 N N . ILE C 1 112 ? 12.859 -27.804 13.393 1.00 9.74 112 ILE C N 1
ATOM 2684 C CA . ILE C 1 112 ? 11.377 -28.105 13.243 1.00 9.39 112 ILE C CA 1
ATOM 2685 C C . ILE C 1 112 ? 11.085 -27.591 11.824 1.00 9.11 112 ILE C C 1
ATOM 2686 O O . ILE C 1 112 ? 11.148 -26.431 11.505 1.00 9.66 112 ILE C O 1
ATOM 2691 N N . THR C 1 113 ? 10.864 -28.622 11.014 1.00 11.41 113 THR C N 1
ATOM 2692 C CA . THR C 1 113 ? 10.936 -28.447 9.549 1.00 11.34 113 THR C CA 1
ATOM 2693 C C . THR C 1 113 ? 9.609 -28.546 8.807 1.00 11.76 113 THR C C 1
ATOM 2694 O O . THR C 1 113 ? 8.882 -29.431 9.105 1.00 12.59 113 THR C O 1
ATOM 2698 N N . THR C 1 114 ? 9.351 -27.651 7.891 1.00 11.40 114 THR C N 1
ATOM 2699 C CA . THR C 1 114 ? 8.118 -27.777 7.005 1.00 11.37 114 THR C CA 1
ATOM 2700 C C . THR C 1 114 ? 8.295 -28.921 6.010 1.00 13.33 114 THR C C 1
ATOM 2701 O O . THR C 1 114 ? 9.347 -28.924 5.312 1.00 14.62 114 THR C O 1
ATOM 2705 N N . ASN C 1 115 ? 7.340 -29.790 5.884 1.00 10.32 115 ASN C N 1
ATOM 2706 C CA . ASN C 1 115 ? 7.398 -30.963 4.967 1.00 11.39 115 ASN C CA 1
ATOM 2707 C C . ASN C 1 115 ? 6.657 -30.562 3.668 1.00 11.89 115 ASN C C 1
ATOM 2708 O O . ASN C 1 115 ? 5.429 -30.551 3.673 1.00 12.64 115 ASN C O 1
ATOM 2713 N N . SER C 1 116 ? 7.393 -30.335 2.564 1.00 11.00 116 SER C N 1
ATOM 2714 C CA . SER C 1 116 ? 6.742 -29.850 1.318 1.00 11.54 116 SER C CA 1
ATOM 2715 C C . SER C 1 116 ? 5.929 -30.971 0.704 1.00 12.33 116 SER C C 1
ATOM 2716 O O . SER C 1 116 ? 5.069 -30.600 -0.115 1.00 12.41 116 SER C O 1
ATOM 2719 N N . ALA C 1 117 ? 6.115 -32.236 1.003 1.00 11.02 117 ALA C N 1
ATOM 2720 C CA . ALA C 1 117 ? 5.299 -33.292 0.436 1.00 9.96 117 ALA C CA 1
ATOM 2721 C C . ALA C 1 117 ? 3.876 -33.353 1.002 1.00 12.44 117 ALA C C 1
ATOM 2722 O O . ALA C 1 117 ? 2.973 -34.002 0.463 1.00 12.35 117 ALA C O 1
ATOM 2724 N N . TYR C 1 118 ? 3.695 -32.731 2.164 1.00 9.87 118 TYR C N 1
ATOM 2725 C CA . TYR C 1 118 ? 2.460 -32.868 2.917 1.00 10.33 118 TYR C CA 1
ATOM 2726 C C . TYR C 1 118 ? 1.855 -31.471 3.236 1.00 9.04 118 TYR C C 1
ATOM 2727 O O . TYR C 1 118 ? 0.842 -31.412 3.983 1.00 11.27 118 TYR C O 1
ATOM 2736 N N . THR C 1 119 ? 2.415 -30.437 2.687 1.00 9.14 119 THR C N 1
ATOM 2737 C CA . THR C 1 119 ? 2.006 -29.050 2.955 1.00 9.06 119 THR C CA 1
ATOM 2738 C C . THR C 1 119 ? 1.579 -28.481 1.647 1.00 11.32 119 THR C C 1
ATOM 2739 O O . THR C 1 119 ? 2.371 -28.465 0.673 1.00 12.86 119 THR C O 1
ATOM 2743 N N . SER C 1 120 ? 0.357 -27.922 1.630 1.00 10.02 120 SER C N 1
ATOM 2744 C CA A SER C 1 120 ? -0.133 -27.273 0.367 0.50 8.71 120 SER C CA 1
ATOM 2745 C CA B SER C 1 120 ? -0.125 -27.265 0.383 0.50 10.81 120 SER C CA 1
ATOM 2746 C C . SER C 1 120 ? -1.192 -26.285 0.779 1.00 9.56 120 SER C C 1
ATOM 2747 O O . SER C 1 120 ? -1.854 -26.411 1.814 1.00 9.56 120 SER C O 1
ATOM 2752 N N . PHE C 1 121 ? -1.411 -25.281 -0.058 1.00 9.43 121 PHE C N 1
ATOM 2753 C CA . PHE C 1 121 ? -2.334 -24.151 0.198 1.00 9.58 121 PHE C CA 1
ATOM 2754 C C . PHE C 1 121 ? -3.177 -23.889 -1.036 1.00 11.20 121 PHE C C 1
ATOM 2755 O O . PHE C 1 121 ? -2.618 -23.928 -2.151 1.00 10.69 121 PHE C O 1
ATOM 2763 N N . TYR C 1 122 ? -4.463 -23.689 -0.822 1.00 10.28 122 TYR C N 1
ATOM 2764 C CA . TYR C 1 122 ? -5.434 -23.549 -1.982 1.00 10.40 122 TYR C CA 1
ATOM 2765 C C . TYR C 1 122 ? -6.269 -22.288 -1.813 1.00 10.77 122 T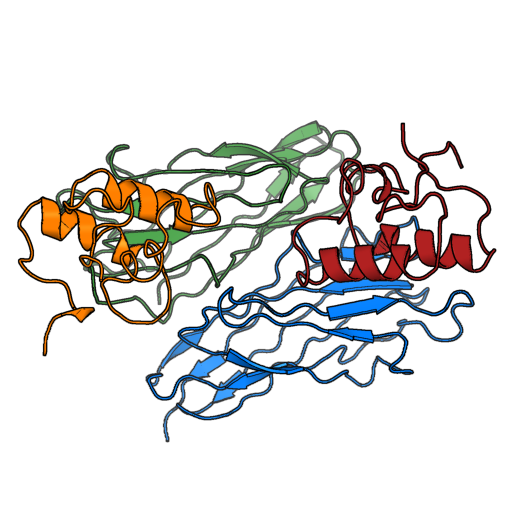YR C C 1
ATOM 2766 O O . TYR C 1 122 ? -6.836 -22.028 -0.764 1.00 10.88 122 TYR C O 1
ATOM 2775 N N . TYR C 1 123 ? -6.407 -21.537 -2.901 1.00 11.06 123 TYR C N 1
ATOM 2776 C CA . TYR C 1 123 ? -7.396 -20.433 -2.976 1.00 10.66 123 TYR C CA 1
ATOM 2777 C C . TYR C 1 123 ? -8.834 -20.966 -3.152 1.00 11.14 123 TYR C C 1
ATOM 2778 O O . TYR C 1 123 ? -9.745 -20.269 -2.733 1.00 12.18 123 TYR C O 1
ATOM 2787 N N . SER C 1 124 ? -9.009 -22.210 -3.679 1.00 11.92 124 SER C N 1
ATOM 2788 C CA . SER C 1 124 ? -10.342 -22.803 -3.881 1.00 11.80 124 SER C CA 1
ATOM 2789 C C . SER C 1 124 ? -10.104 -24.269 -4.057 1.00 13.71 124 SER C C 1
ATOM 2790 O O . SER C 1 124 ? -8.934 -24.733 -3.996 1.00 12.60 124 SER C O 1
ATOM 2793 N N . GLY C 1 125 ? -11.154 -25.037 -4.269 1.00 12.51 125 GLY C N 1
ATOM 2794 C CA . GLY C 1 125 ? -10.967 -26.451 -4.372 1.00 12.20 125 GLY C CA 1
ATOM 2795 C C . GLY C 1 125 ? -10.045 -26.825 -5.525 1.00 13.43 125 GLY C C 1
ATOM 2796 O O . GLY C 1 125 ? -9.494 -27.992 -5.496 1.00 13.09 125 GLY C O 1
ATOM 2797 N N . THR C 1 126 ? -9.905 -26.021 -6.606 1.00 12.66 126 THR C N 1
ATOM 2798 C CA . THR C 1 126 ? -9.071 -26.423 -7.706 1.00 14.00 126 THR C CA 1
ATOM 2799 C C . THR C 1 126 ? -7.934 -25.510 -7.985 1.00 16.23 126 THR C C 1
ATOM 2800 O O . THR C 1 126 ? -7.239 -25.666 -9.057 1.00 23.97 126 THR C O 1
ATOM 2804 N N . ASP C 1 127 ? -7.789 -24.440 -7.288 1.00 12.12 127 ASP C N 1
ATOM 2805 C CA A ASP C 1 127 ? -6.739 -23.485 -7.586 0.50 13.92 127 ASP C CA 1
ATOM 2806 C CA B ASP C 1 127 ? -6.774 -23.440 -7.589 0.50 13.12 127 ASP C CA 1
ATOM 2807 C C . ASP C 1 127 ? -5.782 -23.365 -6.432 1.00 13.44 127 ASP C C 1
ATOM 2808 O O . ASP C 1 127 ? -6.090 -22.819 -5.347 1.00 13.22 127 ASP C O 1
ATOM 2817 N N . GLU C 1 128 ? -4.566 -23.850 -6.673 1.00 11.38 128 GLU C N 1
ATOM 2818 C CA . GLU C 1 128 ? -3.525 -23.989 -5.653 1.00 11.05 128 GLU C CA 1
ATOM 2819 C C . GLU C 1 128 ? -2.722 -22.694 -5.602 1.00 12.65 128 GLU C C 1
ATOM 2820 O O . GLU C 1 128 ? -2.432 -22.087 -6.659 1.00 13.98 128 GLU C O 1
ATOM 2826 N N . ILE C 1 129 ? -2.259 -22.317 -4.409 1.00 11.57 129 ILE C N 1
ATOM 2827 C CA . ILE C 1 129 ? -1.243 -21.280 -4.229 1.00 11.39 129 ILE C CA 1
ATOM 2828 C C . ILE C 1 129 ? 0.112 -21.930 -4.453 1.00 13.58 129 ILE C C 1
ATOM 2829 O O . ILE C 1 129 ? 0.606 -22.745 -3.668 1.00 12.57 129 ILE C O 1
ATOM 2834 N N . LYS C 1 130 ? 0.770 -21.621 -5.565 1.00 14.11 130 LYS C N 1
ATOM 2835 C CA . LYS C 1 130 ? 1.960 -22.390 -5.933 1.00 13.43 130 LYS C CA 1
ATOM 2836 C C . LYS C 1 130 ? 3.264 -21.599 -5.790 1.00 14.68 130 LYS C C 1
ATOM 2837 O O . LYS C 1 130 ? 4.323 -22.050 -6.378 1.00 16.62 130 LYS C O 1
ATOM 2843 N N . ASN C 1 131 ? 3.217 -20.452 -5.091 1.00 13.91 131 ASN C N 1
ATOM 2844 C CA . ASN C 1 131 ? 4.443 -19.805 -4.718 1.00 13.71 131 ASN C CA 1
ATOM 2845 C C . ASN C 1 131 ? 4.641 -19.429 -3.262 1.00 16.19 131 ASN C C 1
ATOM 2846 O O . ASN C 1 131 ? 5.341 -18.475 -2.953 1.00 22.67 131 ASN C O 1
ATOM 2851 N N . VAL C 1 132 ? 4.324 -20.342 -2.405 1.00 16.77 132 VAL C N 1
ATOM 2852 C CA . VAL C 1 132 ? 4.460 -20.087 -0.965 1.00 15.85 132 VAL C CA 1
ATOM 2853 C C . VAL C 1 132 ? 5.882 -20.370 -0.514 1.00 15.81 132 VAL C C 1
ATOM 2854 O O . VAL C 1 132 ? 6.542 -21.331 -1.082 1.00 19.57 132 VAL C O 1
ATOM 2858 N N . VAL C 1 133 ? 6.365 -19.544 0.340 1.00 14.53 133 VAL C N 1
ATOM 2859 C CA A VAL C 1 133 ? 7.722 -19.619 0.967 0.50 18.15 133 VAL C CA 1
ATOM 2860 C CA B VAL C 1 133 ? 7.660 -19.892 0.921 0.50 17.38 133 VAL C CA 1
ATOM 2861 C C . VAL C 1 133 ? 7.604 -20.129 2.418 1.00 17.69 133 VAL C C 1
ATOM 2862 O O . VAL C 1 133 ? 6.693 -19.792 3.124 1.00 16.13 133 VAL C O 1
ATOM 2869 N N . TYR C 1 134 ? 8.626 -20.811 2.867 1.00 18.51 134 TYR C N 1
ATOM 2870 C CA . TYR C 1 134 ? 8.587 -21.289 4.248 1.00 20.55 134 TYR C CA 1
ATOM 2871 C C . TYR C 1 134 ? 9.861 -20.929 4.943 1.00 20.35 134 TYR C C 1
ATOM 2872 O O . TYR C 1 134 ? 10.940 -20.893 4.291 1.00 21.28 134 TYR C O 1
ATOM 2881 N N . ASN C 1 135 ? 9.839 -20.672 6.245 1.00 17.76 135 ASN C N 1
ATOM 2882 C CA A ASN C 1 135 ? 11.030 -20.354 6.969 0.50 17.40 135 ASN C CA 1
ATOM 2883 C CA B ASN C 1 135 ? 11.051 -20.356 6.990 0.50 17.20 135 ASN C CA 1
ATOM 2884 C C . ASN C 1 135 ? 10.917 -21.252 8.229 1.00 19.26 135 ASN C C 1
ATOM 2885 O O . ASN C 1 135 ? 10.038 -20.985 9.075 1.00 20.53 135 ASN C O 1
ATOM 2894 N N . ASP C 1 136 ? 11.759 -22.276 8.324 1.00 14.98 136 ASP C N 1
ATOM 2895 C CA . ASP C 1 136 ? 11.685 -23.270 9.420 1.00 12.77 136 ASP C CA 1
ATOM 2896 C C . ASP C 1 136 ? 12.248 -22.626 10.745 1.00 12.12 136 ASP C C 1
ATOM 2897 O O . ASP C 1 136 ? 12.803 -21.539 10.803 1.00 14.97 136 ASP C O 1
ATOM 2902 N N . GLY C 1 137 ? 12.003 -23.400 11.833 1.00 11.37 137 GLY C N 1
ATOM 2903 C CA . GLY C 1 137 ? 12.370 -22.949 13.197 1.00 10.99 137 GLY C CA 1
ATOM 2904 C C . GLY C 1 137 ? 13.349 -23.919 13.811 1.00 10.85 137 GLY C C 1
ATOM 2905 O O . GLY C 1 137 ? 13.532 -25.062 13.380 1.00 11.37 137 GLY C O 1
ATOM 2906 N N . LYS C 1 138 ? 13.962 -23.471 14.901 1.00 10.35 138 LYS C N 1
ATOM 2907 C CA . LYS C 1 138 ? 14.827 -24.338 15.680 1.00 10.18 138 LYS C CA 1
ATOM 2908 C C . LYS C 1 138 ? 14.446 -24.155 17.176 1.00 9.25 138 LYS C C 1
ATOM 2909 O O . LYS C 1 138 ? 14.001 -23.077 17.612 1.00 11.36 138 LYS C O 1
ATOM 2915 N N . ILE C 1 139 ? 14.587 -25.232 17.928 1.00 8.78 139 ILE C N 1
ATOM 2916 C CA . ILE C 1 139 ? 14.506 -25.144 19.404 1.00 8.67 139 ILE C CA 1
ATOM 2917 C C . ILE C 1 139 ? 15.911 -25.354 19.937 1.00 8.63 139 ILE C C 1
ATOM 2918 O O . ILE C 1 139 ? 16.597 -26.355 19.606 1.00 10.22 139 ILE C O 1
ATOM 2923 N N . GLU C 1 140 ? 16.407 -24.356 20.696 1.00 7.76 140 GLU C N 1
ATOM 2924 C CA . GLU C 1 140 ? 17.714 -24.492 21.354 1.00 8.09 140 GLU C CA 1
ATOM 2925 C C . GLU C 1 140 ? 17.575 -24.882 22.820 1.00 7.99 140 GLU C C 1
ATOM 2926 O O . GLU C 1 140 ? 16.789 -24.274 23.538 1.00 8.68 140 GLU C O 1
ATOM 2932 N N . VAL C 1 141 ? 18.312 -25.933 23.226 1.00 8.43 141 VAL C N 1
ATOM 2933 C CA . VAL C 1 141 ? 18.288 -26.352 24.648 1.00 8.68 141 VAL C CA 1
ATOM 2934 C C . VAL C 1 141 ? 19.227 -25.448 25.482 1.00 9.50 141 VAL C C 1
ATOM 2935 O O . VAL C 1 141 ? 20.411 -25.338 25.128 1.00 10.00 141 VAL C O 1
ATOM 2939 N N . ILE C 1 142 ? 18.644 -24.807 26.464 1.00 9.87 142 ILE C N 1
ATOM 2940 C CA . ILE C 1 142 ? 19.429 -23.880 27.304 1.00 10.46 142 ILE C CA 1
ATOM 2941 C C . ILE C 1 142 ? 19.483 -24.372 28.730 1.00 10.44 142 ILE C C 1
ATOM 2942 O O . ILE C 1 142 ? 18.760 -25.274 29.153 1.00 11.05 142 ILE C O 1
ATOM 2947 N N . ALA C 1 143 ? 20.399 -23.735 29.495 1.00 10.57 143 ALA C N 1
ATOM 2948 C CA . ALA C 1 143 ? 20.531 -24.116 30.891 1.00 13.00 143 ALA C CA 1
ATOM 2949 C C . ALA C 1 143 ? 19.659 -23.344 31.846 1.00 13.56 143 ALA C C 1
ATOM 2950 O O . ALA C 1 143 ? 19.293 -23.941 32.949 1.00 15.45 143 ALA C O 1
ATOM 2952 N N . LEU C 1 144 ? 19.373 -22.098 31.552 1.00 14.61 144 LEU C N 1
ATOM 2953 C CA . LEU C 1 144 ? 18.725 -21.202 32.530 1.00 17.89 144 LEU C CA 1
ATOM 2954 C C . LEU C 1 144 ? 17.288 -20.920 32.130 1.00 24.70 144 LEU C C 1
ATOM 2955 O O . LEU C 1 144 ? 16.836 -21.257 31.020 1.00 22.72 144 LEU C O 1
ATOM 2960 N N . GLU C 1 145 ? 16.491 -20.547 33.122 1.00 25.50 145 GLU C N 1
ATOM 2961 C CA . GLU C 1 145 ? 15.059 -20.158 32.885 1.00 38.22 145 GLU C CA 1
ATOM 2962 C C . GLU C 1 145 ? 14.946 -18.933 32.010 1.00 44.95 145 GLU C C 1
ATOM 2963 O O . GLU C 1 145 ? 15.821 -18.066 32.093 1.00 42.15 145 GLU C O 1
ATOM 2969 N N . HIS C 1 146 ? 13.788 -18.834 31.313 1.00 50.93 146 HIS C N 1
ATOM 2970 C CA . HIS C 1 146 ? 13.424 -17.887 30.208 1.00 55.53 146 HIS C CA 1
ATOM 2971 C C . HIS C 1 146 ? 14.106 -18.213 28.851 1.00 64.07 146 HIS C C 1
ATOM 2972 O O . HIS C 1 146 ? 13.528 -18.894 27.961 1.00 63.04 146 HIS C O 1
ATOM 2974 N N . LYS D 2 1 ? 10.775 -62.669 23.258 1.00 56.27 1 LYS D N 1
ATOM 2975 C CA . LYS D 2 1 ? 12.269 -62.659 23.321 1.00 51.24 1 LYS D CA 1
ATOM 2976 C C . LYS D 2 1 ? 12.848 -62.433 21.912 1.00 46.90 1 LYS D C 1
ATOM 2977 O O . LYS D 2 1 ? 12.317 -62.958 20.925 1.00 45.77 1 LYS D O 1
ATOM 2983 N N . PHE D 2 2 ? 13.948 -61.689 21.860 1.00 37.51 2 PHE D N 1
ATOM 2984 C CA . PHE D 2 2 ? 14.633 -61.384 20.622 1.00 33.18 2 PHE D CA 1
ATOM 2985 C C . PHE D 2 2 ? 16.115 -61.168 20.939 1.00 32.57 2 PHE D C 1
ATOM 2986 O O . PHE D 2 2 ? 16.466 -60.892 22.117 1.00 33.57 2 PHE D O 1
ATOM 2994 N N . ILE D 2 3 ? 17.007 -61.286 19.919 1.00 22.72 3 ILE D N 1
ATOM 2995 C CA . ILE D 2 3 ? 18.442 -61.004 20.036 1.00 21.26 3 ILE D CA 1
ATOM 2996 C C . ILE D 2 3 ? 18.648 -59.526 19.514 1.00 17.84 3 ILE D C 1
ATOM 2997 O O . ILE D 2 3 ? 18.188 -59.252 18.357 1.00 20.21 3 ILE D O 1
ATOM 3002 N N . TYR D 2 4 ? 19.232 -58.614 20.288 1.00 18.41 4 TYR D N 1
ATOM 3003 C CA . TYR D 2 4 ? 19.496 -57.256 19.795 1.00 18.71 4 TYR D CA 1
ATOM 3004 C C . TYR D 2 4 ? 20.335 -57.355 18.504 1.00 18.87 4 TYR D C 1
ATOM 3005 O O . TYR D 2 4 ? 21.260 -58.129 18.448 1.00 17.34 4 TYR D O 1
ATOM 3014 N N . GLY D 2 5 ? 19.910 -56.611 17.494 1.00 17.47 5 GLY D N 1
ATOM 3015 C CA . GLY D 2 5 ? 20.691 -56.613 16.212 1.00 14.95 5 GLY D CA 1
ATOM 3016 C C . GLY D 2 5 ? 20.000 -57.532 15.233 1.00 15.19 5 GLY D C 1
ATOM 3017 O O . GLY D 2 5 ? 20.291 -57.422 14.023 1.00 15.31 5 GLY D O 1
ATOM 3018 N N . ASP D 2 6 ? 19.186 -58.499 15.638 1.00 14.60 6 ASP D N 1
ATOM 3019 C CA . ASP D 2 6 ? 18.653 -59.504 14.772 1.00 14.00 6 ASP D CA 1
ATOM 3020 C C . ASP D 2 6 ? 17.333 -59.089 14.221 1.00 15.49 6 ASP D C 1
ATOM 3021 O O . ASP D 2 6 ? 16.227 -59.523 14.585 1.00 15.87 6 ASP D O 1
ATOM 3026 N N . VAL D 2 7 ? 17.390 -58.101 13.315 1.00 14.27 7 VAL D N 1
ATOM 3027 C CA . VAL D 2 7 ? 16.192 -57.413 12.871 1.00 15.79 7 VAL D CA 1
ATOM 3028 C C . VAL D 2 7 ? 15.259 -58.218 11.962 1.00 15.76 7 VAL D C 1
ATOM 3029 O O . VAL D 2 7 ? 14.049 -57.899 11.791 1.00 17.62 7 VAL D O 1
ATOM 3033 N N . ASP D 2 8 ? 15.844 -59.236 11.255 1.00 14.42 8 ASP D N 1
ATOM 3034 C CA . ASP D 2 8 ? 14.983 -60.155 10.522 1.00 16.62 8 ASP D CA 1
ATOM 3035 C C . ASP D 2 8 ? 14.546 -61.388 11.307 1.00 18.44 8 ASP D C 1
ATOM 3036 O O . ASP D 2 8 ? 13.869 -62.229 10.753 1.00 20.16 8 ASP D O 1
ATOM 3041 N N . GLY D 2 9 ? 14.962 -61.475 12.581 1.00 17.22 9 GLY D N 1
ATOM 3042 C CA . GLY D 2 9 ? 14.491 -62.574 13.447 1.00 17.74 9 GLY D CA 1
ATOM 3043 C C . GLY D 2 9 ? 14.925 -63.953 13.062 1.00 21.02 9 GLY D C 1
ATOM 3044 O O . GLY D 2 9 ? 14.226 -64.925 13.394 1.00 22.24 9 GLY D O 1
ATOM 3045 N N . ASN D 2 10 ? 16.074 -64.076 12.398 1.00 17.94 10 ASN D N 1
ATOM 3046 C CA . ASN D 2 10 ? 16.434 -65.394 11.940 1.00 18.19 10 ASN D CA 1
ATOM 3047 C C . ASN D 2 10 ? 17.387 -66.056 12.941 1.00 20.28 10 ASN D C 1
ATOM 3048 O O . ASN D 2 10 ? 17.914 -67.171 12.614 1.00 18.84 10 ASN D O 1
ATOM 3053 N N . GLY D 2 11 ? 17.626 -65.408 14.080 1.00 17.70 11 GLY D N 1
ATOM 3054 C CA . GLY D 2 11 ? 18.441 -66.121 15.067 1.00 18.46 11 GLY D CA 1
ATOM 3055 C C . GLY D 2 11 ? 19.894 -65.757 15.059 1.00 21.18 11 GLY D C 1
ATOM 3056 O O . GLY D 2 11 ? 20.684 -66.231 15.888 1.00 22.02 11 GLY D O 1
ATOM 3057 N N . SER D 2 12 ? 20.352 -64.861 14.137 1.00 17.97 12 SER D N 1
ATOM 3058 C CA A SER D 2 12 ? 21.746 -64.502 14.074 0.50 17.91 12 SER D CA 1
ATOM 3059 C CA B SER D 2 12 ? 21.736 -64.443 14.190 0.50 15.76 12 SER D CA 1
ATOM 3060 C C . SER D 2 12 ? 21.836 -63.000 13.719 1.00 15.49 12 SER D C 1
ATOM 3061 O O . SER D 2 12 ? 20.964 -62.547 12.980 1.00 16.74 12 SER D O 1
ATOM 3066 N N . VAL D 2 13 ? 22.871 -62.371 14.164 1.00 15.34 13 VAL D N 1
ATOM 3067 C CA . VAL D 2 13 ? 23.146 -60.927 13.835 1.00 13.76 13 VAL D CA 1
ATOM 3068 C C . VAL D 2 13 ? 24.201 -61.008 12.684 1.00 15.02 13 VAL D C 1
ATOM 3069 O O . VAL D 2 13 ? 25.378 -61.478 12.866 1.00 15.58 13 VAL D O 1
ATOM 3073 N N . ARG D 2 14 ? 23.763 -60.490 11.510 1.00 13.80 14 ARG D N 1
ATOM 3074 C CA . ARG D 2 14 ? 24.487 -60.700 10.293 1.00 14.42 14 ARG D CA 1
ATOM 3075 C C . ARG D 2 14 ? 24.563 -59.419 9.512 1.00 14.09 14 ARG D C 1
ATOM 3076 O O . ARG D 2 14 ? 23.851 -58.441 9.800 1.00 13.78 14 ARG D O 1
ATOM 3084 N N . SER D 2 15 ? 25.433 -59.395 8.496 1.00 13.10 15 SER D N 1
ATOM 3085 C CA A SER D 2 15 ? 25.559 -58.157 7.769 0.50 14.07 15 SER D CA 1
ATOM 3086 C CA B SER D 2 15 ? 25.536 -58.227 7.593 0.50 12.48 15 SER D CA 1
ATOM 3087 C C . SER D 2 15 ? 24.224 -57.713 7.177 1.00 12.03 15 SER D C 1
ATOM 3088 O O . SER D 2 15 ? 23.967 -56.434 7.126 1.00 12.73 15 SER D O 1
ATOM 3093 N N . ILE D 2 16 ? 23.330 -58.604 6.731 1.00 11.52 16 ILE D N 1
ATOM 3094 C CA . ILE D 2 16 ? 22.070 -58.190 6.135 1.00 11.25 16 ILE D CA 1
ATOM 3095 C C . ILE D 2 16 ? 21.220 -57.459 7.199 1.00 10.58 16 ILE D C 1
ATOM 3096 O O . ILE D 2 16 ? 20.313 -56.641 6.832 1.00 11.13 16 ILE D O 1
ATOM 3101 N N . ASP D 2 17 ? 21.379 -57.774 8.501 1.00 10.85 17 ASP D N 1
ATOM 3102 C CA . ASP D 2 17 ? 20.538 -57.032 9.473 1.00 11.23 17 ASP D CA 1
ATOM 3103 C C . ASP D 2 17 ? 20.878 -55.566 9.400 1.00 11.19 17 ASP D C 1
ATOM 3104 O O . ASP D 2 17 ? 19.956 -54.733 9.550 1.00 11.64 17 ASP D O 1
ATOM 3109 N N . ALA D 2 18 ? 22.129 -55.197 9.237 1.00 10.63 18 ALA D N 1
ATOM 3110 C CA . ALA D 2 18 ? 22.482 -53.779 9.144 1.00 10.71 18 ALA D CA 1
ATOM 3111 C C . ALA D 2 18 ? 21.972 -53.153 7.883 1.00 11.33 18 ALA D C 1
ATOM 3112 O O . ALA D 2 18 ? 21.592 -51.940 7.895 1.00 11.44 18 ALA D O 1
ATOM 3114 N N . VAL D 2 19 ? 21.957 -53.925 6.771 1.00 11.41 19 VAL D N 1
ATOM 3115 C CA . VAL D 2 19 ? 21.363 -53.469 5.523 1.00 11.58 19 VAL D CA 1
ATOM 3116 C C . VAL D 2 19 ? 19.898 -53.170 5.745 1.00 10.74 19 VAL D C 1
ATOM 3117 O O . VAL D 2 19 ? 19.407 -52.121 5.242 1.00 11.23 19 VAL D O 1
ATOM 3121 N N . LEU D 2 20 ? 19.158 -54.065 6.386 1.00 10.58 20 LEU D N 1
ATOM 3122 C CA . LEU D 2 20 ? 17.742 -53.840 6.587 1.00 10.24 20 LEU D CA 1
ATOM 3123 C C . LEU D 2 20 ? 17.469 -52.544 7.424 1.00 10.58 20 LEU D C 1
ATOM 3124 O O . LEU D 2 20 ? 16.550 -51.777 7.159 1.00 11.26 20 LEU D O 1
ATOM 3129 N N . ILE D 2 21 ? 18.269 -52.314 8.476 1.00 11.76 21 ILE D N 1
ATOM 3130 C CA . ILE D 2 21 ? 18.096 -51.048 9.252 1.00 10.78 21 ILE D CA 1
ATOM 3131 C C . ILE D 2 21 ? 18.323 -49.862 8.318 1.00 10.89 21 ILE D C 1
ATOM 3132 O O . ILE D 2 21 ? 17.559 -48.856 8.361 1.00 10.02 21 ILE D O 1
ATOM 3137 N N . ARG D 2 22 ? 19.375 -49.908 7.459 1.00 9.80 22 ARG D N 1
ATOM 3138 C CA . ARG D 2 22 ? 19.644 -48.779 6.541 1.00 9.93 22 ARG D CA 1
ATOM 3139 C C . ARG D 2 22 ? 18.427 -48.661 5.569 1.00 10.02 22 ARG D C 1
ATOM 3140 O O . ARG D 2 22 ? 18.027 -47.516 5.292 1.00 10.90 22 ARG D O 1
ATOM 3148 N N . ASP D 2 23 ? 17.879 -49.752 5.090 1.00 10.17 23 ASP D N 1
ATOM 3149 C CA . ASP D 2 23 ? 16.685 -49.701 4.211 1.00 10.60 23 ASP D CA 1
ATOM 3150 C C . ASP D 2 23 ? 15.522 -49.042 4.912 1.00 11.12 23 ASP D C 1
ATOM 3151 O O . ASP D 2 23 ? 14.779 -48.263 4.287 1.00 11.63 23 ASP D O 1
ATOM 3156 N N . TYR D 2 24 ? 15.337 -49.264 6.230 1.00 11.02 24 TYR D N 1
ATOM 3157 C CA . TYR D 2 24 ? 14.265 -48.613 6.988 1.00 11.06 24 TYR D CA 1
ATOM 3158 C C . TYR D 2 24 ? 14.528 -47.090 7.073 1.00 10.76 24 TYR D C 1
ATOM 3159 O O . TYR D 2 24 ? 13.645 -46.224 6.845 1.00 11.55 24 TYR D O 1
ATOM 3168 N N . VAL D 2 25 ? 15.791 -46.709 7.365 1.00 9.93 25 VAL D N 1
ATOM 3169 C CA . VAL D 2 25 ? 16.108 -45.274 7.440 1.00 10.59 25 VAL D CA 1
ATOM 3170 C C . VAL D 2 25 ? 15.920 -44.620 6.089 1.00 10.35 25 VAL D C 1
ATOM 3171 O O . VAL D 2 25 ? 15.437 -43.465 6.013 1.00 10.60 25 VAL D O 1
ATOM 3175 N N . LEU D 2 26 ? 16.306 -45.287 5.008 1.00 9.95 26 LEU D N 1
ATOM 3176 C CA . LEU D 2 26 ? 16.128 -44.762 3.667 1.00 10.19 26 LEU D CA 1
ATOM 3177 C C . LEU D 2 26 ? 14.659 -44.683 3.237 1.00 10.04 26 LEU D C 1
ATOM 3178 O O . LEU D 2 26 ? 14.391 -43.927 2.259 1.00 10.94 26 LEU D O 1
ATOM 3183 N N . GLY D 2 27 ? 13.797 -45.418 3.906 1.00 10.93 27 GLY D N 1
ATOM 3184 C CA . GLY D 2 27 ? 12.387 -45.395 3.433 1.00 11.88 27 GLY D CA 1
ATOM 3185 C C . GLY D 2 27 ? 12.034 -46.480 2.447 1.00 12.83 27 GLY D C 1
ATOM 3186 O O . GLY D 2 27 ? 10.918 -46.510 1.937 1.00 13.61 27 GLY D O 1
ATOM 3187 N N . LYS D 2 28 ? 12.950 -47.405 2.174 1.00 12.62 28 LYS D N 1
ATOM 3188 C CA A LYS D 2 28 ? 12.662 -48.496 1.254 0.50 13.19 28 LYS D CA 1
ATOM 3189 C CA B LYS D 2 28 ? 12.691 -48.491 1.256 0.50 13.96 28 LYS D CA 1
ATOM 3190 C C . LYS D 2 28 ? 11.667 -49.467 1.877 1.00 15.98 28 LYS D C 1
ATOM 3191 O O . LYS D 2 28 ? 10.879 -50.079 1.204 1.00 18.10 28 LYS D O 1
ATOM 3202 N N . ILE D 2 29 ? 11.724 -49.619 3.197 1.00 14.49 29 ILE D N 1
ATOM 3203 C CA . ILE D 2 29 ? 10.782 -50.445 3.934 1.00 15.96 29 ILE D CA 1
ATOM 3204 C C . ILE D 2 29 ? 10.199 -49.568 5.008 1.00 16.63 29 ILE D C 1
ATOM 3205 O O . ILE D 2 29 ? 10.846 -48.613 5.518 1.00 15.66 29 ILE D O 1
ATOM 3210 N N . ASN D 2 30 ? 8.983 -49.917 5.417 1.00 17.75 30 ASN D N 1
ATOM 3211 C CA . ASN D 2 30 ? 8.284 -49.242 6.536 1.00 19.87 30 ASN D CA 1
ATOM 3212 C C . ASN D 2 30 ? 8.189 -50.065 7.780 1.00 19.13 30 ASN D C 1
ATOM 3213 O O . ASN D 2 30 ? 7.757 -49.534 8.791 1.00 23.58 30 ASN D O 1
ATOM 3218 N N . GLU D 2 31 ? 8.694 -51.277 7.738 1.00 19.26 31 GLU D N 1
ATOM 3219 C CA . GLU D 2 31 ? 8.624 -52.265 8.860 1.00 22.23 31 GLU D CA 1
ATOM 3220 C C . GLU D 2 31 ? 9.669 -53.288 8.671 1.00 24.30 31 GLU D C 1
ATOM 3221 O O . GLU D 2 31 ? 10.165 -53.483 7.561 1.00 21.00 31 GLU D O 1
ATOM 3227 N N . PHE D 2 32 ? 10.072 -53.963 9.743 1.00 20.19 32 PHE D N 1
ATOM 3228 C CA . PHE D 2 32 ? 10.969 -55.120 9.674 1.00 22.07 32 PHE D CA 1
ATOM 3229 C C . PHE D 2 32 ? 10.251 -56.492 9.488 1.00 24.60 32 PHE D C 1
ATOM 3230 O O . PHE D 2 32 ? 9.103 -56.582 9.936 1.00 26.79 32 PHE D O 1
ATOM 3238 N N . PRO D 2 33 ? 10.909 -57.502 8.854 1.00 24.28 33 PRO D N 1
ATOM 3239 C CA . PRO D 2 33 ? 10.258 -58.790 8.565 1.00 23.84 33 PRO D CA 1
ATOM 3240 C C . PRO D 2 33 ? 10.312 -59.691 9.779 1.00 27.32 33 PRO D C 1
ATOM 3241 O O . PRO D 2 33 ? 10.762 -60.863 9.734 1.00 29.37 33 PRO D O 1
ATOM 3245 N N . TYR D 2 34 ? 9.906 -59.103 10.899 1.00 23.98 34 TYR D N 1
ATOM 3246 C CA . TYR D 2 34 ? 9.988 -59.810 12.194 1.00 23.34 34 TYR D CA 1
ATOM 3247 C C . TYR D 2 34 ? 9.162 -59.086 13.216 1.00 22.09 34 TYR D C 1
ATOM 3248 O O . TYR D 2 34 ? 9.264 -57.883 13.424 1.00 21.42 34 TYR D O 1
ATOM 3257 N N . GLU D 2 35 ? 8.363 -59.874 13.952 1.00 24.46 35 GLU D N 1
ATOM 3258 C CA . GLU D 2 35 ? 7.549 -59.317 15.009 1.00 26.07 35 GLU D CA 1
ATOM 3259 C C . GLU D 2 35 ? 8.287 -58.381 15.966 1.00 23.27 35 GLU D C 1
ATOM 3260 O O . GLU D 2 35 ? 7.707 -57.424 16.407 1.00 22.91 35 GLU D O 1
ATOM 3266 N N . TYR D 2 36 ? 9.545 -58.661 16.313 1.00 22.01 36 TYR D N 1
ATOM 3267 C CA . TYR D 2 36 ? 10.300 -57.857 17.210 1.00 21.75 36 TYR D CA 1
ATOM 3268 C C . TYR D 2 36 ? 11.444 -57.100 16.529 1.00 18.16 36 TYR D C 1
ATOM 3269 O O . TYR D 2 36 ? 12.383 -56.697 17.198 1.00 18.51 36 TYR D O 1
ATOM 3278 N N . GLY D 2 37 ? 11.263 -56.834 15.236 1.00 17.96 37 GLY D N 1
ATOM 3279 C CA . GLY D 2 37 ? 12.403 -56.178 14.500 1.00 16.04 37 GLY D CA 1
ATOM 3280 C C . GLY D 2 37 ? 12.676 -54.771 14.889 1.00 16.09 37 GLY D C 1
ATOM 3281 O O . GLY D 2 37 ? 13.832 -54.330 15.006 1.00 16.30 37 GLY D O 1
ATOM 3282 N N . MET D 2 38 ? 11.630 -53.999 15.175 1.00 18.49 38 MET D N 1
ATOM 3283 C CA A MET D 2 38 ? 11.852 -52.612 15.606 0.50 22.46 38 MET D CA 1
ATOM 3284 C CA B MET D 2 38 ? 11.823 -52.649 15.590 0.50 21.22 38 MET D CA 1
ATOM 3285 C C . MET D 2 38 ? 12.582 -52.590 16.911 1.00 20.99 38 MET D C 1
ATOM 3286 O O . MET D 2 38 ? 13.534 -51.834 17.071 1.00 19.75 38 MET D O 1
ATOM 3295 N N . LEU D 2 39 ? 12.177 -53.424 17.881 1.00 19.80 39 LEU D N 1
ATOM 3296 C CA . LEU D 2 39 ? 12.995 -53.484 19.073 1.00 20.39 39 LEU D CA 1
ATOM 3297 C C . LEU D 2 39 ? 14.411 -53.990 18.957 1.00 19.29 39 LEU D C 1
ATOM 3298 O O . LEU D 2 39 ? 15.353 -53.463 19.569 1.00 21.15 39 LEU D O 1
ATOM 3303 N N . ALA D 2 40 ? 14.577 -54.997 18.097 1.00 18.54 40 ALA D N 1
ATOM 3304 C CA . ALA D 2 40 ? 15.907 -55.545 17.886 1.00 16.76 40 ALA D CA 1
ATOM 3305 C C . ALA D 2 40 ? 16.846 -54.573 17.109 1.00 15.26 40 ALA D C 1
ATOM 3306 O O . ALA D 2 40 ? 18.031 -54.498 17.300 1.00 15.45 40 ALA D O 1
ATOM 3308 N N . ALA D 2 41 ? 16.220 -53.681 16.330 1.00 14.52 41 ALA D N 1
ATOM 3309 C CA . ALA D 2 41 ? 16.978 -52.683 15.564 1.00 14.60 41 ALA D CA 1
ATOM 3310 C C . ALA D 2 41 ? 17.572 -51.568 16.365 1.00 13.23 41 ALA D C 1
ATOM 3311 O O . ALA D 2 41 ? 18.559 -50.923 16.032 1.00 15.10 41 ALA D O 1
ATOM 3313 N N . ASP D 2 42 ? 16.909 -51.239 17.559 1.00 14.30 42 ASP D N 1
ATOM 3314 C CA . ASP D 2 42 ? 17.353 -50.114 18.332 1.00 15.12 42 ASP D CA 1
ATOM 3315 C C . ASP D 2 42 ? 18.505 -50.436 19.270 1.00 15.96 42 ASP D C 1
ATOM 3316 O O . ASP D 2 42 ? 18.352 -50.532 20.517 1.00 17.15 42 ASP D O 1
ATOM 3321 N N . VAL D 2 43 ? 19.647 -50.685 18.676 1.00 14.05 43 VAL D N 1
ATOM 3322 C CA . VAL D 2 43 ? 20.737 -51.238 19.469 1.00 14.47 43 VAL D CA 1
ATOM 3323 C C . VAL D 2 43 ? 21.413 -50.225 20.302 1.00 16.87 43 VAL D C 1
ATOM 3324 O O . VAL D 2 43 ? 22.227 -50.597 21.179 1.00 15.77 43 VAL D O 1
ATOM 3328 N N . ASP D 2 44 ? 21.253 -48.909 20.096 1.00 16.35 44 ASP D N 1
ATOM 3329 C CA . ASP D 2 44 ? 21.810 -47.957 21.086 1.00 17.46 44 ASP D CA 1
ATOM 3330 C C . ASP D 2 44 ? 20.760 -47.718 22.183 1.00 17.05 44 ASP D C 1
ATOM 3331 O O . ASP D 2 44 ? 21.100 -47.013 23.146 1.00 22.87 44 ASP D O 1
ATOM 3336 N N . GLY D 2 45 ? 19.578 -48.255 22.119 1.00 18.31 45 GLY D N 1
ATOM 3337 C CA . GLY D 2 45 ? 18.568 -48.133 23.205 1.00 19.98 45 GLY D CA 1
ATOM 3338 C C . GLY D 2 45 ? 18.017 -46.738 23.391 1.00 23.22 45 GLY D C 1
ATOM 3339 O O . GLY D 2 45 ? 17.354 -46.474 24.426 1.00 22.86 45 GLY D O 1
ATOM 3340 N N . ASN D 2 46 ? 18.184 -45.872 22.377 1.00 19.01 46 ASN D N 1
ATOM 3341 C CA . ASN D 2 46 ? 17.676 -44.440 22.513 1.00 16.45 46 ASN D CA 1
ATOM 3342 C C . ASN D 2 46 ? 16.180 -44.329 22.205 1.00 16.64 46 ASN D C 1
ATOM 3343 O O . ASN D 2 46 ? 15.656 -43.176 22.374 1.00 17.51 46 ASN D O 1
ATOM 3348 N N . GLY D 2 47 ? 15.472 -45.379 21.841 1.00 16.88 47 GLY D N 1
ATOM 3349 C CA . GLY D 2 47 ? 14.097 -45.385 21.571 1.00 16.18 47 GLY D CA 1
ATOM 3350 C C . GLY D 2 47 ? 13.662 -45.169 20.144 1.00 17.21 47 GLY D C 1
ATOM 3351 O O . GLY D 2 47 ? 12.520 -45.243 19.806 1.00 19.05 47 GLY D O 1
ATOM 3352 N N . SER D 2 48 ? 14.637 -44.898 19.260 1.00 14.69 48 SER D N 1
ATOM 3353 C CA A SER D 2 48 ? 14.302 -44.634 17.861 0.50 15.91 48 SER D CA 1
ATOM 3354 C CA B SER D 2 48 ? 14.266 -44.721 17.849 0.50 15.06 48 SER D CA 1
ATOM 3355 C C . SER D 2 48 ? 15.258 -45.400 16.957 1.00 16.32 48 SER D C 1
ATOM 3356 O O . SER D 2 48 ? 16.349 -45.709 17.378 1.00 16.78 48 SER D O 1
ATOM 3361 N N . ILE D 2 49 ? 14.832 -45.678 15.756 1.00 14.90 49 ILE D N 1
ATOM 3362 C CA A ILE D 2 49 ? 15.746 -46.281 14.791 0.50 14.89 49 ILE D CA 1
ATOM 3363 C CA B ILE D 2 49 ? 15.701 -46.344 14.725 0.50 14.74 49 ILE D CA 1
ATOM 3364 C C . ILE D 2 49 ? 16.341 -45.243 13.862 1.00 14.55 49 ILE D C 1
ATOM 3365 O O . ILE D 2 49 ? 15.647 -44.478 13.208 1.00 16.15 49 ILE D O 1
ATOM 3374 N N . LYS D 2 50 ? 17.677 -45.133 13.906 1.00 12.37 50 LYS D N 1
ATOM 3375 C CA . LYS D 2 50 ? 18.424 -44.111 13.210 1.00 11.35 50 LYS D CA 1
ATOM 3376 C C . LYS D 2 50 ? 19.612 -44.751 12.513 1.00 11.42 50 LYS D C 1
ATOM 3377 O O . LYS D 2 50 ? 19.958 -45.961 12.712 1.00 12.83 50 LYS D O 1
ATOM 3383 N N . ILE D 2 51 ? 20.282 -43.937 11.704 1.00 10.50 51 ILE D N 1
ATOM 3384 C CA . ILE D 2 51 ? 21.379 -44.522 10.912 1.00 10.68 51 ILE D CA 1
ATOM 3385 C C . ILE D 2 51 ? 22.497 -45.100 11.790 1.00 11.33 51 ILE D C 1
ATOM 3386 O O . ILE D 2 51 ? 23.155 -46.060 11.372 1.00 11.41 51 ILE D O 1
ATOM 3391 N N . ASN D 2 52 ? 22.682 -44.515 13.007 1.00 10.83 52 ASN D N 1
ATOM 3392 C CA . ASN D 2 52 ? 23.760 -45.104 13.826 1.00 12.32 52 ASN D CA 1
ATOM 3393 C C . ASN D 2 52 ? 23.361 -46.469 14.328 1.00 11.65 52 ASN D C 1
ATOM 3394 O O . ASN D 2 52 ? 24.340 -47.287 14.533 1.00 11.56 52 ASN D O 1
ATOM 3399 N N . ASP D 2 53 ? 22.108 -46.918 14.476 1.00 11.07 53 ASP D N 1
ATOM 3400 C CA . ASP D 2 53 ? 21.779 -48.281 14.827 1.00 12.03 53 ASP D CA 1
ATOM 3401 C C . ASP D 2 53 ? 22.288 -49.162 13.718 1.00 12.08 53 ASP D C 1
ATOM 3402 O O . ASP D 2 53 ? 22.827 -50.237 13.981 1.00 11.62 53 ASP D O 1
ATOM 3407 N N . ALA D 2 54 ? 22.140 -48.758 12.433 1.00 11.32 54 ALA D N 1
ATOM 3408 C CA . ALA D 2 54 ? 22.675 -49.587 11.344 1.00 12.46 54 ALA D CA 1
ATOM 3409 C C . ALA D 2 54 ? 24.192 -49.746 11.394 1.00 11.53 54 ALA D C 1
ATOM 3410 O O . ALA D 2 54 ? 24.678 -50.908 11.266 1.00 13.05 54 ALA D O 1
ATOM 3412 N N . VAL D 2 55 ? 24.907 -48.651 11.641 1.00 13.06 55 VAL D N 1
ATOM 3413 C CA A VAL D 2 55 ? 26.368 -48.742 11.656 0.50 12.83 55 VAL D CA 1
ATOM 3414 C CA B VAL D 2 55 ? 26.362 -48.771 11.650 0.50 13.69 55 VAL D CA 1
ATOM 3415 C C . VAL D 2 55 ? 26.834 -49.569 12.873 1.00 15.40 55 VAL D C 1
ATOM 3416 O O . VAL D 2 55 ? 27.829 -50.310 12.786 1.00 14.25 55 VAL D O 1
ATOM 3423 N N . LEU D 2 56 ? 26.139 -49.488 13.985 1.00 13.55 56 LEU D N 1
ATOM 3424 C CA . LEU D 2 56 ? 26.447 -50.298 15.157 1.00 13.47 56 LEU D CA 1
ATOM 3425 C C . LEU D 2 56 ? 26.293 -51.771 14.871 1.00 14.41 56 LEU D C 1
ATOM 3426 O O . LEU D 2 56 ? 27.221 -52.550 15.234 1.00 14.01 56 LEU D O 1
ATOM 3431 N N . VAL D 2 57 ? 25.231 -52.192 14.222 1.00 13.01 57 VAL D N 1
ATOM 3432 C CA . VAL D 2 57 ? 25.034 -53.569 13.840 1.00 12.39 57 VAL D CA 1
ATOM 3433 C C . VAL D 2 57 ? 26.145 -53.917 12.889 1.00 13.13 57 VAL D C 1
ATOM 3434 O O . VAL D 2 57 ? 26.772 -54.998 13.117 1.00 14.01 57 VAL D O 1
ATOM 3438 N N . ARG D 2 58 ? 26.481 -53.117 11.895 1.00 13.38 58 ARG D N 1
ATOM 3439 C CA . ARG D 2 58 ? 27.580 -53.448 10.973 1.00 15.13 58 ARG D CA 1
ATOM 3440 C C . ARG D 2 58 ? 28.850 -53.663 11.776 1.00 14.92 58 ARG D C 1
ATOM 3441 O O . ARG D 2 58 ? 29.591 -54.658 11.500 1.00 16.20 58 ARG D O 1
ATOM 3449 N N . ASP D 2 59 ? 29.191 -52.739 12.663 1.00 14.60 59 ASP D N 1
ATOM 3450 C CA . ASP D 2 59 ? 30.470 -52.788 13.419 1.00 14.71 59 ASP D CA 1
ATOM 3451 C C . ASP D 2 59 ? 30.519 -54.003 14.341 1.00 17.04 59 ASP D C 1
ATOM 3452 O O . ASP D 2 59 ? 31.625 -54.537 14.557 1.00 18.14 59 ASP D O 1
ATOM 3457 N N . TYR D 2 60 ? 29.383 -54.444 14.823 1.00 14.93 60 TYR D N 1
ATOM 3458 C CA . TYR D 2 60 ? 29.336 -55.640 15.649 1.00 16.17 60 TYR D CA 1
ATOM 3459 C C . TYR D 2 60 ? 29.604 -56.853 14.747 1.00 17.14 60 TYR D C 1
ATOM 3460 O O . TYR D 2 60 ? 30.431 -57.727 15.089 1.00 18.21 60 TYR D O 1
ATOM 3469 N N . VAL D 2 61 ? 28.983 -56.929 13.576 1.00 17.55 61 VAL D N 1
ATOM 3470 C CA . VAL D 2 61 ? 29.205 -58.082 12.682 1.00 17.15 61 VAL D CA 1
ATOM 3471 C C . VAL D 2 61 ? 30.699 -58.116 12.320 1.00 18.10 61 VAL D C 1
ATOM 3472 O O . VAL D 2 61 ? 31.277 -59.265 12.148 1.00 18.52 61 VAL D O 1
ATOM 3476 N N . LEU D 2 62 ? 31.323 -56.964 12.114 1.00 17.28 62 LEU D N 1
ATOM 3477 C CA . LEU D 2 62 ? 32.763 -56.844 11.700 1.00 17.59 62 LEU D CA 1
ATOM 3478 C C . LEU D 2 62 ? 33.715 -57.082 12.906 1.00 21.95 62 LEU D C 1
ATOM 3479 O O . LEU D 2 62 ? 34.975 -57.068 12.690 1.00 22.66 62 LEU D O 1
ATOM 3484 N N . GLY D 2 63 ? 33.200 -57.228 14.128 1.00 21.30 63 GLY D N 1
ATOM 3485 C CA . GLY D 2 63 ? 34.073 -57.453 15.327 1.00 20.97 63 GLY D CA 1
ATOM 3486 C C . GLY D 2 63 ? 34.752 -56.216 15.886 1.00 26.89 63 GLY D C 1
ATOM 3487 O O . GLY D 2 63 ? 35.732 -56.366 16.611 1.00 29.97 63 GLY D O 1
ATOM 3488 N N . LYS D 2 64 ? 34.273 -55.025 15.612 1.00 23.50 64 LYS D N 1
ATOM 3489 C CA . LYS D 2 64 ? 34.817 -53.806 16.220 1.00 22.08 64 LYS D CA 1
ATOM 3490 C C . LYS D 2 64 ? 34.285 -53.634 17.647 1.00 27.30 64 LYS D C 1
ATOM 3491 O O . LYS D 2 64 ? 34.984 -53.089 18.530 1.00 31.20 64 LYS D O 1
ATOM 3497 N N . ILE D 2 65 ? 33.025 -54.000 17.863 1.00 23.26 65 ILE D N 1
ATOM 3498 C CA . ILE D 2 65 ? 32.384 -54.010 19.171 1.00 22.13 65 ILE D CA 1
ATOM 3499 C C . ILE D 2 65 ? 31.860 -55.386 19.467 1.00 22.44 65 ILE D C 1
ATOM 3500 O O . ILE D 2 65 ? 31.551 -56.200 18.572 1.00 22.35 65 ILE D O 1
ATOM 3505 N N . PHE D 2 66 ? 31.723 -55.682 20.757 1.00 24.23 66 PHE D N 1
ATOM 3506 C CA . PHE D 2 66 ? 31.298 -57.029 21.188 1.00 26.42 66 PHE D CA 1
ATOM 3507 C C . PHE D 2 66 ? 29.987 -57.113 21.844 1.00 25.21 66 PHE D C 1
ATOM 3508 O O . PHE D 2 66 ? 29.468 -58.182 22.079 1.00 25.14 66 PHE D O 1
ATOM 3516 N N . LEU D 2 67 ? 29.385 -55.947 22.078 1.00 24.37 67 LEU D N 1
ATOM 3517 C CA . LEU D 2 67 ? 28.029 -55.944 22.550 1.00 24.87 67 LEU D CA 1
ATOM 3518 C C . LEU D 2 67 ? 27.494 -54.549 22.149 1.00 21.03 67 LEU D C 1
ATOM 3519 O O . LEU D 2 67 ? 28.285 -53.669 21.758 1.00 20.75 67 LEU D O 1
ATOM 3524 N N . PHE D 2 68 ? 26.169 -54.435 22.259 1.00 21.05 68 PHE D N 1
ATOM 3525 C CA . PHE D 2 68 ? 25.480 -53.185 21.854 1.00 18.67 68 PHE D CA 1
ATOM 3526 C C . PHE D 2 68 ? 25.297 -52.260 23.025 1.00 20.76 68 PHE D C 1
ATOM 3527 O O . PHE D 2 68 ? 25.148 -52.723 24.172 1.00 22.42 68 PHE D O 1
ATOM 3535 N N . PRO D 2 69 ? 25.257 -50.952 22.803 1.00 20.80 69 PRO D N 1
ATOM 3536 C CA . PRO D 2 69 ? 25.057 -50.077 23.997 1.00 20.91 69 PRO D CA 1
ATOM 3537 C C . PRO D 2 69 ? 23.824 -50.427 24.797 1.00 24.41 69 PRO D C 1
ATOM 3538 O O . PRO D 2 69 ? 23.857 -50.292 26.085 1.00 24.56 69 PRO D O 1
ATOM 3542 N N . VAL D 2 70 ? 22.730 -50.926 24.228 1.00 22.19 70 VAL D N 1
ATOM 3543 C CA . VAL D 2 70 ? 21.501 -51.206 24.945 1.00 24.57 70 VAL D CA 1
ATOM 3544 C C . VAL D 2 70 ? 21.784 -52.405 25.896 1.00 28.39 70 VAL D C 1
ATOM 3545 O O . VAL D 2 70 ? 21.055 -52.562 26.868 1.00 27.46 70 VAL D O 1
ATOM 3549 N N . GLU D 2 71 ? 22.823 -53.188 25.612 1.00 25.20 71 GLU D N 1
ATOM 3550 C CA . GLU D 2 71 ? 23.171 -54.344 26.440 1.00 28.78 71 GLU D CA 1
ATOM 3551 C C . GLU D 2 71 ? 24.039 -53.917 27.624 1.00 33.79 71 GLU D C 1
ATOM 3552 O O . GLU D 2 71 ? 24.614 -54.760 28.323 1.00 36.95 71 GLU D O 1
ATOM 3558 N N . GLU D 2 72 ? 24.130 -52.621 27.853 1.00 35.57 72 GLU D N 1
ATOM 3559 C CA . GLU D 2 72 ? 24.895 -52.071 28.975 1.00 51.27 72 GLU D CA 1
ATOM 3560 C C . GLU D 2 72 ? 26.369 -52.048 28.625 1.00 53.30 72 GLU D C 1
ATOM 3561 O O . GLU D 2 72 ? 27.209 -52.467 29.426 1.00 70.34 72 GLU D O 1
ATOM 3567 N N . LYS D 2 73 ? 26.681 -51.554 27.428 1.00 52.37 73 LYS D N 1
ATOM 3568 C CA . LYS D 2 73 ? 28.064 -51.465 26.947 1.00 55.41 73 LYS D CA 1
ATOM 3569 C C . LYS D 2 73 ? 28.136 -51.185 25.442 1.00 61.20 73 LYS D C 1
ATOM 3570 O O . LYS D 2 73 ? 28.249 -50.030 25.012 1.00 41.88 73 LYS D O 1
#

Solvent-accessible surface area: 18008 Å² total; per-residue (Å²): 121,6,75,1,57,2,10,78,43,51,6,100,44,32,34,91,10,58,0,44,0,39,0,53,70,6,27,161,82,0,0,4,0,0,5,1,16,0,4,0,11,27,52,27,2,42,8,53,43,24,71,53,12,102,18,21,111,60,86,83,6,28,34,48,55,85,29,40,153,66,0,18,0,4,0,0,2,10,0,20,49,106,84,71,61,25,2,57,53,72,21,52,0,0,27,0,20,0,70,0,26,112,87,14,134,101,39,16,22,5,16,0,1,1,7,5,24,72,7,5,1,5,69,37,10,88,73,28,7,67,52,5,14,28,58,54,2,73,0,80,2,64,66,126,204,48,88,68,0,2,1,47,29,89,50,37,24,129,65,93,0,7,49,38,0,48,22,43,8,3,11,122,40,134,126,16,117,52,152,77,0,74,103,0,0,18,0,36,39,52,66,17,26,20,0,1,0,0,0,8,0,44,1,74,48,103,38,120,38,169,80,3,34,48,81,105,154,106,5,67,1,57,2,12,77,42,39,8,98,42,32,28,88,9,53,0,46,0,39,0,52,70,5,26,161,86,0,0,6,0,0,4,0,13,0,5,0,21,16,67,20,1,40,7,54,44,23,74,50,15,98,14,21,111,54,85,92,5,30,32,48,60,81,27,37,142,70,0,18,0,3,0,0,2,13,0,20,39,110,89,65,55,27,2,57,52,72,19,52,0,0,28,0,19,0,62,0,28,111,87,13,133,101,32,9,22,8,13,0,2,1,5,5,28,68,9,7,2,6,80,29,9,81,77,30,7,73,49,9,16,28,68,49,1,64,0,78,1,45,63,138,140,102,198,36,85,67,0,3,0,35,30,89,46,42,26,131,68,92,0,7,42,32,0,50,23,45,8,0,12,105,50,136,129,11,88,56,149,79,0,82,105,0,0,20,0,32,41,50,53,17,31,21,0,0,0,0,0,8,0,45,2,74,54,107,38,114,40,167,59,3,34,49,79,156,154

B-factor: mean 19.12, std 10.95, range [5.44, 119.92]

Organism: NCBI:txid35830

Radius of gyration: 22.23 Å; Cα contacts (8 Å, |Δi|>4): 1314; chains: 4; bounding box: 64×55×55 Å